Protein AF-A0AAU3TL12-F1 (afdb_monomer)

Structure (mmCIF, N/CA/C/O backbone):
data_AF-A0AAU3TL12-F1
#
_entry.id   AF-A0AAU3TL12-F1
#
loop_
_atom_site.group_PDB
_atom_site.id
_atom_site.type_symbol
_atom_site.label_atom_id
_atom_site.label_alt_id
_atom_site.label_comp_id
_atom_site.label_asym_id
_atom_site.label_entity_id
_atom_site.label_seq_id
_atom_site.pdbx_PDB_ins_code
_atom_site.Cartn_x
_atom_site.Cartn_y
_atom_site.Cartn_z
_atom_site.occupancy
_atom_site.B_iso_or_equiv
_atom_site.auth_seq_id
_atom_site.auth_comp_id
_atom_site.auth_asym_id
_atom_site.auth_atom_id
_atom_site.pdbx_PDB_model_num
ATOM 1 N N . MET A 1 1 ? 7.665 35.315 -55.823 1.00 32.75 1 MET A N 1
ATOM 2 C CA . MET A 1 1 ? 6.535 34.855 -54.990 1.00 32.75 1 MET A CA 1
ATOM 3 C C . MET A 1 1 ? 6.912 33.488 -54.459 1.00 32.75 1 MET A C 1
ATOM 5 O O . MET A 1 1 ? 6.866 32.517 -55.200 1.00 32.75 1 MET A O 1
ATOM 9 N N . THR A 1 2 ? 7.443 33.461 -53.242 1.00 31.42 2 THR A N 1
ATOM 10 C CA . THR A 1 2 ? 8.121 32.300 -52.658 1.00 31.42 2 THR A CA 1
ATOM 11 C C . THR A 1 2 ? 7.119 31.534 -51.807 1.00 31.42 2 THR A C 1
ATOM 13 O O . THR A 1 2 ? 6.539 32.096 -50.880 1.00 31.42 2 THR A O 1
ATOM 16 N N . SER A 1 3 ? 6.877 30.279 -52.177 1.00 33.53 3 SER A N 1
ATOM 17 C CA . SER A 1 3 ? 5.995 29.354 -51.469 1.00 33.53 3 SER A CA 1
ATOM 18 C C . SER A 1 3 ? 6.626 28.990 -50.126 1.00 33.53 3 SER A C 1
ATOM 20 O O . SER A 1 3 ? 7.649 28.310 -50.092 1.00 33.53 3 SER A O 1
ATOM 22 N N . ALA A 1 4 ? 6.037 29.464 -49.030 1.00 34.59 4 ALA A N 1
ATOM 23 C CA . ALA A 1 4 ? 6.373 29.017 -47.687 1.00 34.59 4 ALA A CA 1
ATOM 24 C C . ALA A 1 4 ? 5.803 27.606 -47.488 1.00 34.59 4 ALA A C 1
ATOM 26 O O . ALA A 1 4 ? 4.586 27.418 -47.464 1.00 34.59 4 ALA A O 1
ATOM 27 N N . LEU A 1 5 ? 6.690 26.615 -47.395 1.00 37.12 5 LEU A N 1
ATOM 28 C CA . LEU A 1 5 ? 6.369 25.303 -46.849 1.00 37.12 5 LEU A CA 1
ATOM 29 C C . LEU A 1 5 ? 6.049 25.505 -45.367 1.00 37.12 5 LEU A C 1
ATOM 31 O O . LEU A 1 5 ? 6.890 25.959 -44.595 1.00 37.12 5 LEU A O 1
ATOM 35 N N . VAL A 1 6 ? 4.800 25.247 -45.002 1.00 36.88 6 VAL A N 1
ATOM 36 C CA . VAL A 1 6 ? 4.367 25.171 -43.610 1.00 36.88 6 VAL A CA 1
ATOM 37 C C . VAL A 1 6 ? 4.949 23.867 -43.068 1.00 36.88 6 VAL A C 1
ATOM 39 O O . VAL A 1 6 ? 4.506 22.800 -43.485 1.00 36.88 6 VAL A O 1
ATOM 42 N N . ASP A 1 7 ? 5.964 23.963 -42.207 1.00 38.44 7 ASP A N 1
ATOM 43 C CA . ASP A 1 7 ? 6.465 22.843 -41.405 1.00 38.44 7 ASP A CA 1
ATOM 44 C C . ASP A 1 7 ? 5.274 22.189 -40.690 1.00 38.44 7 ASP A C 1
ATOM 46 O O . ASP A 1 7 ? 4.615 22.808 -39.847 1.00 38.44 7 ASP A O 1
ATOM 50 N N . GLU A 1 8 ? 4.958 20.944 -41.046 1.00 39.47 8 GLU A N 1
ATOM 51 C CA . GLU A 1 8 ? 4.046 20.124 -40.258 1.00 39.47 8 GLU A CA 1
ATOM 52 C C . GLU A 1 8 ? 4.686 19.909 -38.881 1.00 39.47 8 GLU A C 1
ATOM 54 O O . GLU A 1 8 ? 5.717 19.255 -38.751 1.00 39.47 8 GLU A O 1
ATOM 59 N N . VAL A 1 9 ? 4.085 20.497 -37.843 1.00 52.06 9 VAL A N 1
ATOM 60 C CA . VAL A 1 9 ? 4.521 20.336 -36.451 1.00 52.06 9 VAL A CA 1
ATOM 61 C C . VAL A 1 9 ? 4.422 18.860 -36.077 1.00 52.06 9 VAL A C 1
ATOM 63 O O . VAL A 1 9 ? 3.324 18.328 -35.901 1.00 52.06 9 VAL A O 1
ATOM 66 N N . ASP A 1 10 ? 5.571 18.202 -35.960 1.00 59.81 10 ASP A N 1
ATOM 67 C CA . ASP A 1 10 ? 5.654 16.804 -35.563 1.00 59.81 10 ASP A CA 1
ATOM 68 C C . ASP A 1 10 ? 5.147 16.626 -34.118 1.00 59.81 10 ASP A C 1
ATOM 70 O O . ASP A 1 10 ? 5.755 17.158 -33.185 1.00 59.81 10 ASP A O 1
ATOM 74 N N . PRO A 1 11 ? 4.048 15.882 -33.887 1.00 60.28 11 PRO A N 1
ATOM 75 C CA . PRO A 1 11 ? 3.428 15.773 -32.567 1.00 60.28 11 PRO A CA 1
ATOM 76 C C . PRO A 1 11 ? 4.286 15.020 -31.537 1.00 60.28 11 PRO A C 1
ATOM 78 O O . PRO A 1 11 ? 3.972 15.072 -30.346 1.00 60.28 11 PRO A O 1
ATOM 81 N N . TYR A 1 12 ? 5.344 14.324 -31.971 1.00 62.16 12 TYR A N 1
ATOM 82 C CA . TYR A 1 12 ? 6.259 13.579 -31.100 1.00 62.16 12 TYR A CA 1
ATOM 83 C C . TYR A 1 12 ? 7.492 14.390 -30.684 1.00 62.16 12 TYR A C 1
ATOM 85 O O . TYR A 1 12 ? 8.197 13.990 -29.757 1.00 62.16 12 TYR A O 1
ATOM 93 N N . VAL A 1 13 ? 7.751 15.528 -31.335 1.00 66.81 13 VAL A N 1
ATOM 94 C CA . VAL A 1 13 ? 8.882 16.403 -31.012 1.00 66.81 13 VAL A CA 1
ATOM 95 C C . VAL A 1 13 ? 8.423 17.448 -30.004 1.00 66.81 1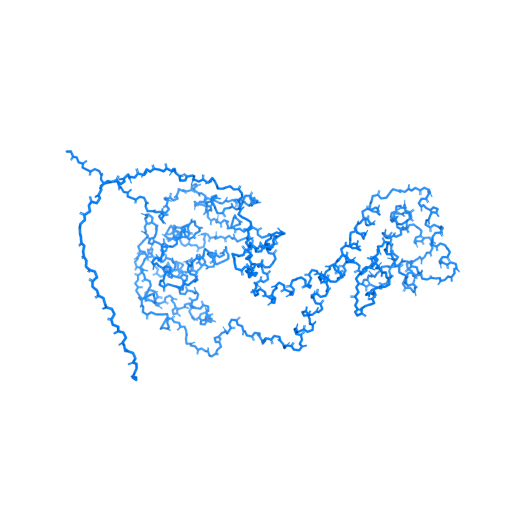3 VAL A C 1
ATOM 97 O O . VAL A 1 13 ? 7.528 18.254 -30.259 1.00 66.81 13 VAL A O 1
ATOM 100 N N . LEU A 1 14 ? 9.030 17.428 -28.819 1.00 73.12 14 LEU A N 1
ATOM 101 C CA . LEU A 1 14 ? 8.746 18.428 -27.797 1.00 73.12 14 LEU A CA 1
ATOM 102 C C . LEU A 1 14 ? 9.492 19.736 -28.093 1.00 73.12 14 LEU A C 1
ATOM 104 O O . LEU A 1 14 ? 10.622 19.697 -28.584 1.00 73.12 14 LEU A O 1
ATOM 108 N N . PRO A 1 15 ? 8.907 20.899 -27.750 1.00 75.75 15 PRO A N 1
ATOM 109 C CA . PRO A 1 15 ? 9.622 22.166 -27.826 1.00 75.75 15 PRO A CA 1
ATOM 110 C C . PRO A 1 15 ? 10.850 22.144 -26.906 1.00 75.75 15 PRO A C 1
ATOM 112 O O . PRO A 1 15 ? 10.829 21.516 -25.845 1.00 75.75 15 PRO A O 1
ATOM 115 N N . MET A 1 16 ? 11.911 22.851 -27.308 1.00 80.56 16 MET A N 1
ATOM 116 C CA . MET A 1 16 ? 13.156 22.911 -26.539 1.00 80.56 16 MET A CA 1
ATOM 117 C C . MET A 1 16 ? 12.906 23.437 -25.119 1.00 80.56 16 MET A C 1
ATOM 119 O O . MET A 1 16 ? 12.336 24.525 -24.973 1.00 80.56 16 MET A O 1
ATOM 123 N N . PRO A 1 17 ? 13.356 22.721 -24.071 1.00 87.00 17 PRO A N 1
ATOM 124 C CA . PRO A 1 17 ? 13.248 23.220 -22.714 1.00 87.00 17 PRO A CA 1
ATOM 125 C C . PRO A 1 17 ? 14.203 24.402 -22.514 1.00 87.00 17 PRO A C 1
ATOM 127 O O . PRO A 1 17 ? 15.395 24.339 -22.815 1.00 87.00 17 PRO A O 1
ATOM 130 N N . THR A 1 18 ? 13.679 25.492 -21.966 1.00 88.19 18 THR A N 1
ATOM 131 C CA . THR A 1 18 ? 14.477 26.583 -21.392 1.00 88.19 18 THR A CA 1
ATOM 132 C C . THR A 1 18 ? 14.993 26.183 -20.003 1.00 88.19 18 THR A C 1
ATOM 134 O O . THR A 1 18 ? 14.429 25.274 -19.389 1.00 88.19 18 THR A O 1
ATOM 137 N N . PRO A 1 19 ? 16.011 26.860 -19.436 1.00 89.00 19 PRO A N 1
ATOM 138 C CA . PRO A 1 19 ? 16.471 26.587 -18.069 1.00 89.00 19 PRO A CA 1
ATOM 139 C C . PRO A 1 19 ? 15.357 26.628 -17.013 1.00 89.00 19 PRO A C 1
ATOM 141 O O . PRO A 1 19 ? 15.422 25.882 -16.039 1.00 89.00 19 PRO A O 1
ATOM 144 N N . ASP A 1 20 ? 14.316 27.432 -17.243 1.00 89.81 20 ASP A N 1
ATOM 145 C CA . ASP A 1 20 ? 13.153 27.575 -16.363 1.00 89.81 20 ASP A CA 1
ATOM 146 C C . ASP A 1 20 ? 11.993 26.626 -16.682 1.00 89.81 20 ASP A C 1
ATOM 148 O O . ASP A 1 20 ? 10.991 26.615 -15.967 1.00 89.81 20 ASP A O 1
ATOM 152 N N . SER A 1 21 ? 12.109 25.824 -17.742 1.00 91.00 21 SER A N 1
ATOM 153 C CA . SER A 1 21 ? 11.073 24.859 -18.102 1.00 91.00 21 SER A CA 1
ATOM 154 C C . SER A 1 21 ? 10.899 23.819 -16.996 1.00 91.00 21 SER A C 1
ATOM 156 O O . SER A 1 21 ? 11.895 23.366 -16.421 1.00 91.00 21 SER A O 1
ATOM 158 N N . PRO A 1 22 ? 9.659 23.412 -16.685 1.00 92.75 22 PRO A N 1
ATOM 159 C CA . PRO A 1 22 ? 9.422 22.409 -15.661 1.00 92.75 22 PRO A CA 1
ATOM 160 C C . PRO A 1 22 ? 10.023 21.060 -16.074 1.00 92.75 22 PRO A C 1
ATOM 162 O O . PRO A 1 22 ? 9.997 20.673 -17.246 1.00 92.75 22 PRO A O 1
ATOM 165 N N . VAL A 1 23 ? 10.554 20.322 -15.098 1.00 91.56 23 VAL A N 1
ATOM 166 C CA . VAL A 1 23 ? 11.088 18.966 -15.314 1.00 91.56 23 VAL A CA 1
ATOM 167 C C . VAL A 1 23 ? 9.980 18.015 -15.758 1.00 91.56 23 VAL A C 1
ATOM 169 O O . VAL A 1 23 ? 10.186 17.225 -16.674 1.00 91.56 23 VAL A O 1
ATOM 172 N N . VAL A 1 24 ? 8.806 18.107 -15.131 1.00 90.88 24 VAL A N 1
ATOM 173 C CA . VAL A 1 24 ? 7.605 17.340 -15.488 1.00 90.88 24 VAL A CA 1
ATOM 174 C C . VAL A 1 24 ? 6.531 18.297 -16.000 1.00 90.88 24 VAL A C 1
ATOM 176 O O . VAL A 1 24 ? 6.165 19.227 -15.291 1.00 90.88 24 VAL A O 1
ATOM 179 N N . LEU A 1 25 ? 6.011 18.091 -17.208 1.00 88.75 25 LEU A N 1
ATOM 180 C CA . LEU A 1 25 ? 4.926 18.912 -17.753 1.00 88.75 25 LEU A CA 1
ATOM 181 C C . LEU A 1 25 ? 3.603 18.656 -17.016 1.00 88.75 25 LEU A C 1
ATOM 183 O O . LEU A 1 25 ? 3.272 17.510 -16.715 1.00 88.75 25 LEU A O 1
ATOM 187 N N . ASP A 1 26 ? 2.798 19.706 -16.832 1.00 84.81 26 ASP A N 1
ATOM 188 C CA . ASP A 1 26 ? 1.530 19.666 -16.080 1.00 84.81 26 ASP A CA 1
ATOM 189 C C . ASP A 1 26 ? 0.552 18.588 -16.562 1.00 84.81 26 ASP A C 1
ATOM 191 O O . ASP A 1 26 ? -0.174 18.005 -15.763 1.00 84.81 26 ASP A O 1
ATOM 195 N N . ARG A 1 27 ? 0.570 18.256 -17.860 1.00 82.50 27 ARG A N 1
ATOM 196 C CA . ARG A 1 27 ? -0.257 17.179 -18.436 1.00 82.50 27 ARG A CA 1
ATOM 197 C C . ARG A 1 27 ? -0.013 15.801 -17.809 1.00 82.50 27 ARG A C 1
ATOM 199 O O . ARG A 1 27 ? -0.858 14.923 -17.953 1.00 82.50 27 ARG A O 1
ATOM 206 N N . TRP A 1 28 ? 1.137 15.608 -17.165 1.00 82.62 28 TRP A N 1
ATOM 207 C CA . TRP A 1 28 ? 1.546 14.355 -16.533 1.00 82.62 28 TRP A CA 1
ATOM 208 C C . TRP A 1 28 ? 1.399 14.364 -15.012 1.00 82.62 28 TRP A C 1
ATOM 210 O O . TRP A 1 28 ? 1.577 13.320 -14.387 1.00 82.62 28 TRP A O 1
ATOM 220 N N . ILE A 1 29 ? 1.076 15.516 -14.423 1.00 84.88 29 ILE A N 1
ATOM 221 C CA . ILE A 1 29 ? 0.909 15.677 -12.983 1.00 84.88 29 ILE A CA 1
ATOM 222 C C . ILE A 1 29 ? -0.570 15.485 -12.660 1.00 84.88 29 ILE A C 1
ATOM 224 O O . ILE A 1 29 ? -1.438 16.179 -13.193 1.00 84.88 29 ILE A O 1
ATOM 228 N N . SER A 1 30 ? -0.878 14.543 -11.771 1.00 82.62 30 SER A N 1
ATOM 229 C CA . SER A 1 30 ? -2.256 14.358 -11.324 1.00 82.62 30 SER A CA 1
ATOM 230 C C . SER A 1 30 ? -2.769 15.614 -10.607 1.00 82.62 30 SER A C 1
ATOM 232 O O . SER A 1 30 ? -2.043 16.187 -9.791 1.00 82.62 30 SER A O 1
ATOM 234 N N . PRO A 1 31 ? -4.035 16.031 -10.807 1.00 81.25 31 PRO A N 1
ATOM 235 C CA . PRO A 1 31 ? -4.598 17.211 -10.146 1.00 81.25 31 PRO A CA 1
ATOM 236 C C . PRO A 1 31 ? -4.578 17.156 -8.614 1.00 81.25 31 PRO A C 1
ATOM 238 O O . PRO A 1 31 ? -4.686 18.197 -7.964 1.00 81.25 31 PRO A O 1
ATOM 241 N N . SER A 1 32 ? -4.476 15.962 -8.021 1.00 79.62 32 SER A N 1
ATOM 242 C CA . SER A 1 32 ? -4.336 15.764 -6.572 1.00 79.62 32 SER A CA 1
ATOM 243 C C . SER A 1 32 ? -2.884 15.780 -6.089 1.00 79.62 32 SER A C 1
ATOM 245 O O . SER A 1 32 ? -2.650 15.871 -4.886 1.00 79.62 32 SER A O 1
ATOM 247 N N . ASN A 1 33 ? -1.914 15.698 -7.000 1.00 83.19 33 ASN A N 1
ATOM 248 C CA . ASN A 1 33 ? -0.501 15.738 -6.667 1.00 83.19 33 ASN A CA 1
ATOM 249 C C . ASN A 1 33 ? -0.100 17.176 -6.296 1.00 83.19 33 ASN A C 1
ATOM 251 O O . ASN A 1 33 ? -0.481 18.152 -6.948 1.00 83.19 33 ASN A O 1
ATOM 255 N N . ARG A 1 34 ? 0.606 17.318 -5.174 1.00 83.00 34 ARG A N 1
ATOM 256 C CA . ARG A 1 34 ? 1.062 18.607 -4.621 1.00 83.00 34 ARG A CA 1
ATOM 257 C C . ARG A 1 34 ? 2.577 18.638 -4.436 1.00 83.00 34 ARG A C 1
ATOM 259 O O . ARG A 1 34 ? 3.094 19.536 -3.774 1.00 83.00 34 ARG A O 1
ATOM 266 N N . HIS A 1 35 ? 3.293 17.652 -4.971 1.00 86.88 35 HIS A N 1
ATOM 267 C CA . HIS A 1 35 ? 4.738 17.602 -4.841 1.00 86.88 35 HIS A CA 1
ATOM 268 C C . HIS A 1 35 ? 5.408 18.722 -5.647 1.00 86.88 35 HIS A C 1
ATOM 270 O O . HIS A 1 35 ? 4.961 19.043 -6.750 1.00 86.88 35 HIS A O 1
ATOM 276 N N . PRO A 1 36 ? 6.491 19.320 -5.117 1.00 87.44 36 PRO A N 1
ATOM 277 C CA . PRO A 1 36 ? 7.207 20.370 -5.821 1.00 87.44 36 PRO A CA 1
ATOM 278 C C . PRO A 1 36 ? 7.857 19.815 -7.092 1.00 87.44 36 PRO A C 1
ATOM 280 O O . PRO A 1 36 ? 8.475 18.747 -7.079 1.00 87.44 36 PRO A O 1
ATOM 283 N N . ASN A 1 37 ? 7.733 20.574 -8.177 1.00 90.88 37 ASN A N 1
ATOM 284 C CA . ASN A 1 37 ? 8.408 20.314 -9.441 1.00 90.88 37 ASN A CA 1
ATOM 285 C C . ASN A 1 37 ? 9.727 21.100 -9.508 1.00 90.88 37 ASN A C 1
ATOM 287 O O . ASN A 1 37 ? 9.860 22.144 -8.869 1.00 90.88 37 ASN A O 1
ATOM 291 N N . GLY A 1 38 ? 10.699 20.586 -10.258 1.00 90.56 38 GLY A N 1
ATOM 292 C CA . GLY A 1 38 ? 11.980 21.258 -10.494 1.00 90.56 38 GLY A CA 1
ATOM 293 C C . GLY A 1 38 ? 12.005 21.982 -11.835 1.00 90.56 38 GLY A C 1
ATOM 294 O O . GLY A 1 38 ? 11.082 21.848 -12.644 1.00 90.56 38 GLY A O 1
ATOM 295 N N . ARG A 1 39 ? 13.096 22.701 -12.091 1.00 93.88 39 ARG A N 1
ATOM 296 C CA . ARG A 1 39 ? 13.392 23.339 -13.377 1.00 93.88 39 ARG A CA 1
ATOM 297 C C . ARG A 1 39 ? 14.456 22.552 -14.141 1.00 93.88 39 ARG A C 1
ATOM 299 O O . ARG A 1 39 ? 15.329 21.918 -13.549 1.00 93.88 39 ARG A O 1
ATOM 306 N N . TYR A 1 40 ? 14.416 22.603 -15.467 1.00 92.31 40 TYR A N 1
ATOM 307 C CA . TYR A 1 40 ? 15.370 21.919 -16.344 1.00 92.31 40 TYR A CA 1
ATOM 308 C C . TYR A 1 40 ? 16.833 22.296 -16.028 1.00 92.31 40 TYR A C 1
ATOM 310 O O . TYR A 1 40 ? 17.722 21.436 -15.989 1.00 92.31 40 TYR A O 1
ATOM 318 N N . GLY A 1 41 ? 17.087 23.568 -15.708 1.00 88.94 41 GLY A N 1
ATOM 319 C CA . GLY A 1 41 ? 18.404 24.070 -15.313 1.00 88.94 41 GLY A CA 1
ATOM 320 C C . GLY A 1 41 ? 18.940 23.489 -13.999 1.00 88.94 41 GLY A C 1
ATOM 321 O O . GLY A 1 41 ? 20.156 23.428 -13.819 1.00 88.94 41 GLY A O 1
ATOM 322 N N . ASP A 1 42 ? 18.074 22.981 -13.120 1.00 92.31 42 ASP A N 1
ATOM 323 C CA . ASP A 1 42 ? 18.462 22.558 -11.774 1.00 92.31 42 ASP A CA 1
ATOM 324 C C . ASP A 1 42 ? 19.441 21.375 -11.789 1.00 92.31 42 ASP A C 1
ATOM 326 O O . ASP A 1 42 ? 19.400 20.484 -12.645 1.00 92.31 42 ASP A O 1
ATOM 330 N N . ALA A 1 43 ? 20.319 21.328 -10.785 1.00 90.62 43 ALA A N 1
ATOM 331 C CA . ALA A 1 43 ? 21.247 20.213 -10.585 1.00 90.62 43 ALA A CA 1
ATOM 332 C C . ALA A 1 43 ? 20.550 18.933 -10.082 1.00 90.62 43 ALA A C 1
ATOM 334 O O . ALA A 1 43 ? 21.130 17.844 -10.134 1.00 90.62 43 ALA A O 1
ATOM 335 N N . VAL A 1 44 ? 19.315 19.053 -9.581 1.00 93.50 44 VAL A N 1
ATOM 336 C CA . VAL A 1 44 ? 18.512 17.943 -9.058 1.00 93.50 44 VAL A CA 1
ATOM 337 C C . VAL A 1 44 ? 17.106 18.023 -9.631 1.00 93.50 44 VAL A C 1
ATOM 339 O O . VAL A 1 44 ? 16.426 19.029 -9.466 1.00 93.50 44 VAL A O 1
ATOM 342 N N . TRP A 1 45 ? 16.657 16.946 -10.266 1.00 94.81 45 TRP A N 1
ATOM 343 C CA . TRP A 1 45 ? 15.321 16.849 -10.850 1.00 94.81 45 TRP A CA 1
ATOM 344 C C . TRP A 1 45 ? 14.428 15.947 -9.989 1.00 94.81 45 TRP A C 1
ATOM 346 O O . TRP A 1 45 ? 14.692 14.741 -9.902 1.00 94.81 45 TRP A O 1
ATOM 356 N N . PRO A 1 46 ? 13.396 16.489 -9.315 1.00 92.19 46 PRO A N 1
ATOM 357 C CA . PRO A 1 46 ? 12.443 15.681 -8.566 1.00 92.19 46 PRO A CA 1
ATOM 358 C C . PRO A 1 46 ? 11.478 14.962 -9.518 1.00 92.19 46 PRO A C 1
ATOM 360 O O . PRO A 1 46 ? 10.868 15.586 -10.379 1.00 92.19 46 PRO A O 1
ATOM 363 N N . LEU A 1 47 ? 11.296 13.653 -9.323 1.00 91.00 47 LEU A N 1
ATOM 364 C CA . LEU A 1 47 ? 10.298 12.846 -10.044 1.00 91.00 47 LEU A CA 1
ATOM 365 C C . LEU A 1 47 ? 9.009 12.642 -9.234 1.00 91.00 47 LEU A C 1
ATOM 367 O O . LEU A 1 47 ? 8.083 11.983 -9.695 1.00 91.00 47 LEU A O 1
ATOM 371 N N . ALA A 1 48 ? 8.933 13.222 -8.033 1.00 88.12 48 ALA A N 1
ATOM 372 C CA . ALA A 1 48 ? 7.750 13.200 -7.175 1.00 88.12 48 ALA A CA 1
ATOM 373 C C . ALA A 1 48 ? 6.443 13.653 -7.869 1.00 88.12 48 ALA A C 1
ATOM 375 O O . ALA A 1 48 ? 5.412 13.044 -7.587 1.00 88.12 48 ALA A O 1
ATOM 376 N N . PRO A 1 49 ? 6.446 14.623 -8.812 1.00 88.31 49 PRO A N 1
ATOM 377 C CA . PRO A 1 49 ? 5.231 14.982 -9.553 1.00 88.31 49 PRO A CA 1
ATOM 378 C C . PRO A 1 49 ? 4.636 13.856 -10.420 1.00 88.31 49 PRO A C 1
ATOM 380 O O . PRO A 1 49 ? 3.497 13.973 -10.855 1.00 88.31 49 PRO A O 1
ATOM 383 N N . LEU A 1 50 ? 5.385 12.773 -10.674 1.00 85.06 50 LEU A N 1
ATOM 384 C CA . LEU A 1 50 ? 4.919 11.583 -11.400 1.00 85.06 50 LEU A CA 1
ATOM 385 C C . LEU A 1 50 ? 4.408 10.463 -10.477 1.00 85.06 50 LEU A C 1
ATOM 387 O O . LEU A 1 50 ? 4.066 9.385 -10.964 1.00 85.06 50 LEU A O 1
ATOM 391 N N . ILE A 1 51 ? 4.431 10.667 -9.157 1.00 83.75 51 ILE A N 1
ATOM 392 C CA . ILE A 1 51 ? 4.148 9.640 -8.151 1.00 83.75 51 ILE A CA 1
ATOM 393 C C . ILE A 1 51 ? 2.902 10.048 -7.366 1.00 83.75 51 ILE A C 1
ATOM 395 O O . ILE A 1 51 ? 2.956 10.966 -6.553 1.00 83.75 51 ILE A O 1
ATOM 399 N N . ASP A 1 52 ? 1.798 9.335 -7.587 1.00 74.88 52 ASP A N 1
ATOM 400 C CA . ASP A 1 52 ? 0.512 9.615 -6.928 1.00 74.88 52 ASP A CA 1
ATOM 401 C C . ASP A 1 52 ? 0.213 8.687 -5.740 1.00 74.88 52 ASP A C 1
ATOM 403 O O . ASP A 1 52 ? -0.734 8.923 -4.988 1.00 74.88 52 ASP A O 1
ATOM 407 N N . SER A 1 53 ? 1.003 7.624 -5.561 1.00 70.56 53 SER A N 1
ATOM 408 C CA . SER A 1 53 ? 0.774 6.614 -4.525 1.00 70.56 53 SER A CA 1
ATOM 409 C C . SER A 1 53 ? 1.242 7.104 -3.145 1.00 70.56 53 SER A C 1
ATOM 411 O O . SER A 1 53 ? 2.440 7.359 -2.968 1.00 70.56 53 SER A O 1
ATOM 413 N N . PRO A 1 54 ? 0.352 7.181 -2.135 1.00 52.81 54 PRO A N 1
ATOM 414 C CA . PRO A 1 54 ? 0.744 7.544 -0.779 1.00 52.81 54 PRO A CA 1
ATOM 415 C C . PRO A 1 54 ? 1.653 6.454 -0.191 1.00 52.81 54 PRO A C 1
ATOM 417 O O . PRO A 1 54 ? 1.221 5.327 0.028 1.00 52.81 54 PRO A O 1
ATOM 420 N N . GLY A 1 55 ? 2.929 6.788 0.028 1.00 60.09 55 GLY A N 1
ATOM 421 C CA . GLY A 1 55 ? 3.954 5.880 0.570 1.00 60.09 55 GLY A CA 1
ATOM 422 C C . GLY A 1 55 ? 5.036 5.440 -0.425 1.00 60.09 55 GLY A C 1
ATOM 423 O O . GLY A 1 55 ? 6.017 4.824 -0.015 1.00 60.09 55 GLY A O 1
ATOM 424 N N . ALA A 1 56 ? 4.913 5.779 -1.711 1.00 69.81 56 ALA A N 1
ATOM 425 C CA . ALA A 1 56 ? 5.966 5.505 -2.684 1.00 69.81 56 ALA A CA 1
ATOM 426 C C . ALA A 1 56 ? 7.202 6.397 -2.455 1.00 69.81 56 ALA A C 1
ATOM 428 O O . ALA A 1 56 ? 7.102 7.570 -2.085 1.00 69.81 56 ALA A O 1
ATOM 429 N N . THR A 1 57 ? 8.394 5.844 -2.687 1.00 76.69 57 THR A N 1
ATOM 430 C CA . THR A 1 57 ? 9.654 6.570 -2.498 1.00 76.69 57 THR A CA 1
ATOM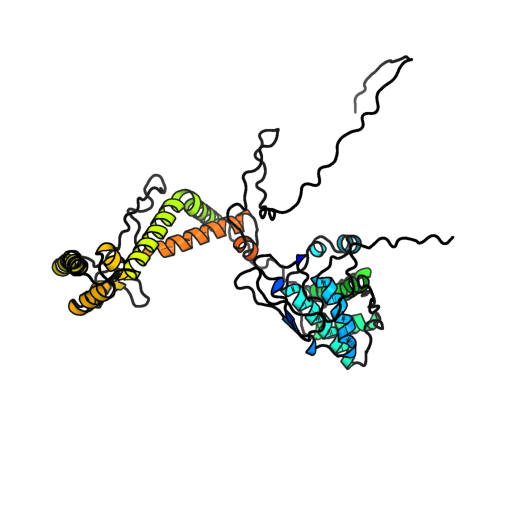 431 C C . THR A 1 57 ? 9.787 7.710 -3.508 1.00 76.69 57 THR A C 1
ATOM 433 O O . THR A 1 57 ? 9.842 7.489 -4.720 1.00 76.69 57 THR A O 1
ATOM 436 N N . LEU A 1 58 ? 9.897 8.941 -3.002 1.00 84.75 58 LEU A N 1
ATOM 437 C CA . LEU A 1 58 ? 10.061 10.136 -3.827 1.00 84.75 58 LEU A CA 1
ATOM 438 C C . LEU A 1 58 ? 11.458 10.171 -4.463 1.00 84.75 58 LEU A C 1
ATOM 440 O O . LEU A 1 58 ? 12.454 10.518 -3.827 1.00 84.75 58 LEU A O 1
ATOM 444 N N . SER A 1 59 ? 11.512 9.798 -5.738 1.00 86.50 59 SER A N 1
ATOM 445 C CA . SER A 1 59 ? 12.744 9.658 -6.515 1.00 86.50 59 SER A CA 1
ATOM 446 C C . SER A 1 59 ? 13.280 11.004 -7.019 1.00 86.50 59 SER A C 1
ATOM 448 O O . SER A 1 59 ? 12.512 11.904 -7.364 1.00 86.50 59 SER A O 1
ATOM 450 N N . LYS A 1 60 ? 14.613 11.149 -7.071 1.00 91.38 60 LYS A N 1
ATOM 451 C CA . LYS A 1 60 ? 15.314 12.353 -7.554 1.00 91.38 60 LYS A CA 1
ATOM 452 C C . LYS A 1 60 ? 16.495 11.969 -8.445 1.00 91.38 60 LYS A C 1
ATOM 454 O O . LYS A 1 60 ? 17.288 11.105 -8.069 1.00 91.38 60 LYS A O 1
ATOM 459 N N . ILE A 1 61 ? 16.639 12.631 -9.593 1.00 93.00 61 ILE A N 1
ATOM 460 C CA . ILE A 1 61 ? 17.809 12.501 -10.473 1.00 93.00 61 ILE A CA 1
ATOM 461 C C . ILE A 1 61 ? 18.836 13.558 -10.059 1.00 93.00 61 ILE A C 1
ATOM 463 O O . ILE A 1 61 ? 18.509 14.738 -9.951 1.00 93.00 61 ILE A O 1
ATOM 467 N N . HIS A 1 62 ? 20.076 13.134 -9.821 1.00 92.81 62 HIS A N 1
ATOM 468 C CA . HIS A 1 62 ? 21.171 13.998 -9.380 1.00 92.81 62 HIS A CA 1
ATOM 469 C C . HIS A 1 62 ? 22.194 14.181 -10.504 1.00 92.81 62 HIS A C 1
ATOM 471 O O . HIS A 1 62 ? 23.033 13.308 -10.733 1.00 92.81 62 HIS A O 1
ATOM 477 N N . TRP A 1 63 ? 22.143 15.327 -11.181 1.00 92.56 63 TRP A N 1
ATOM 478 C CA . TRP A 1 63 ? 23.008 15.636 -12.323 1.00 92.56 63 TRP A CA 1
ATOM 479 C C . TRP A 1 63 ? 24.420 16.064 -11.926 1.00 92.56 63 TRP A C 1
ATOM 481 O O . TRP A 1 63 ? 25.322 16.004 -12.751 1.00 92.56 63 TRP A O 1
ATOM 491 N N . ASN A 1 64 ? 24.654 16.412 -10.658 1.00 89.31 64 ASN A N 1
ATOM 492 C CA . ASN A 1 64 ? 25.993 16.717 -10.135 1.00 89.31 64 ASN A CA 1
ATOM 493 C C . ASN A 1 64 ? 26.983 15.538 -10.221 1.00 89.31 64 ASN A C 1
ATOM 495 O O . ASN A 1 64 ? 28.184 15.731 -10.074 1.00 89.31 64 ASN A O 1
ATOM 499 N N . ARG A 1 65 ? 26.482 14.316 -10.438 1.00 85.69 65 ARG A N 1
ATOM 500 C CA . ARG A 1 65 ? 27.295 13.115 -10.669 1.00 85.69 65 ARG A CA 1
ATOM 501 C C . ARG A 1 65 ? 27.700 12.943 -12.134 1.00 85.69 65 ARG A C 1
ATOM 503 O O . ARG A 1 65 ? 28.491 12.051 -12.426 1.00 85.69 65 ARG A O 1
ATOM 510 N N . CYS A 1 66 ? 27.132 13.737 -13.038 1.00 89.81 66 CYS A N 1
ATOM 511 C CA . CYS A 1 66 ? 27.463 13.729 -14.454 1.00 89.81 66 CYS A CA 1
ATOM 512 C C . CYS A 1 66 ? 28.616 14.706 -14.728 1.00 89.81 66 CYS A C 1
ATOM 514 O O . CYS A 1 66 ? 28.580 15.828 -14.217 1.00 89.81 66 CYS A O 1
ATOM 516 N N . PRO A 1 67 ? 29.605 14.335 -15.559 1.00 91.88 67 PRO A N 1
ATOM 517 C CA . PRO A 1 67 ? 30.620 15.270 -16.034 1.00 91.88 67 PRO A CA 1
ATOM 518 C C . PRO A 1 67 ? 29.985 16.486 -16.720 1.00 91.88 67 PRO A C 1
ATOM 520 O O . PRO A 1 67 ? 29.069 16.331 -17.533 1.00 91.88 67 PRO A O 1
ATOM 523 N N . THR A 1 68 ? 30.474 17.694 -16.419 1.00 85.00 68 THR A N 1
ATOM 524 C CA . THR A 1 68 ? 29.872 18.960 -16.881 1.00 85.00 68 THR A CA 1
ATOM 525 C C . THR A 1 68 ? 29.772 19.048 -18.406 1.00 85.00 68 THR A C 1
ATOM 527 O O . THR A 1 68 ? 28.756 19.515 -18.911 1.00 85.00 68 THR A O 1
ATOM 530 N N . GLY A 1 69 ? 30.773 18.539 -19.137 1.00 85.00 69 GLY A N 1
ATOM 531 C CA . GLY A 1 69 ? 30.784 18.538 -20.608 1.00 85.00 69 GLY A CA 1
ATOM 532 C C . GLY A 1 69 ? 29.725 17.633 -21.251 1.00 85.00 69 GLY A C 1
ATOM 533 O O . GLY A 1 69 ? 29.232 17.948 -22.325 1.00 85.00 69 GLY A O 1
ATOM 534 N N . LEU A 1 70 ? 29.314 16.559 -20.568 1.00 89.00 70 LEU A N 1
ATOM 535 C CA . LEU A 1 70 ? 28.355 15.571 -21.086 1.00 89.00 70 LEU A CA 1
ATOM 536 C C . LEU A 1 70 ? 26.940 15.743 -20.514 1.00 89.00 70 LEU A C 1
ATOM 538 O O . LEU A 1 70 ? 25.978 15.175 -21.024 1.00 89.00 70 LEU A O 1
ATOM 542 N N . CYS A 1 71 ? 26.789 16.545 -19.457 1.00 90.50 71 CYS A N 1
ATOM 543 C CA . CYS A 1 71 ? 25.520 16.722 -18.753 1.00 90.50 71 CYS A CA 1
ATOM 544 C C . CYS A 1 71 ? 24.408 17.257 -19.668 1.00 90.50 71 CYS A C 1
ATOM 546 O O . CYS A 1 71 ? 23.280 16.772 -19.608 1.00 90.50 71 CYS A O 1
ATOM 548 N N . GLY A 1 72 ? 24.729 18.202 -20.559 1.00 86.69 72 GLY A N 1
ATOM 549 C CA . GLY A 1 72 ? 23.769 18.735 -21.531 1.00 86.69 72 GLY A CA 1
ATOM 550 C C . GLY A 1 72 ? 23.254 17.675 -22.509 1.00 86.69 72 GLY A C 1
ATOM 551 O O . GLY A 1 72 ? 22.052 17.620 -22.764 1.00 86.69 72 GLY A O 1
ATOM 552 N N . GLN A 1 73 ? 24.144 16.790 -22.969 1.00 90.44 73 GLN A N 1
ATOM 553 C CA . GLN A 1 73 ? 23.826 15.716 -23.917 1.00 90.44 73 GLN A CA 1
ATOM 554 C C . GLN A 1 73 ? 22.932 14.630 -23.303 1.00 90.44 73 GLN A C 1
ATOM 556 O O . GLN A 1 73 ? 22.195 13.970 -24.020 1.00 90.44 73 GLN A O 1
ATOM 561 N N . LEU A 1 74 ? 22.949 14.461 -21.975 1.00 92.06 74 LEU A N 1
ATOM 562 C CA . LEU A 1 74 ? 22.075 13.511 -21.276 1.00 92.06 74 LEU A CA 1
ATOM 563 C C . LEU A 1 74 ? 20.772 14.132 -20.764 1.00 92.06 74 LEU A C 1
ATOM 565 O O . LEU A 1 74 ? 19.738 13.462 -20.723 1.00 92.06 74 LEU A O 1
ATOM 569 N N . LYS A 1 75 ? 20.806 15.405 -20.348 1.00 92.38 75 LYS A N 1
ATOM 570 C CA . LYS A 1 75 ? 19.631 16.101 -19.808 1.00 92.38 75 LYS A CA 1
ATOM 571 C C . LYS A 1 75 ? 18.507 16.199 -20.834 1.00 92.38 75 LYS A C 1
ATOM 573 O O . LYS A 1 75 ? 17.350 15.991 -20.473 1.00 92.38 75 LYS A O 1
ATOM 578 N N . LEU A 1 76 ? 18.829 16.494 -22.091 1.00 89.94 76 LEU A N 1
ATOM 579 C CA . LEU A 1 76 ? 17.815 16.678 -2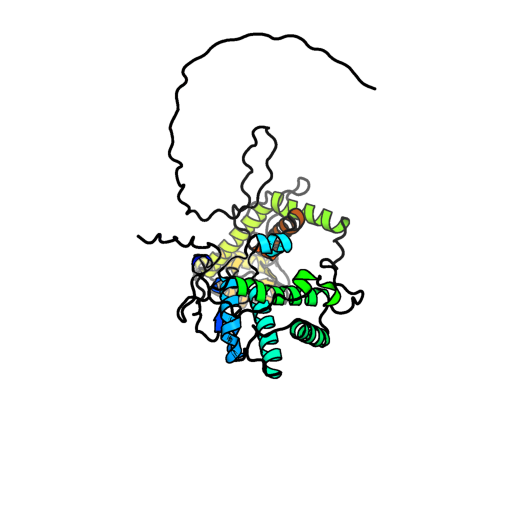3.124 1.00 89.94 76 LEU A CA 1
ATOM 580 C C . LEU A 1 76 ? 17.069 15.364 -23.452 1.00 89.94 76 LEU A C 1
ATOM 582 O O . LEU A 1 76 ? 15.845 15.356 -23.290 1.00 89.94 76 LEU A O 1
ATOM 586 N N . PRO A 1 77 ? 17.741 14.232 -23.757 1.00 90.00 77 PRO A N 1
ATOM 587 C CA . PRO A 1 77 ? 17.077 12.931 -23.884 1.00 90.00 77 PRO A CA 1
ATOM 588 C C . PRO A 1 77 ? 16.293 12.526 -22.631 1.00 90.00 77 PRO A C 1
ATOM 590 O O . PRO A 1 77 ? 15.190 11.995 -22.736 1.00 90.00 77 PRO A O 1
ATOM 593 N N . ALA A 1 78 ? 16.802 12.825 -21.428 1.00 91.56 78 ALA A N 1
ATOM 594 C CA . ALA A 1 78 ? 16.107 12.492 -20.182 1.00 91.56 78 ALA A CA 1
ATOM 595 C C . ALA A 1 78 ? 14.809 13.290 -20.012 1.00 91.56 78 ALA A C 1
ATOM 597 O O . ALA A 1 78 ? 13.794 12.745 -19.579 1.00 91.56 78 ALA A O 1
ATOM 598 N N . TRP A 1 79 ? 14.819 14.574 -20.369 1.00 91.56 79 TRP A N 1
ATOM 599 C CA . TRP A 1 79 ? 13.622 15.409 -20.328 1.00 91.56 79 TRP A CA 1
ATOM 600 C C . TRP A 1 79 ? 12.578 14.952 -21.354 1.00 91.56 79 TRP A C 1
ATOM 602 O O . TRP A 1 79 ? 11.385 14.937 -21.044 1.00 91.56 79 TRP A O 1
ATO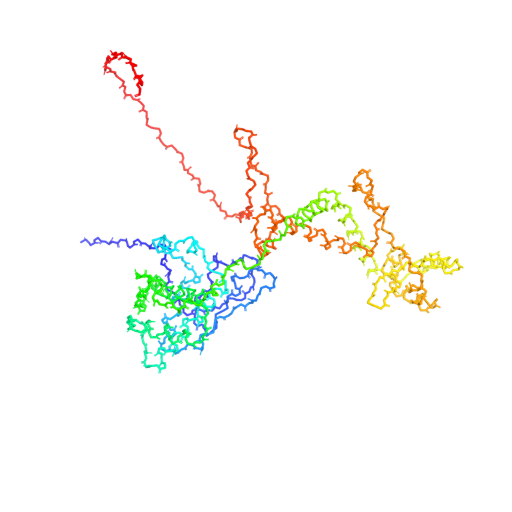M 612 N N . ILE A 1 80 ? 13.015 14.510 -22.537 1.00 88.62 80 ILE A N 1
ATOM 613 C CA . ILE A 1 80 ? 12.134 13.936 -23.563 1.00 88.62 80 ILE A CA 1
ATOM 614 C C . ILE A 1 80 ? 11.563 12.595 -23.100 1.00 88.62 80 ILE A C 1
ATOM 616 O O . ILE A 1 80 ? 10.366 12.380 -23.238 1.00 88.62 80 ILE A O 1
ATOM 620 N N . MET A 1 81 ? 12.359 11.729 -22.472 1.00 88.88 81 MET A N 1
ATOM 621 C CA . MET A 1 81 ? 11.873 10.476 -21.881 1.00 88.88 81 MET A CA 1
ATOM 622 C C . MET A 1 81 ? 10.803 10.713 -20.805 1.00 88.88 81 MET A C 1
ATOM 624 O O . MET A 1 81 ? 9.831 9.965 -20.713 1.00 88.88 81 MET A O 1
ATOM 628 N N . ILE A 1 82 ? 10.962 11.761 -19.991 1.00 88.81 82 ILE A N 1
ATOM 629 C CA . ILE A 1 82 ? 9.993 12.118 -18.946 1.00 88.81 82 ILE A CA 1
ATOM 630 C C . ILE A 1 82 ? 8.684 12.638 -19.552 1.00 88.81 82 ILE A C 1
ATOM 632 O O . ILE A 1 82 ? 7.604 12.316 -19.052 1.00 88.81 82 ILE A O 1
ATOM 636 N N . ASN A 1 83 ? 8.773 13.468 -20.593 1.00 86.56 83 ASN A N 1
ATOM 637 C CA . ASN A 1 83 ? 7.651 14.289 -21.041 1.00 86.56 83 ASN A CA 1
ATOM 638 C C . ASN A 1 83 ? 7.038 13.881 -22.378 1.00 86.56 83 ASN A C 1
ATOM 640 O O . ASN A 1 83 ? 5.943 14.362 -22.685 1.00 86.56 83 ASN A O 1
ATOM 644 N N . GLY A 1 84 ? 7.736 13.083 -23.175 1.00 79.19 84 GLY A N 1
ATOM 645 C CA . GLY A 1 84 ? 7.403 12.732 -24.550 1.00 79.19 84 GLY A CA 1
ATOM 646 C C . GLY A 1 84 ? 6.999 11.272 -24.705 1.00 79.19 84 GLY A C 1
ATOM 647 O O . GLY A 1 84 ? 6.878 10.525 -23.736 1.00 79.19 84 GLY A O 1
ATOM 648 N N . GLU A 1 85 ? 6.785 10.876 -25.954 1.00 71.12 85 GLU A N 1
ATOM 649 C CA . GLU A 1 85 ? 6.413 9.517 -26.341 1.00 71.12 85 GLU A CA 1
ATOM 650 C C . GLU A 1 85 ? 7.344 9.054 -27.465 1.00 71.12 85 GLU A C 1
ATOM 652 O O . GLU A 1 85 ? 7.682 9.833 -28.358 1.00 71.12 85 GLU A O 1
ATOM 657 N N . LEU A 1 86 ? 7.770 7.788 -27.430 1.00 67.94 86 LEU A N 1
ATOM 658 C CA . LEU A 1 86 ? 8.528 7.203 -28.536 1.00 67.94 86 LEU A CA 1
ATOM 659 C C . LEU A 1 86 ? 7.622 7.049 -29.764 1.00 67.94 86 LEU A C 1
ATOM 661 O O . LEU A 1 86 ? 6.436 6.733 -29.645 1.00 67.94 86 LEU A O 1
ATOM 665 N N . ARG A 1 87 ? 8.186 7.221 -30.966 1.00 65.88 87 ARG A N 1
ATOM 666 C CA . ARG A 1 87 ? 7.429 7.022 -32.210 1.00 65.88 87 ARG A CA 1
ATOM 667 C C . ARG A 1 87 ? 6.926 5.574 -32.317 1.00 65.88 87 ARG A C 1
ATOM 669 O O . ARG A 1 87 ? 7.702 4.650 -32.056 1.00 65.88 87 ARG A O 1
ATOM 676 N N . PRO A 1 88 ? 5.696 5.343 -32.817 1.00 53.44 88 PRO A N 1
ATOM 677 C CA . PRO A 1 88 ? 5.135 4.000 -32.993 1.00 53.44 88 PRO A CA 1
ATOM 678 C C . PRO A 1 88 ? 6.014 3.037 -33.805 1.00 53.44 88 PRO A C 1
ATOM 680 O O . PRO A 1 88 ? 5.981 1.836 -33.567 1.00 53.44 88 PRO A O 1
ATOM 683 N N . THR A 1 89 ? 6.829 3.549 -34.731 1.00 56.78 89 THR A N 1
ATOM 684 C CA . THR A 1 89 ? 7.782 2.763 -35.535 1.00 56.78 89 THR A CA 1
ATOM 685 C C . THR A 1 89 ? 8.919 2.165 -34.704 1.00 56.78 89 THR A C 1
ATOM 687 O O . THR A 1 89 ? 9.330 1.039 -34.956 1.00 56.78 89 THR A O 1
ATOM 690 N N . VAL A 1 90 ? 9.392 2.876 -33.678 1.00 57.19 90 VAL A N 1
ATOM 691 C CA . VAL A 1 90 ? 10.398 2.381 -32.719 1.00 57.19 90 VAL A CA 1
ATOM 692 C C . VAL A 1 90 ? 9.757 1.401 -31.731 1.00 57.19 90 VAL A C 1
ATOM 694 O O . VAL A 1 90 ? 10.370 0.424 -31.311 1.00 57.19 90 VAL A O 1
ATOM 697 N N . VAL A 1 91 ? 8.486 1.634 -31.401 1.00 54.09 91 VAL A N 1
ATOM 698 C CA . VAL A 1 91 ? 7.689 0.823 -30.474 1.00 54.09 91 VAL A CA 1
ATOM 699 C C . VAL A 1 91 ? 7.264 -0.524 -31.088 1.00 54.09 91 VAL A C 1
ATOM 701 O O . VAL A 1 91 ? 7.289 -1.541 -30.398 1.00 54.09 91 VAL A O 1
ATOM 704 N N . GLN A 1 92 ? 6.912 -0.571 -32.380 1.00 45.25 92 GLN A N 1
ATOM 705 C CA . GLN A 1 92 ? 6.510 -1.802 -33.084 1.00 45.25 92 GLN A CA 1
ATOM 706 C C . GLN A 1 92 ? 7.650 -2.821 -33.195 1.00 45.25 92 GLN A C 1
ATOM 708 O O . GLN A 1 92 ? 7.410 -4.014 -33.024 1.00 45.25 92 GLN A O 1
ATOM 713 N N . THR A 1 93 ? 8.887 -2.362 -33.395 1.00 48.47 93 THR A N 1
ATOM 714 C CA . THR A 1 93 ? 10.080 -3.225 -33.447 1.00 48.47 93 THR A CA 1
ATOM 715 C C . THR A 1 93 ? 10.463 -3.780 -32.067 1.00 48.47 93 THR A C 1
ATOM 717 O O . THR A 1 93 ? 11.080 -4.835 -31.977 1.00 48.47 93 THR A O 1
ATOM 720 N N . ARG A 1 94 ? 10.072 -3.100 -30.977 1.00 52.47 94 ARG A N 1
ATOM 721 C CA . ARG A 1 94 ? 10.485 -3.404 -29.589 1.00 52.47 94 ARG A CA 1
ATOM 722 C C . ARG A 1 94 ? 9.423 -4.128 -28.743 1.00 52.47 94 ARG A C 1
ATOM 724 O O . ARG A 1 94 ? 9.675 -4.455 -27.583 1.00 52.47 94 ARG A O 1
ATOM 731 N N . GLY A 1 95 ? 8.246 -4.410 -29.309 1.00 40.50 95 GLY A N 1
ATOM 732 C CA . GLY A 1 95 ? 7.159 -5.145 -28.651 1.00 40.50 95 GLY A CA 1
ATOM 733 C C . GLY A 1 95 ? 6.370 -4.347 -27.596 1.00 40.50 95 GLY A C 1
ATOM 734 O O . GLY A 1 95 ? 6.622 -3.173 -27.329 1.00 40.50 95 GLY A O 1
ATOM 735 N N . HIS A 1 96 ? 5.383 -5.001 -26.967 1.00 34.41 96 HIS A N 1
ATOM 736 C CA . HIS A 1 96 ? 4.393 -4.390 -26.056 1.00 34.41 96 HIS A CA 1
ATOM 737 C C . HIS A 1 96 ? 4.976 -3.614 -24.852 1.00 34.41 96 HIS A C 1
ATOM 739 O O . HIS A 1 96 ? 4.277 -2.781 -24.280 1.00 34.41 96 HIS A O 1
ATOM 745 N N . ARG A 1 97 ? 6.243 -3.833 -24.467 1.00 41.12 97 ARG A N 1
ATOM 746 C CA . ARG A 1 97 ? 6.904 -3.104 -23.363 1.00 41.12 97 ARG A CA 1
ATOM 747 C C . ARG A 1 97 ? 7.241 -1.646 -23.705 1.00 41.12 97 ARG A C 1
ATOM 749 O O . ARG A 1 97 ? 7.377 -0.843 -22.792 1.00 41.12 97 ARG A O 1
ATOM 756 N N . ALA A 1 98 ? 7.306 -1.288 -24.988 1.00 45.69 98 ALA A N 1
ATOM 757 C CA . ALA A 1 98 ? 7.581 0.077 -25.442 1.00 45.69 98 ALA A CA 1
ATOM 758 C C . ALA A 1 98 ? 6.326 0.983 -25.497 1.00 45.69 98 ALA A C 1
ATOM 760 O O . ALA A 1 98 ? 6.430 2.161 -25.824 1.00 45.69 98 ALA A O 1
ATOM 761 N N . TRP A 1 99 ? 5.135 0.449 -25.184 1.00 40.03 99 TRP A N 1
ATOM 762 C CA . TRP A 1 99 ? 3.852 1.161 -25.308 1.00 40.03 99 TRP A CA 1
ATOM 763 C C . TRP A 1 99 ? 3.506 2.077 -24.126 1.00 40.03 99 TRP A C 1
ATOM 765 O O . TRP A 1 99 ? 2.547 2.842 -24.212 1.00 40.03 99 TRP A O 1
ATOM 775 N N . THR A 1 100 ? 4.253 2.018 -23.022 1.00 50.84 100 THR A N 1
ATOM 776 C CA . THR A 1 100 ? 3.873 2.712 -21.783 1.00 50.84 100 THR A CA 1
ATOM 777 C C . THR A 1 100 ? 5.079 3.398 -21.166 1.00 50.84 100 THR A C 1
ATOM 779 O O . THR A 1 100 ? 6.129 2.779 -21.008 1.00 50.84 100 THR A O 1
ATOM 782 N N . ARG A 1 101 ? 4.919 4.676 -20.799 1.00 64.94 101 ARG A N 1
ATOM 783 C CA . ARG A 1 101 ? 5.914 5.444 -20.041 1.00 64.94 101 ARG A CA 1
ATOM 784 C C . ARG A 1 101 ? 6.368 4.630 -18.825 1.00 64.94 101 ARG A C 1
ATOM 786 O O . ARG A 1 101 ? 5.529 4.186 -18.041 1.00 64.94 101 ARG A O 1
ATOM 793 N N . GLY A 1 102 ? 7.682 4.450 -18.681 1.00 66.50 102 GLY A N 1
ATOM 794 C CA . GLY A 1 102 ? 8.270 3.740 -17.546 1.00 66.50 102 GLY A CA 1
ATOM 795 C C . GLY A 1 102 ? 7.893 4.380 -16.208 1.00 66.50 102 GLY A C 1
ATOM 796 O O . GLY A 1 102 ? 7.552 5.567 -16.135 1.00 66.50 102 GLY A O 1
ATOM 797 N N . SER A 1 103 ? 7.950 3.598 -15.129 1.00 80.56 103 SER A N 1
ATOM 798 C CA . SER A 1 103 ? 7.705 4.135 -13.788 1.00 80.56 103 SER A CA 1
ATOM 799 C C . SER A 1 103 ? 8.751 5.201 -13.422 1.00 80.56 103 SER A C 1
ATOM 801 O O . SER A 1 103 ? 9.843 5.243 -13.990 1.00 80.56 103 SER A O 1
ATOM 803 N N . ALA A 1 104 ? 8.467 6.052 -12.429 1.00 84.19 104 ALA A N 1
ATOM 804 C CA . ALA A 1 104 ? 9.457 7.022 -11.939 1.00 84.19 104 ALA A CA 1
ATOM 805 C C . ALA A 1 104 ? 10.766 6.346 -11.467 1.00 84.19 104 ALA A C 1
ATOM 807 O O . ALA A 1 104 ? 11.839 6.939 -11.579 1.00 84.19 104 ALA A O 1
ATOM 808 N N . GLY A 1 105 ? 10.684 5.102 -10.978 1.00 84.56 105 GLY A N 1
ATOM 809 C CA . GLY A 1 105 ? 11.848 4.283 -10.635 1.00 84.56 105 GLY A CA 1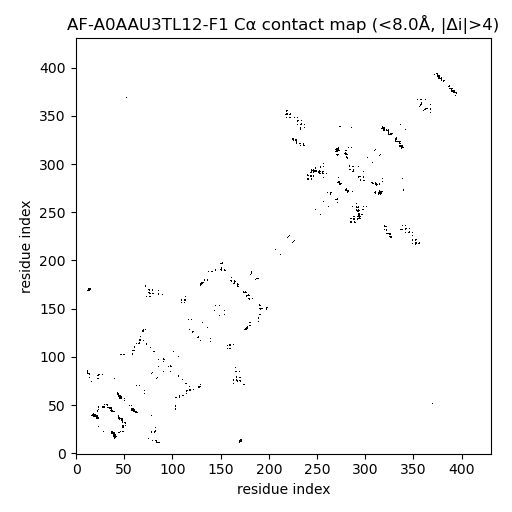
ATOM 810 C C . GLY A 1 105 ? 12.636 3.832 -11.867 1.00 84.56 105 GLY A C 1
ATOM 811 O O . GLY A 1 105 ? 13.856 3.980 -11.891 1.00 84.56 105 GLY A O 1
ATOM 812 N N . ASP A 1 106 ? 11.949 3.369 -12.916 1.00 84.75 106 ASP A N 1
ATOM 813 C CA . ASP A 1 106 ? 12.594 2.965 -14.173 1.00 84.75 106 ASP A CA 1
ATOM 814 C C . ASP A 1 106 ? 13.294 4.148 -14.850 1.00 84.75 106 ASP A C 1
ATOM 816 O O . ASP A 1 106 ? 14.435 4.017 -15.293 1.00 84.75 106 ASP A O 1
ATOM 820 N N . ILE A 1 107 ? 12.654 5.324 -14.860 1.00 88.81 107 ILE A N 1
ATOM 821 C CA . ILE A 1 107 ? 13.238 6.580 -15.357 1.00 88.81 107 ILE A CA 1
ATOM 822 C C . ILE A 1 107 ? 14.516 6.915 -14.579 1.00 88.81 107 ILE A C 1
ATOM 824 O O . ILE A 1 107 ? 15.552 7.217 -15.175 1.00 88.81 107 ILE A O 1
ATOM 828 N N . LEU A 1 108 ? 14.470 6.843 -13.244 1.00 91.12 108 LEU A N 1
ATOM 829 C CA . LEU A 1 108 ? 15.630 7.126 -12.400 1.00 91.12 108 LEU A CA 1
ATOM 830 C C . LEU A 1 108 ? 16.788 6.163 -12.685 1.00 91.12 108 LEU A C 1
ATOM 832 O O . LEU A 1 108 ? 17.931 6.603 -12.815 1.00 91.12 108 LEU A O 1
ATOM 836 N N . ASP A 1 109 ? 16.514 4.865 -12.767 1.00 90.12 109 ASP A N 1
ATOM 837 C CA . ASP A 1 109 ? 17.552 3.869 -13.022 1.00 90.12 109 ASP A CA 1
ATOM 838 C C . ASP A 1 109 ? 18.129 3.968 -14.438 1.00 90.12 109 ASP A C 1
ATOM 840 O O . ASP A 1 109 ? 19.328 3.750 -14.622 1.00 90.12 109 ASP A O 1
ATOM 844 N N . THR A 1 110 ? 17.315 4.366 -15.416 1.00 91.69 110 THR A N 1
ATOM 845 C CA . THR A 1 110 ? 17.759 4.671 -16.783 1.00 91.69 110 THR A CA 1
ATOM 846 C C . THR A 1 110 ? 18.735 5.848 -16.782 1.00 91.69 110 THR A C 1
ATOM 848 O O . THR A 1 110 ? 19.881 5.698 -17.207 1.00 91.69 110 THR A O 1
ATOM 851 N N . CYS A 1 111 ? 18.363 6.977 -16.166 1.00 93.69 111 CYS A N 1
ATOM 852 C CA . CYS A 1 111 ? 19.250 8.137 -16.028 1.00 93.69 111 CYS A CA 1
ATOM 853 C C . CYS A 1 111 ? 20.535 7.815 -15.246 1.00 93.69 111 CYS A C 1
ATOM 855 O O . CYS A 1 111 ? 21.604 8.335 -15.562 1.00 93.69 111 CYS A O 1
ATOM 857 N N . ARG A 1 112 ? 20.471 6.953 -14.222 1.00 94.31 112 ARG A N 1
ATOM 858 C CA . ARG A 1 112 ? 21.665 6.503 -13.483 1.00 94.31 112 ARG A CA 1
ATOM 859 C C . ARG A 1 112 ? 22.624 5.715 -14.364 1.00 94.31 112 ARG A C 1
ATOM 861 O O . ARG A 1 112 ? 23.834 5.878 -14.213 1.00 94.31 112 ARG A O 1
ATOM 868 N N . GLU A 1 113 ? 22.104 4.869 -15.249 1.00 94.56 113 GLU A N 1
ATOM 869 C CA . GLU A 1 113 ? 22.930 4.126 -16.199 1.00 94.56 113 GLU A CA 1
ATOM 870 C C . GLU A 1 113 ? 23.582 5.073 -17.213 1.00 94.56 113 GLU A C 1
ATOM 872 O O . GLU A 1 113 ? 24.784 4.983 -17.439 1.00 94.56 113 GLU A O 1
ATOM 877 N N . TRP A 1 114 ? 22.849 6.069 -17.717 1.00 95.19 114 TRP A N 1
ATOM 878 C CA . TRP A 1 114 ? 23.413 7.085 -18.615 1.00 95.19 114 TRP A CA 1
ATOM 879 C C . TRP A 1 114 ? 24.503 7.925 -17.943 1.00 95.19 114 TRP A C 1
ATOM 881 O O . TRP A 1 114 ? 25.566 8.143 -18.517 1.00 95.19 114 TRP A O 1
ATOM 891 N N . ILE A 1 115 ? 24.295 8.345 -16.691 1.00 95.00 115 ILE A N 1
ATOM 892 C CA . ILE A 1 115 ? 25.322 9.057 -15.915 1.00 95.00 115 ILE A CA 1
ATOM 893 C C . ILE A 1 115 ? 26.555 8.166 -15.703 1.00 95.00 115 ILE A C 1
ATOM 895 O O . ILE A 1 115 ? 27.683 8.658 -15.748 1.00 95.00 115 ILE A O 1
ATOM 899 N N . ARG A 1 116 ? 26.368 6.855 -15.491 1.00 94.69 116 ARG A N 1
ATOM 900 C CA . ARG A 1 116 ? 27.480 5.900 -15.389 1.00 94.69 116 ARG A CA 1
ATOM 901 C C . ARG A 1 116 ? 28.246 5.797 -16.710 1.00 94.69 116 ARG A C 1
ATOM 903 O O . ARG A 1 116 ? 29.472 5.831 -16.671 1.00 94.69 116 ARG A O 1
ATOM 910 N N . LEU A 1 117 ? 27.547 5.705 -17.844 1.00 94.62 117 LEU A N 1
ATOM 911 C CA . LEU A 1 117 ? 28.147 5.721 -19.183 1.00 94.62 117 LEU A CA 1
ATOM 912 C C . LEU A 1 117 ? 28.975 6.992 -19.408 1.00 94.62 117 LEU A C 1
ATOM 914 O O . LEU A 1 117 ? 30.152 6.903 -19.744 1.00 94.62 117 LEU A O 1
ATOM 918 N N . ALA A 1 118 ? 28.396 8.168 -19.152 1.00 93.81 118 ALA A N 1
ATOM 919 C CA . ALA A 1 118 ? 29.086 9.444 -19.334 1.00 93.81 118 ALA A CA 1
ATOM 920 C C . ALA A 1 118 ? 30.323 9.575 -18.442 1.00 93.81 118 ALA A C 1
ATOM 922 O O . ALA A 1 118 ? 31.354 10.067 -18.890 1.00 93.81 118 ALA A O 1
ATOM 923 N N . ARG A 1 119 ? 30.262 9.106 -17.190 1.00 94.12 119 ARG A N 1
ATOM 924 C CA . ARG A 1 119 ? 31.443 9.060 -16.320 1.00 94.12 119 ARG A CA 1
ATOM 925 C C . ARG A 1 119 ? 32.542 8.165 -16.882 1.00 94.12 119 ARG A C 1
ATOM 927 O O . ARG A 1 119 ? 33.681 8.604 -16.964 1.00 94.12 119 ARG A O 1
ATOM 934 N N . TRP A 1 120 ? 32.189 6.949 -17.284 1.00 94.94 120 TRP A N 1
ATOM 935 C CA . TRP A 1 120 ? 33.135 5.987 -17.845 1.00 94.94 120 TRP A CA 1
ATOM 936 C C . TRP A 1 120 ? 33.805 6.512 -19.126 1.00 94.94 120 TRP A C 1
ATOM 938 O O . TRP A 1 120 ? 35.012 6.336 -19.308 1.00 94.94 120 TRP A O 1
ATOM 948 N N . ALA A 1 121 ? 33.038 7.204 -19.975 1.00 93.19 121 ALA A N 1
ATOM 949 C CA . ALA A 1 121 ? 33.534 7.840 -21.191 1.00 93.19 121 ALA A CA 1
ATOM 950 C C . ALA A 1 121 ? 34.457 9.028 -20.867 1.00 93.19 121 ALA A C 1
ATOM 952 O O . ALA A 1 121 ? 35.557 9.135 -21.409 1.00 93.19 121 ALA A O 1
ATOM 953 N N . HIS A 1 122 ? 34.051 9.884 -19.925 1.00 93.25 122 HIS A N 1
ATOM 954 C CA . HIS A 1 122 ? 34.837 11.037 -19.485 1.00 93.25 122 HIS A CA 1
ATOM 955 C C . HIS A 1 122 ? 36.172 10.641 -18.844 1.00 93.25 122 HIS A C 1
ATOM 957 O O . HIS A 1 122 ? 37.196 11.251 -19.138 1.00 93.25 122 HIS A O 1
ATOM 963 N N . GLU A 1 123 ? 36.185 9.585 -18.026 1.00 92.81 123 GLU A N 1
ATOM 964 C CA . GLU A 1 123 ? 37.404 9.016 -17.432 1.00 92.81 123 GLU A CA 1
ATOM 965 C C . GLU A 1 123 ? 38.409 8.533 -18.501 1.00 92.81 123 GLU A C 1
ATOM 967 O O . GLU A 1 123 ? 39.604 8.455 -18.230 1.00 92.81 123 GLU A O 1
ATOM 972 N N . ARG A 1 124 ? 37.948 8.270 -19.733 1.00 92.88 124 ARG A N 1
ATOM 973 C CA . ARG A 1 124 ? 38.771 7.888 -20.896 1.00 92.88 124 ARG A CA 1
ATOM 974 C C . ARG A 1 124 ? 39.007 9.042 -21.877 1.00 92.88 124 ARG A C 1
ATOM 976 O O . ARG A 1 124 ? 39.461 8.816 -22.994 1.00 92.88 124 ARG A O 1
ATOM 983 N N . GLY A 1 125 ? 38.711 10.275 -21.463 1.00 89.88 125 GLY A N 1
ATOM 984 C CA . GLY A 1 125 ? 38.953 11.489 -22.243 1.00 89.88 125 GLY A CA 1
ATOM 985 C C . GLY A 1 125 ? 37.855 11.847 -23.246 1.00 89.88 125 GLY A C 1
ATOM 986 O O . GLY A 1 125 ? 38.028 12.804 -23.996 1.00 89.88 125 GLY A O 1
ATOM 987 N N . MET A 1 126 ? 36.723 11.135 -23.263 1.00 89.62 126 MET A N 1
ATOM 988 C CA . MET A 1 126 ? 35.606 11.468 -24.148 1.00 89.62 126 MET A CA 1
ATOM 989 C C . MET A 1 126 ? 34.852 12.698 -23.629 1.00 89.62 126 MET A C 1
ATOM 991 O O . MET A 1 126 ? 34.381 12.725 -22.487 1.00 89.62 126 MET A O 1
ATOM 995 N N . SER A 1 127 ? 34.704 13.711 -24.481 1.00 87.88 127 SER A N 1
ATOM 996 C CA . SER A 1 127 ? 33.933 14.930 -24.195 1.00 87.88 127 SER A CA 1
ATOM 997 C C . SER A 1 127 ? 32.659 15.059 -25.026 1.00 87.88 127 SER A C 1
ATOM 999 O O . SER A 1 127 ? 31.929 16.0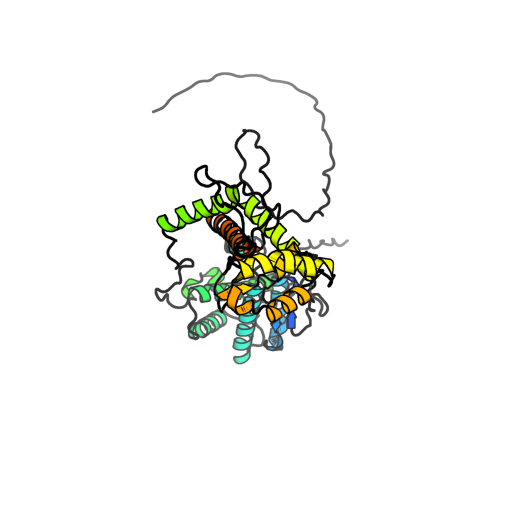27 -24.834 1.00 87.88 127 SER A O 1
ATOM 1001 N N . ASP A 1 128 ? 32.390 14.099 -25.914 1.00 90.06 128 ASP A N 1
ATOM 1002 C CA . ASP A 1 128 ? 31.213 14.077 -26.777 1.00 90.06 128 ASP A CA 1
ATOM 1003 C C . ASP A 1 128 ? 30.674 12.646 -26.948 1.00 90.06 128 ASP A C 1
ATOM 1005 O O . ASP A 1 128 ? 31.382 11.767 -27.435 1.00 90.06 128 ASP A O 1
ATOM 1009 N N . LEU A 1 129 ? 29.426 12.395 -26.540 1.00 89.44 129 LEU A N 1
ATOM 1010 C CA . LEU A 1 129 ? 28.766 11.100 -26.742 1.00 89.44 129 LEU A CA 1
ATOM 1011 C C . LEU A 1 129 ? 28.370 10.875 -28.206 1.00 89.44 129 LEU A C 1
ATOM 1013 O O . LEU A 1 129 ? 28.192 9.723 -28.596 1.00 89.44 129 LEU A O 1
ATOM 1017 N N . GLY A 1 130 ? 28.271 11.930 -29.023 1.00 88.25 130 GLY A N 1
ATOM 1018 C CA . GLY A 1 130 ? 28.039 11.802 -30.464 1.00 88.25 130 GLY A CA 1
ATOM 1019 C C . GLY A 1 130 ? 29.205 11.143 -31.211 1.00 88.25 130 GLY A C 1
ATOM 1020 O O . GLY A 1 130 ? 29.015 10.555 -32.271 1.00 88.25 130 GLY A O 1
ATOM 1021 N N . ALA A 1 131 ? 30.406 11.161 -30.626 1.00 88.56 131 ALA A N 1
ATOM 1022 C CA . ALA A 1 131 ? 31.604 10.526 -31.174 1.00 88.56 131 ALA A CA 1
ATOM 1023 C C . ALA A 1 131 ? 31.754 9.040 -30.789 1.00 88.56 131 ALA A C 1
ATOM 1025 O O . ALA A 1 131 ? 32.816 8.450 -31.003 1.00 88.56 131 ALA A O 1
ATOM 1026 N N . PHE A 1 132 ? 30.732 8.428 -30.181 1.00 90.19 132 PHE A N 1
ATOM 1027 C CA . PHE A 1 132 ? 30.764 7.001 -29.869 1.00 90.19 132 PHE A CA 1
ATOM 1028 C C . PHE A 1 132 ? 30.897 6.157 -31.147 1.00 90.19 132 PHE A C 1
ATOM 1030 O O . PHE A 1 132 ? 30.377 6.488 -32.209 1.00 90.19 132 PHE A O 1
ATOM 1037 N N . THR A 1 133 ? 31.584 5.027 -31.029 1.00 89.19 133 THR A N 1
ATOM 1038 C CA . THR A 1 133 ? 31.646 3.994 -32.069 1.00 89.19 133 THR A CA 1
ATOM 1039 C C . THR A 1 133 ? 31.153 2.669 -31.495 1.00 89.19 133 THR A C 1
ATOM 1041 O O . THR A 1 133 ? 30.951 2.542 -30.279 1.00 89.19 133 THR A O 1
ATOM 1044 N N . ASP A 1 134 ? 30.984 1.657 -32.341 1.00 87.19 134 ASP A N 1
ATOM 1045 C CA . ASP A 1 134 ? 30.570 0.320 -31.903 1.00 87.19 134 ASP A CA 1
ATOM 1046 C C . ASP A 1 134 ? 31.583 -0.301 -30.925 1.00 87.19 134 ASP A C 1
ATOM 1048 O O . ASP A 1 134 ? 31.203 -1.014 -29.988 1.00 87.19 134 ASP A O 1
ATOM 1052 N N . GLU A 1 135 ? 32.870 0.040 -31.051 1.00 88.50 135 GLU A N 1
ATOM 1053 C CA . GLU A 1 135 ? 33.909 -0.357 -30.100 1.00 88.50 135 GLU A CA 1
ATOM 1054 C C . GLU A 1 135 ? 33.696 0.269 -28.719 1.00 88.50 135 GLU A C 1
ATOM 1056 O O . GLU A 1 135 ? 33.894 -0.410 -27.711 1.00 88.50 135 GLU A O 1
ATOM 1061 N N . TRP A 1 136 ? 33.256 1.530 -28.644 1.00 91.75 136 TRP A N 1
ATOM 1062 C CA . TRP A 1 136 ? 32.960 2.197 -27.371 1.00 91.75 136 TRP A CA 1
ATOM 1063 C C . TRP A 1 136 ? 31.753 1.569 -26.669 1.00 91.75 136 TRP A C 1
ATOM 1065 O O . TRP A 1 136 ? 31.809 1.311 -25.463 1.00 91.75 136 TRP A O 1
ATOM 1075 N N . TRP A 1 137 ? 30.695 1.243 -27.419 1.00 91.12 137 TRP A N 1
ATOM 1076 C CA . TRP A 1 137 ? 29.540 0.507 -26.896 1.00 91.12 137 TRP A CA 1
ATOM 1077 C C . TRP A 1 137 ? 29.929 -0.880 -26.367 1.00 91.12 137 TRP A C 1
ATOM 1079 O O . TRP A 1 137 ? 29.542 -1.275 -25.260 1.00 91.12 137 TRP A O 1
ATOM 1089 N N . SER A 1 138 ? 30.751 -1.601 -27.129 1.00 89.44 138 SER A N 1
ATOM 1090 C CA . SER A 1 138 ? 31.247 -2.935 -26.774 1.00 89.44 138 SER A CA 1
ATOM 1091 C C . SER A 1 138 ? 32.200 -2.908 -25.574 1.00 89.44 138 SER A C 1
ATOM 1093 O O . SER A 1 138 ? 32.167 -3.797 -24.720 1.00 89.44 138 SER A O 1
ATOM 1095 N N . ALA A 1 139 ? 33.059 -1.892 -25.482 1.00 91.12 139 ALA A N 1
ATOM 1096 C CA . ALA A 1 139 ? 33.989 -1.719 -24.372 1.00 91.12 139 ALA A CA 1
ATOM 1097 C C . ALA A 1 139 ? 33.246 -1.401 -23.068 1.00 91.12 139 ALA A C 1
ATOM 1099 O O . ALA A 1 139 ? 33.526 -2.018 -22.038 1.00 91.12 139 ALA A O 1
ATOM 1100 N N . TYR A 1 140 ? 32.256 -0.503 -23.125 1.00 92.50 140 TYR A N 1
ATOM 1101 C CA . TYR A 1 140 ? 31.442 -0.158 -21.964 1.00 92.50 140 TYR A CA 1
ATOM 1102 C C . TYR A 1 140 ? 30.684 -1.366 -21.413 1.00 92.50 140 TYR A C 1
ATOM 1104 O O . TYR A 1 140 ? 30.754 -1.653 -20.219 1.00 92.50 140 TYR A O 1
ATOM 1112 N N . THR A 1 141 ? 29.966 -2.089 -22.277 1.00 90.94 141 THR A N 1
ATOM 1113 C CA . THR A 1 141 ? 29.167 -3.255 -21.872 1.00 90.94 141 THR A CA 1
ATOM 1114 C C . THR A 1 141 ? 30.051 -4.347 -21.274 1.00 90.94 141 THR A C 1
ATOM 1116 O O . THR A 1 141 ? 29.774 -4.810 -20.169 1.00 90.94 141 THR A O 1
ATOM 1119 N N . ARG A 1 142 ? 31.183 -4.671 -21.912 1.00 89.12 142 ARG A N 1
ATOM 1120 C CA . ARG A 1 142 ? 32.156 -5.651 -21.401 1.00 89.12 142 ARG A CA 1
ATOM 1121 C C . ARG A 1 142 ? 32.636 -5.328 -19.988 1.00 89.12 142 ARG A C 1
ATOM 1123 O O . ARG A 1 142 ? 32.655 -6.213 -19.136 1.00 89.12 142 ARG A O 1
ATOM 1130 N N . GLU A 1 143 ? 33.006 -4.078 -19.725 1.00 90.31 143 GLU A N 1
ATOM 1131 C CA . GLU A 1 143 ? 33.428 -3.634 -18.392 1.00 90.31 143 GLU A CA 1
ATOM 1132 C C . GLU A 1 143 ? 32.259 -3.623 -17.403 1.00 90.31 143 GLU A C 1
ATOM 1134 O O . GLU A 1 143 ? 32.397 -4.031 -16.249 1.00 90.31 143 GLU A O 1
ATOM 1139 N N . ARG A 1 144 ? 31.063 -3.243 -17.862 1.00 89.56 144 ARG A N 1
ATOM 1140 C CA . ARG A 1 144 ? 29.850 -3.261 -17.044 1.00 89.56 144 ARG A CA 1
ATOM 1141 C C . ARG A 1 144 ? 29.539 -4.665 -16.529 1.00 89.56 144 ARG A C 1
ATOM 1143 O O . ARG A 1 144 ? 29.145 -4.804 -15.370 1.00 89.56 144 ARG A O 1
ATOM 1150 N N . TRP A 1 145 ? 29.755 -5.700 -17.336 1.00 88.56 145 TRP A N 1
ATOM 1151 C CA . TRP A 1 145 ? 29.515 -7.094 -16.950 1.00 88.56 145 TRP A CA 1
ATOM 1152 C C . TRP A 1 145 ? 30.516 -7.627 -15.920 1.00 88.56 145 TRP A C 1
ATOM 1154 O O . TRP A 1 145 ? 30.140 -8.465 -15.102 1.00 88.56 145 TRP A O 1
ATOM 1164 N N . GLN A 1 146 ? 31.740 -7.088 -15.864 1.00 86.00 146 GLN A N 1
ATOM 1165 C CA . GLN A 1 146 ? 32.742 -7.467 -14.851 1.00 86.00 146 GLN A CA 1
ATOM 1166 C C . GLN A 1 146 ? 32.280 -7.167 -13.418 1.00 86.00 146 GLN A C 1
ATOM 1168 O O . GLN A 1 146 ? 32.783 -7.760 -12.469 1.00 86.00 146 GLN A O 1
ATOM 1173 N N . SER A 1 147 ? 31.279 -6.296 -13.251 1.00 78.81 147 SER A N 1
ATOM 1174 C CA . SER A 1 147 ? 30.656 -6.028 -11.951 1.00 78.81 147 SER A CA 1
ATOM 1175 C C . SER A 1 147 ? 29.760 -7.163 -11.419 1.00 78.81 147 SER A C 1
ATOM 1177 O O . SER A 1 147 ? 29.205 -7.024 -10.332 1.00 78.81 147 SER A O 1
ATOM 1179 N N . GLY A 1 148 ? 29.618 -8.276 -12.153 1.00 79.06 148 GLY A N 1
ATOM 1180 C CA . GLY A 1 148 ? 28.903 -9.475 -11.695 1.00 79.06 148 GLY A CA 1
ATOM 1181 C C . GLY A 1 148 ? 27.378 -9.372 -11.770 1.00 79.06 148 GLY A C 1
ATOM 1182 O O . GLY A 1 148 ? 26.675 -10.010 -10.991 1.00 79.06 148 GLY A O 1
ATOM 1183 N N . ILE A 1 149 ? 26.848 -8.547 -12.676 1.00 82.50 149 ILE A N 1
ATOM 1184 C CA . ILE A 1 149 ? 25.398 -8.408 -12.868 1.00 82.50 149 ILE A CA 1
ATOM 1185 C C . ILE A 1 149 ? 24.814 -9.554 -13.702 1.00 82.50 149 ILE A C 1
ATOM 1187 O O . ILE A 1 149 ? 25.472 -10.108 -14.579 1.00 82.50 149 ILE A O 1
ATOM 1191 N N . THR A 1 150 ? 23.563 -9.916 -13.414 1.00 82.88 150 THR A N 1
ATOM 1192 C CA . THR A 1 150 ? 22.882 -11.053 -14.051 1.00 82.88 150 THR A CA 1
ATOM 1193 C C . THR A 1 150 ? 22.550 -10.774 -15.517 1.00 82.88 150 THR A C 1
ATOM 1195 O O . THR A 1 150 ? 22.271 -9.631 -15.877 1.00 82.88 150 THR A O 1
ATOM 1198 N N . ARG A 1 151 ? 22.470 -11.823 -16.354 1.00 79.19 151 ARG A N 1
ATOM 1199 C CA . ARG A 1 151 ? 22.098 -11.703 -17.782 1.00 79.19 151 ARG A CA 1
ATOM 1200 C C . ARG A 1 151 ? 20.767 -10.968 -17.990 1.00 79.19 151 ARG A C 1
ATOM 1202 O O . ARG A 1 151 ? 20.692 -10.059 -18.808 1.00 79.19 151 ARG A O 1
ATOM 1209 N N . ALA A 1 152 ? 19.752 -11.279 -17.182 1.00 76.25 152 ALA A N 1
ATOM 1210 C CA . ALA A 1 152 ? 18.453 -10.603 -17.242 1.00 76.25 152 ALA A CA 1
ATOM 1211 C C . ALA A 1 152 ? 18.534 -9.106 -16.877 1.00 76.25 152 ALA A C 1
ATOM 1213 O O . ALA A 1 152 ? 17.786 -8.282 -17.403 1.00 76.25 152 ALA A O 1
ATOM 1214 N N . TYR A 1 153 ? 19.435 -8.723 -15.966 1.00 81.56 153 TYR A N 1
ATOM 1215 C CA . TYR A 1 153 ? 19.677 -7.310 -15.679 1.00 81.56 153 TYR A CA 1
ATOM 1216 C C . TYR A 1 153 ? 20.503 -6.645 -16.786 1.00 81.56 153 TYR A C 1
ATOM 1218 O O . TYR A 1 153 ? 20.243 -5.491 -17.122 1.00 81.56 153 TYR A O 1
ATOM 1226 N N . SER A 1 154 ? 21.442 -7.368 -17.397 1.00 85.69 154 SER A N 1
ATOM 1227 C CA . SER A 1 154 ? 22.200 -6.910 -18.562 1.00 85.69 154 SER A CA 1
ATOM 1228 C C . SER A 1 154 ? 21.295 -6.577 -19.747 1.00 85.69 154 SER A C 1
ATOM 1230 O O . SER A 1 154 ? 21.462 -5.514 -20.335 1.00 85.69 154 SER A O 1
ATOM 1232 N N . GLU A 1 155 ? 20.269 -7.383 -20.028 1.00 84.44 155 GLU A N 1
ATOM 1233 C CA . GLU A 1 155 ? 19.247 -7.066 -21.042 1.00 84.44 155 GLU A CA 1
ATOM 1234 C C . GLU A 1 155 ? 18.548 -5.730 -20.756 1.00 84.44 155 GLU A C 1
ATOM 1236 O O . GLU A 1 155 ? 18.389 -4.895 -21.647 1.00 84.44 155 GLU A O 1
ATOM 1241 N N . LYS A 1 156 ? 18.184 -5.479 -19.489 1.00 84.94 156 LYS A N 1
ATOM 1242 C CA . LYS A 1 156 ? 17.604 -4.190 -19.076 1.00 84.94 156 LYS A CA 1
ATOM 1243 C C . LYS A 1 156 ? 18.589 -3.037 -19.255 1.00 84.94 156 LYS A C 1
ATOM 1245 O O . LYS A 1 156 ? 18.174 -1.944 -19.626 1.00 84.94 156 LYS A O 1
ATOM 1250 N N . VAL A 1 157 ? 19.876 -3.253 -18.983 1.00 88.69 157 VAL A N 1
ATOM 1251 C CA . VAL A 1 157 ? 20.922 -2.246 -19.212 1.00 88.69 157 VAL A CA 1
ATOM 1252 C C . VAL A 1 157 ? 21.046 -1.933 -20.702 1.00 88.69 157 VAL A C 1
ATOM 1254 O O . VAL A 1 157 ? 21.018 -0.759 -21.053 1.00 88.69 157 VAL A O 1
ATOM 1257 N N . LEU A 1 158 ? 21.102 -2.943 -21.576 1.00 88.56 158 LEU A N 1
ATOM 1258 C CA . LEU A 1 158 ? 21.155 -2.734 -23.027 1.00 88.56 158 LEU A CA 1
ATOM 1259 C C . LEU A 1 158 ? 19.939 -1.944 -23.526 1.00 88.56 158 LEU A C 1
ATOM 1261 O O . LEU A 1 158 ? 20.111 -0.983 -24.271 1.00 88.56 158 LEU A O 1
ATOM 1265 N N . ALA A 1 159 ? 18.734 -2.263 -23.040 1.00 86.19 159 ALA A N 1
ATOM 1266 C CA . ALA A 1 159 ? 17.524 -1.504 -23.361 1.00 86.19 159 ALA A CA 1
ATOM 1267 C C . ALA A 1 159 ? 17.628 -0.026 -22.937 1.00 86.19 159 ALA A C 1
ATOM 1269 O O . ALA A 1 159 ? 17.339 0.861 -23.734 1.00 86.19 159 ALA A O 1
ATOM 1270 N N . ARG A 1 160 ? 18.132 0.256 -21.726 1.00 90.25 160 ARG A N 1
ATOM 1271 C CA . ARG A 1 160 ? 18.349 1.632 -21.240 1.00 90.25 160 ARG A CA 1
ATOM 1272 C C . ARG A 1 160 ? 19.345 2.404 -22.101 1.00 90.25 160 ARG A C 1
ATOM 1274 O O . ARG A 1 160 ? 19.153 3.591 -22.336 1.00 90.25 160 ARG A O 1
ATOM 1281 N N . LEU A 1 161 ? 20.424 1.767 -22.551 1.00 91.50 161 LEU A N 1
ATOM 1282 C CA . LEU A 1 161 ? 21.405 2.404 -23.440 1.00 91.50 161 LEU A CA 1
ATOM 1283 C C . LEU A 1 161 ? 20.804 2.679 -24.822 1.00 91.50 161 LEU A C 1
ATOM 1285 O O . LEU A 1 161 ? 21.016 3.738 -25.401 1.00 91.50 161 LEU A O 1
ATOM 1289 N N . THR A 1 162 ? 19.987 1.757 -25.315 1.00 88.62 162 THR A N 1
ATOM 1290 C CA . THR A 1 162 ? 19.217 1.929 -26.544 1.00 88.62 162 THR A CA 1
ATOM 1291 C C . THR A 1 162 ? 18.179 3.057 -26.436 1.00 88.62 162 THR A C 1
ATOM 1293 O O . THR A 1 162 ? 17.940 3.764 -27.419 1.00 88.62 162 THR A O 1
ATOM 1296 N N . ASP A 1 163 ? 17.588 3.272 -25.258 1.00 87.56 163 ASP A N 1
ATOM 1297 C CA . ASP A 1 163 ? 16.687 4.400 -25.002 1.00 87.56 163 ASP A CA 1
ATOM 1298 C C . ASP A 1 163 ? 17.412 5.747 -25.106 1.00 87.56 163 ASP A C 1
ATOM 1300 O O . ASP A 1 163 ? 16.826 6.704 -25.606 1.00 87.56 163 ASP A O 1
ATOM 1304 N N . LEU A 1 164 ? 18.690 5.827 -24.709 1.00 90.62 164 LEU A N 1
ATOM 1305 C CA . LEU A 1 164 ? 19.478 7.059 -24.832 1.00 90.62 164 LEU A CA 1
ATOM 1306 C C . LEU A 1 164 ? 19.527 7.539 -26.284 1.00 90.62 164 LEU A C 1
ATOM 1308 O O . LEU A 1 164 ? 19.182 8.684 -26.563 1.00 90.62 164 LEU A O 1
ATOM 1312 N N . TRP A 1 165 ? 19.887 6.640 -27.204 1.00 89.69 165 TRP A N 1
ATOM 1313 C CA . TRP A 1 165 ? 19.849 6.914 -28.639 1.00 89.69 165 TRP A CA 1
ATOM 1314 C C . TRP A 1 165 ? 18.433 7.261 -29.107 1.00 89.69 165 TRP A C 1
ATOM 1316 O O . TRP A 1 165 ? 18.222 8.272 -29.770 1.00 89.69 165 TRP A O 1
ATOM 1326 N N . ALA A 1 166 ? 17.440 6.445 -28.746 1.00 85.38 166 ALA A N 1
ATOM 1327 C CA . ALA A 1 166 ? 16.079 6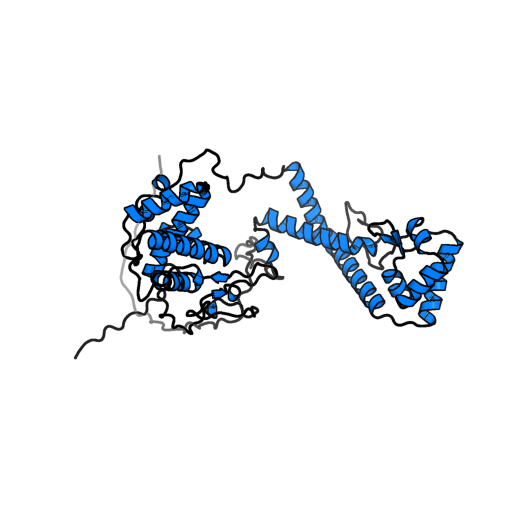.620 -29.242 1.00 85.38 166 ALA A CA 1
ATOM 1328 C C . ALA A 1 166 ? 15.466 7.973 -28.842 1.00 85.38 166 ALA A C 1
ATOM 1330 O O . ALA A 1 166 ? 14.753 8.575 -29.644 1.00 85.38 166 ALA A O 1
ATOM 1331 N N . TYR A 1 167 ? 15.748 8.458 -27.630 1.00 86.19 167 TYR A N 1
ATOM 1332 C CA . TYR A 1 167 ? 15.285 9.764 -27.164 1.00 86.19 167 TYR A CA 1
ATOM 1333 C C . TYR A 1 167 ? 16.144 10.929 -27.664 1.00 86.19 167 TYR A C 1
ATOM 1335 O O . TYR A 1 167 ? 15.595 12.012 -27.860 1.00 86.19 167 TYR A O 1
ATOM 1343 N N . ASP A 1 168 ? 17.439 10.725 -27.929 1.00 87.31 168 ASP A N 1
ATOM 1344 C CA . ASP A 1 168 ? 18.276 11.733 -28.595 1.00 87.31 168 ASP A CA 1
ATOM 1345 C C . ASP A 1 168 ? 17.736 12.056 -29.994 1.00 87.31 168 ASP A C 1
ATOM 1347 O O . ASP A 1 168 ? 17.552 13.221 -30.325 1.00 87.31 168 ASP A O 1
ATOM 1351 N N . GLN A 1 169 ? 17.314 11.044 -30.759 1.00 82.38 169 GLN A N 1
ATOM 1352 C CA . GLN A 1 169 ? 16.716 11.229 -32.093 1.00 82.38 169 GLN A CA 1
ATOM 1353 C C . GLN A 1 169 ? 15.394 12.017 -32.096 1.00 82.38 169 GLN A C 1
ATOM 1355 O O . GLN A 1 169 ? 14.923 12.436 -33.154 1.00 82.38 169 GLN A O 1
ATOM 1360 N N . LEU A 1 170 ? 14.761 12.183 -30.934 1.00 78.06 170 LEU A N 1
ATOM 1361 C CA . LEU A 1 170 ? 13.534 12.965 -30.765 1.00 78.06 170 LEU A CA 1
ATOM 1362 C C . LEU A 1 170 ? 13.809 14.379 -30.243 1.00 78.06 170 LEU A C 1
ATOM 1364 O O . LEU A 1 170 ? 12.878 15.177 -30.110 1.00 78.06 170 LEU A O 1
ATOM 1368 N N . ALA A 1 171 ? 15.067 14.696 -29.940 1.00 77.56 171 ALA A N 1
ATOM 1369 C CA . ALA A 1 171 ? 15.471 16.025 -29.539 1.00 77.56 171 ALA A CA 1
ATOM 1370 C C . ALA A 1 171 ? 15.466 16.975 -30.734 1.00 77.56 171 ALA A C 1
ATOM 1372 O O . ALA A 1 171 ? 15.875 16.625 -31.836 1.00 77.56 171 ALA A O 1
ATOM 1373 N N . ALA A 1 172 ? 15.056 18.222 -30.500 1.00 70.62 172 ALA A N 1
ATOM 1374 C CA . ALA A 1 172 ? 15.148 19.255 -31.529 1.00 70.62 172 ALA A CA 1
ATOM 1375 C C . ALA A 1 172 ? 16.609 19.629 -31.859 1.00 70.62 172 ALA A C 1
ATOM 1377 O O . ALA A 1 172 ? 16.875 20.154 -32.933 1.00 70.62 172 ALA A O 1
ATOM 1378 N N . HIS A 1 173 ? 17.546 19.354 -30.943 1.00 77.06 173 HIS A N 1
ATOM 1379 C CA . HIS A 1 173 ? 18.992 19.464 -31.152 1.00 77.06 173 HIS A CA 1
ATOM 1380 C C . HIS A 1 173 ? 19.652 18.183 -30.619 1.00 77.06 173 HIS A C 1
ATOM 1382 O O . HIS A 1 173 ? 20.092 18.176 -29.466 1.00 77.06 173 HIS A O 1
ATOM 1388 N N . PRO A 1 174 ? 19.642 17.084 -31.394 1.00 80.69 174 PRO A N 1
ATOM 1389 C CA . PRO A 1 174 ? 20.253 15.830 -30.969 1.00 80.69 174 PRO A CA 1
ATOM 1390 C C . PRO A 1 174 ? 21.752 16.031 -30.745 1.00 80.69 174 PRO A C 1
ATOM 1392 O O . PRO A 1 174 ? 22.409 16.757 -31.496 1.00 80.69 174 PRO A O 1
ATOM 1395 N N . ALA A 1 175 ? 22.298 15.371 -29.728 1.00 82.81 175 ALA A N 1
ATOM 1396 C CA . ALA A 1 175 ? 23.742 15.298 -29.527 1.00 82.81 175 ALA A CA 1
ATOM 1397 C C . ALA A 1 175 ? 24.420 14.410 -30.588 1.00 82.81 175 ALA A C 1
ATOM 1399 O O . ALA A 1 175 ? 25.643 14.411 -30.696 1.00 82.81 175 ALA A O 1
ATOM 1400 N N . GLY A 1 176 ? 23.633 13.681 -31.387 1.00 86.75 176 GLY A N 1
ATOM 1401 C CA . GLY A 1 176 ? 24.131 12.806 -32.442 1.00 86.75 176 GLY A CA 1
ATOM 1402 C C . GLY A 1 176 ? 24.595 11.469 -31.886 1.00 86.75 176 GLY A C 1
ATOM 1403 O O . GLY A 1 176 ? 25.504 10.861 -32.444 1.00 86.75 176 GLY A O 1
ATOM 1404 N N . ILE A 1 177 ? 24.001 11.024 -30.775 1.00 90.12 177 ILE A N 1
ATOM 1405 C CA . ILE A 1 177 ? 24.373 9.770 -30.124 1.00 90.12 177 ILE A CA 1
ATOM 1406 C C . ILE A 1 177 ? 24.156 8.641 -31.138 1.00 90.12 177 ILE A C 1
ATOM 1408 O O . ILE A 1 177 ? 23.068 8.533 -31.702 1.00 90.12 177 ILE A O 1
ATOM 1412 N N . PRO A 1 178 ? 25.159 7.798 -31.414 1.00 88.69 178 PRO A N 1
ATOM 1413 C CA . PRO A 1 178 ? 25.025 6.734 -32.395 1.00 88.69 178 PRO A CA 1
ATOM 1414 C C . PRO A 1 178 ? 24.113 5.624 -31.874 1.00 88.69 178 PRO A C 1
ATOM 1416 O O . PRO A 1 178 ? 24.050 5.333 -30.675 1.00 88.69 178 PRO A O 1
ATOM 1419 N N . ARG A 1 179 ? 23.429 4.964 -32.808 1.00 87.88 179 ARG A N 1
ATOM 1420 C CA . ARG A 1 179 ? 22.622 3.777 -32.525 1.00 87.88 179 ARG A CA 1
ATOM 1421 C C . ARG A 1 179 ? 23.526 2.651 -32.001 1.00 87.88 179 ARG A C 1
ATOM 1423 O O . ARG A 1 179 ? 24.522 2.367 -32.657 1.00 87.88 179 ARG A O 1
ATOM 1430 N N . PRO A 1 180 ? 23.196 1.990 -30.878 1.00 87.81 180 PRO A N 1
ATOM 1431 C CA . PRO A 1 180 ? 23.985 0.856 -30.410 1.00 87.81 180 PRO A CA 1
ATOM 1432 C C . PRO A 1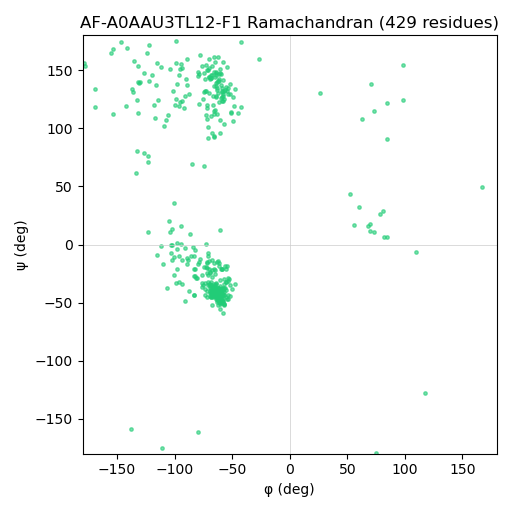 180 ? 23.882 -0.359 -31.349 1.00 87.81 180 PRO A C 1
ATOM 1434 O O . PRO A 1 180 ? 22.790 -0.623 -31.865 1.00 87.81 180 PRO A O 1
ATOM 1437 N N . PRO A 1 181 ? 24.958 -1.150 -31.509 1.00 84.12 181 PRO A N 1
ATOM 1438 C CA . PRO A 1 181 ? 25.011 -2.238 -32.492 1.00 84.12 181 PRO A CA 1
ATOM 1439 C C . PRO A 1 181 ? 24.025 -3.382 -32.190 1.00 84.12 181 PRO A C 1
ATOM 1441 O O . PRO A 1 181 ? 23.380 -3.919 -33.092 1.00 84.12 181 PRO A O 1
ATOM 1444 N N . TRP A 1 182 ? 23.776 -3.685 -30.910 1.00 82.00 182 TRP A N 1
ATOM 1445 C CA . TRP A 1 182 ? 22.820 -4.724 -30.495 1.00 82.00 182 TRP A CA 1
ATOM 1446 C C . TRP A 1 182 ? 21.352 -4.419 -30.829 1.00 82.00 182 TRP A C 1
ATOM 1448 O O . TRP A 1 182 ? 20.517 -5.321 -30.783 1.00 82.00 182 TRP A O 1
ATOM 1458 N N . ASP A 1 183 ? 21.000 -3.169 -31.146 1.00 80.00 183 ASP A N 1
ATOM 1459 C CA . ASP A 1 183 ? 19.639 -2.828 -31.589 1.00 80.00 183 ASP A CA 1
ATOM 1460 C C . ASP A 1 183 ? 19.377 -3.302 -33.036 1.00 80.00 183 ASP A C 1
ATOM 1462 O O . ASP A 1 183 ? 18.220 -3.463 -33.422 1.00 80.00 183 ASP A O 1
ATOM 1466 N N . THR A 1 184 ? 20.428 -3.562 -33.827 1.00 74.38 184 THR A N 1
ATOM 1467 C CA . THR A 1 184 ? 20.339 -4.151 -35.178 1.00 74.38 184 THR A CA 1
ATOM 1468 C C . THR A 1 184 ? 20.797 -5.601 -35.243 1.00 74.38 184 THR A C 1
ATOM 1470 O O . THR A 1 184 ? 20.206 -6.386 -35.979 1.00 74.38 184 THR A O 1
ATOM 1473 N N . GLU A 1 185 ? 21.834 -5.956 -34.491 1.00 74.81 185 GLU A N 1
ATOM 1474 C CA . GLU A 1 185 ? 22.495 -7.267 -34.567 1.00 74.81 185 GLU A CA 1
ATOM 1475 C C . GLU A 1 185 ? 21.869 -8.301 -33.621 1.00 74.81 185 GLU A C 1
ATOM 1477 O O . GLU A 1 185 ? 22.037 -9.504 -33.807 1.00 74.81 185 GLU A O 1
ATOM 1482 N N . GLY A 1 186 ? 21.085 -7.839 -32.643 1.00 72.25 186 GLY A N 1
ATOM 1483 C CA . GLY A 1 186 ? 20.570 -8.655 -31.552 1.00 72.25 186 GLY A CA 1
ATOM 1484 C C . GLY A 1 186 ? 21.406 -8.497 -30.282 1.00 72.25 186 GLY A C 1
ATOM 1485 O O . GLY A 1 186 ? 22.579 -8.135 -30.304 1.00 72.25 186 GLY A O 1
ATOM 1486 N N . VAL A 1 187 ? 20.774 -8.736 -29.133 1.00 79.00 187 VAL A N 1
ATOM 1487 C CA . VAL A 1 187 ? 21.391 -8.484 -27.820 1.00 79.00 187 VAL A CA 1
ATOM 1488 C C . VAL A 1 187 ? 22.307 -9.607 -27.345 1.00 79.00 187 VAL A C 1
ATOM 1490 O O . VAL A 1 187 ? 23.160 -9.360 -26.499 1.00 79.00 187 VAL A O 1
ATOM 1493 N N . ASP A 1 188 ? 22.157 -10.824 -27.871 1.00 74.12 188 ASP A N 1
ATOM 1494 C CA . ASP A 1 188 ? 22.762 -12.026 -27.288 1.00 74.12 188 ASP A CA 1
ATOM 1495 C C . ASP A 1 188 ? 24.295 -12.004 -27.242 1.00 74.12 188 ASP A C 1
ATOM 1497 O O . ASP A 1 188 ? 24.858 -12.396 -26.216 1.00 74.12 188 ASP A O 1
ATOM 1501 N N . ASP A 1 189 ? 24.949 -11.486 -28.285 1.00 79.50 189 ASP A N 1
ATOM 1502 C CA . ASP A 1 189 ? 26.416 -11.380 -28.382 1.00 79.50 189 ASP A CA 1
ATOM 1503 C C . ASP A 1 189 ? 27.006 -10.304 -27.455 1.00 79.50 189 ASP A C 1
ATOM 1505 O O . ASP A 1 189 ? 28.204 -10.291 -27.161 1.00 79.50 189 ASP A O 1
ATOM 1509 N N . TYR A 1 190 ? 26.151 -9.421 -26.937 1.00 78.94 190 TYR A N 1
ATOM 1510 C CA . TYR A 1 190 ? 26.516 -8.327 -26.039 1.00 78.94 190 TYR A CA 1
ATOM 1511 C C . TYR A 1 190 ? 26.178 -8.622 -24.575 1.00 78.94 190 TYR A C 1
ATOM 1513 O O . TYR A 1 190 ? 26.451 -7.793 -23.701 1.00 78.94 190 TYR A O 1
ATOM 1521 N N . LEU A 1 191 ? 25.602 -9.790 -24.281 1.00 83.25 191 LEU A N 1
ATOM 1522 C CA . LEU A 1 191 ? 25.238 -10.224 -22.935 1.00 83.25 191 LEU A CA 1
ATOM 1523 C C . LEU A 1 191 ? 26.331 -11.099 -22.301 1.00 83.25 191 LEU A C 1
ATOM 1525 O O . LEU A 1 191 ? 27.028 -11.837 -22.999 1.00 83.25 191 LEU A O 1
ATOM 1529 N N . PRO A 1 192 ? 26.470 -11.090 -20.960 1.00 79.50 192 PRO A N 1
ATOM 1530 C CA . PRO A 1 192 ? 27.344 -12.042 -20.281 1.00 79.50 192 PRO A CA 1
ATOM 1531 C C . PRO A 1 192 ? 26.885 -13.482 -20.554 1.00 79.50 192 PRO A C 1
ATOM 1533 O O . PRO A 1 192 ? 25.688 -13.734 -20.754 1.00 79.50 192 PRO A O 1
ATOM 1536 N N . PHE A 1 193 ? 27.831 -14.432 -20.533 1.00 71.38 193 PHE A N 1
ATOM 1537 C CA . PHE A 1 193 ? 27.537 -15.858 -20.695 1.00 71.38 193 PHE A CA 1
ATOM 1538 C C . PHE A 1 193 ? 26.369 -16.270 -19.801 1.00 71.38 193 PHE A C 1
ATOM 1540 O O . PHE A 1 193 ? 26.316 -15.905 -18.625 1.00 71.38 193 PHE A O 1
ATOM 1547 N N . ALA A 1 194 ? 25.428 -17.023 -20.370 1.00 60.06 194 ALA A N 1
ATOM 1548 C CA . ALA A 1 194 ? 24.320 -17.575 -19.615 1.00 60.06 194 ALA A CA 1
ATOM 1549 C C . ALA A 1 194 ? 24.867 -18.591 -18.602 1.00 60.06 194 ALA A C 1
ATOM 1551 O O . ALA A 1 194 ? 25.051 -19.766 -18.911 1.00 60.06 194 ALA A O 1
ATOM 1552 N N . THR A 1 195 ? 25.131 -18.149 -17.375 1.00 53.41 195 THR A N 1
ATOM 1553 C CA . THR A 1 195 ? 25.065 -19.057 -16.236 1.00 53.41 195 THR A CA 1
ATOM 1554 C C . THR A 1 195 ? 23.609 -19.515 -16.160 1.00 53.41 195 THR A C 1
ATOM 1556 O O . THR A 1 195 ? 22.699 -18.701 -16.313 1.00 53.41 195 THR A O 1
ATOM 1559 N N . GLY A 1 196 ? 23.356 -20.817 -16.000 1.00 48.31 196 GLY A N 1
ATOM 1560 C CA . GLY A 1 196 ? 22.012 -21.428 -16.032 1.00 48.31 196 GLY A CA 1
ATOM 1561 C C . GLY A 1 196 ? 21.014 -20.923 -14.973 1.00 48.31 196 GLY A C 1
ATOM 1562 O O . GLY A 1 196 ? 19.953 -21.506 -14.795 1.00 48.31 196 GLY A O 1
ATOM 1563 N N . GLU A 1 197 ? 21.338 -19.829 -14.291 1.00 47.97 197 GLU A N 1
ATOM 1564 C CA . GLU A 1 197 ? 20.562 -19.109 -13.286 1.00 47.97 197 GLU A CA 1
ATOM 1565 C C . GLU A 1 197 ? 19.895 -17.863 -13.894 1.00 47.97 197 GLU A C 1
ATOM 1567 O O . GLU A 1 197 ? 19.775 -16.810 -13.264 1.00 47.97 197 GLU A O 1
ATOM 1572 N N . GLY A 1 198 ? 19.464 -17.957 -15.155 1.00 46.75 198 GLY A N 1
ATOM 1573 C CA . GLY A 1 198 ? 18.551 -16.987 -15.744 1.00 46.75 198 GLY A CA 1
ATOM 1574 C C . GLY A 1 198 ? 17.257 -16.988 -14.938 1.00 46.75 198 GLY A C 1
ATOM 1575 O O . GLY A 1 198 ? 16.408 -17.857 -15.131 1.00 46.75 198 GLY A O 1
ATOM 1576 N N . GLY A 1 199 ? 17.149 -16.053 -13.990 1.00 43.84 199 GLY A N 1
ATOM 1577 C CA . GLY A 1 199 ? 16.019 -15.913 -13.083 1.00 43.84 199 GLY A CA 1
ATOM 1578 C C . GLY A 1 199 ? 14.705 -15.935 -13.849 1.00 43.84 199 GLY A C 1
ATOM 1579 O O . GLY A 1 199 ? 14.345 -14.967 -14.518 1.00 43.84 199 GLY A O 1
ATOM 1580 N N . ARG A 1 200 ? 13.986 -17.054 -13.746 1.00 45.09 200 ARG A N 1
ATOM 1581 C CA . ARG A 1 200 ? 12.585 -17.124 -14.143 1.00 45.09 200 ARG A CA 1
ATOM 1582 C C . ARG A 1 200 ? 11.849 -16.069 -13.325 1.00 45.09 200 ARG A C 1
ATOM 1584 O O . ARG A 1 200 ? 11.897 -16.095 -12.102 1.00 45.09 200 ARG A O 1
ATOM 1591 N N . GLU A 1 201 ? 11.167 -15.150 -14.004 1.00 45.94 201 GLU A N 1
ATOM 1592 C CA . GLU A 1 201 ? 10.370 -14.075 -13.386 1.00 45.94 201 GLU A CA 1
ATOM 1593 C C . GLU A 1 201 ? 9.328 -14.625 -12.383 1.00 45.94 201 GLU A C 1
ATOM 1595 O O . GLU A 1 201 ? 8.902 -13.910 -11.485 1.00 45.94 201 GLU A O 1
ATOM 1600 N N . ASN A 1 202 ? 9.016 -15.925 -12.473 1.00 44.91 202 ASN A N 1
ATOM 1601 C CA . ASN A 1 202 ? 8.232 -16.701 -11.516 1.00 44.91 202 ASN A CA 1
ATOM 1602 C C . ASN A 1 202 ? 9.039 -17.916 -11.008 1.00 44.91 202 ASN A C 1
ATOM 1604 O O . ASN A 1 202 ? 8.837 -19.038 -11.471 1.00 44.91 202 ASN A O 1
ATOM 1608 N N . THR A 1 203 ? 9.996 -17.705 -10.102 1.00 44.06 203 THR A N 1
ATOM 1609 C CA . THR A 1 203 ? 10.696 -18.793 -9.383 1.00 44.06 203 THR A CA 1
ATOM 1610 C C . THR A 1 203 ? 9.892 -19.352 -8.213 1.00 44.06 203 THR A C 1
ATOM 1612 O O . THR A 1 203 ? 10.199 -20.444 -7.741 1.00 44.06 203 THR A O 1
ATOM 1615 N N . THR A 1 204 ? 8.872 -18.632 -7.743 1.00 56.22 204 THR A N 1
ATOM 1616 C CA . THR A 1 204 ? 7.969 -19.126 -6.702 1.00 56.22 204 THR A CA 1
ATOM 1617 C C . THR A 1 204 ? 7.079 -20.211 -7.291 1.00 56.22 204 THR A C 1
ATOM 1619 O O . THR A 1 204 ? 6.339 -19.959 -8.244 1.00 56.22 204 THR A O 1
ATOM 1622 N N . GLU A 1 205 ? 7.160 -21.413 -6.724 1.00 63.91 205 GLU A N 1
ATOM 1623 C CA . GLU A 1 205 ? 6.264 -22.510 -7.072 1.00 63.91 205 GLU A CA 1
ATOM 1624 C C . GLU A 1 205 ? 4.805 -22.047 -6.907 1.00 63.91 205 GLU A C 1
ATOM 1626 O O . GLU A 1 205 ? 4.481 -21.403 -5.900 1.00 63.91 205 GLU A O 1
ATOM 1631 N N . PRO A 1 206 ? 3.926 -22.295 -7.896 1.00 67.00 206 PRO A N 1
ATOM 1632 C CA . PRO A 1 206 ? 2.513 -21.980 -7.759 1.00 67.00 206 PRO A CA 1
ATOM 1633 C C . PRO A 1 206 ? 1.951 -22.590 -6.473 1.00 67.00 206 PRO A C 1
ATOM 1635 O O . PRO A 1 206 ? 2.262 -23.730 -6.138 1.00 67.00 206 PRO A O 1
ATOM 1638 N N . LEU A 1 207 ? 1.115 -21.833 -5.756 1.00 71.44 207 LEU A N 1
ATOM 1639 C CA . LEU A 1 207 ? 0.442 -22.352 -4.567 1.00 71.44 207 LEU A CA 1
ATOM 1640 C C . LEU A 1 207 ? -0.348 -23.610 -4.932 1.00 71.44 207 LEU A C 1
ATOM 1642 O O . LEU A 1 207 ? -1.097 -23.606 -5.913 1.00 71.44 207 LEU A O 1
ATOM 1646 N N . ASP A 1 208 ? -0.196 -24.655 -4.119 1.00 82.94 208 ASP A N 1
ATOM 1647 C CA . ASP A 1 208 ? -0.891 -25.922 -4.322 1.00 82.94 208 ASP A CA 1
ATOM 1648 C C . ASP A 1 208 ? -2.413 -25.677 -4.444 1.00 82.94 208 ASP A C 1
ATOM 1650 O O . ASP A 1 208 ? -2.995 -24.991 -3.586 1.00 82.94 208 ASP A O 1
ATOM 1654 N N . PRO A 1 209 ? -3.083 -26.216 -5.485 1.00 83.06 209 PRO A N 1
ATOM 1655 C CA . PRO A 1 209 ? -4.534 -26.145 -5.648 1.00 83.06 209 PRO A CA 1
ATOM 1656 C C . PRO A 1 209 ? -5.330 -26.515 -4.385 1.00 83.06 209 PRO A C 1
ATOM 1658 O O . PRO A 1 209 ? -6.381 -25.925 -4.123 1.00 83.06 209 PRO A O 1
ATOM 1661 N N . GLN A 1 210 ? -4.823 -27.450 -3.577 1.00 86.75 210 GLN A N 1
ATOM 1662 C CA . GLN A 1 210 ? -5.431 -27.891 -2.320 1.00 86.75 210 GLN A CA 1
ATOM 1663 C C . GLN A 1 210 ? -5.363 -26.838 -1.208 1.00 86.75 210 GLN A C 1
ATOM 1665 O O . GLN A 1 210 ? -6.163 -26.888 -0.277 1.00 86.75 210 GLN A O 1
ATOM 1670 N N . VAL A 1 211 ? -4.450 -25.871 -1.301 1.00 87.12 211 VAL A N 1
ATOM 1671 C CA . VAL A 1 211 ? -4.349 -24.741 -0.367 1.00 87.12 211 VAL A CA 1
ATOM 1672 C C . VAL A 1 211 ? -5.177 -23.564 -0.871 1.00 87.12 211 VAL A C 1
ATOM 1674 O O . VAL A 1 211 ? -5.969 -22.982 -0.127 1.00 87.12 211 VAL A O 1
ATOM 1677 N N . ILE A 1 212 ? -5.013 -23.215 -2.148 1.00 88.50 212 ILE A N 1
ATOM 1678 C CA . ILE A 1 212 ? -5.616 -22.002 -2.702 1.00 88.50 212 ILE A CA 1
ATOM 1679 C C . ILE A 1 212 ? -7.127 -22.141 -2.910 1.00 88.50 212 ILE A C 1
ATOM 1681 O O . ILE A 1 212 ? -7.856 -21.179 -2.688 1.00 88.50 212 ILE A O 1
ATOM 1685 N N . GLY A 1 213 ? -7.618 -23.338 -3.250 1.00 89.94 213 GLY A N 1
ATOM 1686 C CA . GLY A 1 213 ? -9.047 -23.608 -3.412 1.00 89.94 213 GLY A CA 1
ATOM 1687 C C . GLY A 1 213 ? -9.852 -23.297 -2.142 1.00 89.94 213 GLY A C 1
ATOM 1688 O O . GLY A 1 213 ? -10.721 -22.425 -2.181 1.00 89.94 213 GLY A O 1
ATOM 1689 N N . PRO A 1 214 ? -9.554 -23.937 -0.993 1.00 94.12 214 PRO A N 1
ATOM 1690 C CA . PRO A 1 214 ? -10.216 -23.630 0.274 1.00 94.12 214 PRO A CA 1
ATOM 1691 C C . PRO A 1 214 ? -10.046 -22.173 0.713 1.00 94.12 214 PRO A C 1
ATOM 1693 O O . PRO A 1 214 ? -10.996 -21.583 1.230 1.00 94.12 214 PRO A O 1
ATOM 1696 N N . LEU A 1 215 ? -8.868 -21.580 0.486 1.00 94.44 215 LEU A N 1
ATOM 1697 C CA . LEU A 1 215 ? -8.617 -20.178 0.820 1.00 94.44 215 LEU A CA 1
ATOM 1698 C C . LEU A 1 215 ? -9.542 -19.237 0.039 1.00 94.44 215 LEU A C 1
ATOM 1700 O O . LEU A 1 215 ? -10.119 -18.331 0.633 1.00 94.44 215 LEU A O 1
ATOM 1704 N N . LEU A 1 216 ? -9.726 -19.467 -1.263 1.00 94.31 216 LEU A N 1
ATOM 1705 C CA . LEU A 1 216 ? -10.629 -18.673 -2.100 1.00 94.31 216 LEU A CA 1
ATOM 1706 C C . LEU A 1 216 ? -12.090 -18.865 -1.720 1.00 94.31 216 LEU A C 1
ATOM 1708 O O . LEU A 1 216 ? -12.830 -17.889 -1.682 1.00 94.31 216 LEU A O 1
ATOM 1712 N N . VAL A 1 217 ? -12.497 -20.097 -1.402 1.00 94.62 217 VAL A N 1
ATOM 1713 C CA . VAL A 1 217 ? -13.856 -20.371 -0.919 1.00 94.62 217 VAL A CA 1
ATOM 1714 C C . VAL A 1 217 ? -14.130 -19.563 0.347 1.00 94.62 217 VAL A C 1
ATOM 1716 O O . VAL A 1 217 ? -15.131 -18.857 0.418 1.00 94.62 217 VAL A O 1
ATOM 1719 N N . TRP A 1 218 ? -13.231 -19.606 1.333 1.00 95.50 218 TRP A N 1
ATOM 1720 C CA . TRP A 1 218 ? -13.404 -18.845 2.570 1.00 95.50 218 TRP A CA 1
ATOM 1721 C C . TRP A 1 218 ? -13.271 -17.335 2.378 1.00 95.50 218 TRP A C 1
ATOM 1723 O O . TRP A 1 218 ? -14.007 -16.590 3.020 1.00 95.50 218 TRP A O 1
ATOM 1733 N N . ALA A 1 219 ? -12.388 -16.875 1.489 1.00 96.69 219 ALA A N 1
ATOM 1734 C CA . ALA A 1 219 ? -12.295 -15.463 1.140 1.00 96.69 219 ALA A CA 1
ATOM 1735 C C . ALA A 1 219 ? -13.605 -14.965 0.510 1.00 96.69 219 ALA A C 1
ATOM 1737 O O . ALA A 1 219 ? -14.113 -13.927 0.926 1.00 96.69 219 ALA A O 1
ATOM 1738 N N . GLY A 1 220 ? -14.182 -15.736 -0.419 1.00 94.19 220 GLY A N 1
ATOM 1739 C CA . GLY A 1 220 ? -15.494 -15.465 -1.009 1.00 94.19 220 GLY A CA 1
ATOM 1740 C C . GLY A 1 220 ? -16.573 -15.375 0.062 1.00 94.19 220 GLY A C 1
ATOM 1741 O O . GLY A 1 220 ? -17.215 -14.344 0.190 1.00 94.19 220 GLY A O 1
ATOM 1742 N N . ARG A 1 221 ? -16.679 -16.377 0.945 1.00 93.94 221 ARG A N 1
ATOM 1743 C CA . ARG A 1 221 ? -17.642 -16.339 2.062 1.00 93.94 221 ARG A CA 1
ATOM 1744 C C . ARG A 1 221 ? -17.464 -15.129 2.979 1.00 93.94 221 ARG A C 1
ATOM 1746 O O . ARG A 1 221 ? -18.449 -14.542 3.406 1.00 93.94 221 ARG A O 1
ATOM 1753 N N . MET A 1 222 ? -16.227 -14.746 3.295 1.00 95.62 222 MET A N 1
ATOM 1754 C CA . MET A 1 222 ? -15.957 -13.561 4.117 1.00 95.62 222 MET A CA 1
ATOM 1755 C C . MET A 1 222 ? -16.500 -12.281 3.473 1.00 95.62 222 MET A C 1
ATOM 1757 O O . MET A 1 222 ? -16.996 -11.416 4.191 1.00 95.62 222 MET A O 1
ATOM 1761 N N . VAL A 1 223 ? -16.405 -12.163 2.147 1.00 95.19 223 VAL A N 1
ATOM 1762 C CA . VAL A 1 223 ? -16.861 -10.988 1.392 1.00 95.19 223 VAL A CA 1
ATOM 1763 C C . VAL A 1 223 ? -18.363 -11.034 1.102 1.00 95.19 223 VAL A C 1
ATOM 1765 O O . VAL A 1 223 ? -19.036 -10.027 1.293 1.00 95.19 223 VAL A O 1
ATOM 1768 N N . ASP A 1 224 ? -18.890 -12.184 0.692 1.00 92.94 224 ASP A N 1
ATOM 1769 C CA . ASP A 1 224 ? -20.267 -12.320 0.212 1.00 92.94 224 ASP A CA 1
ATOM 1770 C C . ASP A 1 224 ? -21.265 -12.589 1.351 1.00 92.94 224 ASP A C 1
ATOM 1772 O O . ASP A 1 224 ? -22.350 -12.014 1.363 1.00 92.94 224 ASP A O 1
ATOM 1776 N N . ASP A 1 225 ? -20.902 -13.427 2.332 1.00 93.75 225 ASP A N 1
ATOM 1777 C CA . ASP A 1 225 ? -21.827 -13.862 3.392 1.00 93.75 225 ASP A CA 1
ATOM 1778 C C . ASP A 1 225 ? -21.663 -13.065 4.698 1.00 93.75 225 ASP A C 1
ATOM 1780 O O . ASP A 1 225 ? -22.617 -12.935 5.465 1.00 93.75 225 ASP A O 1
ATOM 1784 N N . LEU A 1 226 ? -20.439 -12.621 5.021 1.00 95.38 226 LEU A N 1
ATOM 1785 C CA . LEU A 1 226 ? -20.079 -12.148 6.373 1.00 95.38 226 LEU A CA 1
ATOM 1786 C C . LEU A 1 226 ? -19.703 -10.660 6.441 1.00 95.38 226 LEU A C 1
ATOM 1788 O O . LEU A 1 226 ? -19.527 -10.118 7.535 1.00 95.38 226 LEU A O 1
ATOM 1792 N N . ALA A 1 227 ? -19.548 -9.988 5.298 1.00 95.38 227 ALA A N 1
ATOM 1793 C CA . ALA A 1 227 ? -19.005 -8.633 5.258 1.00 95.38 227 ALA A CA 1
ATOM 1794 C C . ALA A 1 227 ? -19.891 -7.613 5.979 1.00 95.38 227 ALA A C 1
ATOM 1796 O O . ALA A 1 227 ? -19.364 -6.752 6.683 1.00 95.38 227 ALA A O 1
ATOM 1797 N N . GLU A 1 228 ? -21.216 -7.711 5.842 1.00 95.50 228 GLU A N 1
ATOM 1798 C CA . GLU A 1 228 ? -22.157 -6.776 6.473 1.00 95.50 228 GLU A CA 1
ATOM 1799 C C . GLU A 1 228 ? -22.014 -6.772 7.999 1.00 95.50 228 GLU A C 1
ATOM 1801 O O . GLU A 1 228 ? -21.850 -5.709 8.603 1.00 95.50 228 GLU A O 1
ATOM 1806 N N . ASP A 1 229 ? -21.966 -7.958 8.607 1.00 96.94 229 ASP A N 1
ATOM 1807 C CA . ASP A 1 229 ? -21.762 -8.145 10.044 1.00 96.94 229 ASP A CA 1
ATOM 1808 C C . ASP A 1 229 ? -20.428 -7.541 10.515 1.00 96.94 229 ASP A C 1
ATOM 1810 O O . ASP A 1 229 ? -20.368 -6.813 11.511 1.00 96.94 229 ASP A O 1
ATOM 1814 N N . ILE A 1 230 ? -19.341 -7.806 9.779 1.00 96.81 230 ILE A N 1
ATOM 1815 C CA . ILE A 1 230 ? -17.998 -7.300 10.103 1.00 96.81 230 ILE A CA 1
ATOM 1816 C C . ILE A 1 230 ? -17.953 -5.769 10.004 1.00 96.81 230 ILE A C 1
ATOM 1818 O O . ILE A 1 230 ? -17.403 -5.102 10.886 1.00 96.81 230 ILE A O 1
ATOM 1822 N N . LEU A 1 231 ? -18.539 -5.195 8.952 1.00 96.06 231 LEU A N 1
ATOM 1823 C CA . LEU A 1 231 ? -18.595 -3.748 8.741 1.00 96.06 231 LEU A CA 1
ATOM 1824 C C . LEU A 1 231 ? -19.468 -3.054 9.795 1.00 96.06 231 LEU A C 1
ATOM 1826 O O . LEU A 1 231 ? -19.105 -1.968 10.264 1.00 96.06 231 LEU A O 1
ATOM 1830 N N . ALA A 1 232 ? -20.576 -3.679 10.204 1.00 96.69 232 ALA A N 1
ATOM 1831 C CA . ALA A 1 232 ? -21.428 -3.197 11.286 1.00 96.69 232 ALA A CA 1
ATOM 1832 C C . ALA A 1 232 ? -20.671 -3.186 12.621 1.00 96.69 232 ALA A C 1
ATOM 1834 O O . ALA A 1 232 ? -20.603 -2.146 13.280 1.00 96.69 232 ALA A O 1
ATOM 1835 N N . ALA A 1 233 ? -20.008 -4.290 12.979 1.00 97.19 233 ALA A N 1
ATOM 1836 C CA . ALA A 1 233 ? -19.190 -4.369 14.189 1.00 97.19 233 ALA A CA 1
ATOM 1837 C C . ALA A 1 233 ? -18.028 -3.365 14.186 1.00 97.19 233 ALA A C 1
ATOM 1839 O O . ALA A 1 233 ? -17.746 -2.729 15.204 1.00 97.19 233 ALA A O 1
ATOM 1840 N N . TRP A 1 234 ? -17.364 -3.171 13.044 1.00 97.12 234 TRP A N 1
ATOM 1841 C CA . TRP A 1 234 ? -16.299 -2.178 12.910 1.00 97.12 234 TRP A CA 1
ATOM 1842 C C . TRP A 1 234 ? -16.814 -0.747 13.099 1.00 97.12 234 TRP A C 1
ATOM 1844 O O . TRP A 1 234 ? -16.198 0.055 13.810 1.00 97.12 234 TRP A O 1
ATOM 1854 N N . SER A 1 235 ? -17.956 -0.429 12.490 1.00 96.62 235 SER A N 1
ATOM 1855 C CA . SER A 1 235 ? -18.607 0.876 12.625 1.00 96.62 235 SER A CA 1
ATOM 1856 C C . SER A 1 235 ? -19.016 1.141 14.072 1.00 96.62 235 SER A C 1
ATOM 1858 O O . SER A 1 235 ? -18.736 2.219 14.602 1.00 96.62 235 SER A O 1
ATOM 1860 N N . GLU A 1 236 ? -19.577 0.137 14.745 1.00 97.56 236 GLU A N 1
ATOM 1861 C CA . GLU A 1 236 ? -19.966 0.231 16.149 1.00 97.56 236 GLU A CA 1
ATOM 1862 C C . GLU A 1 236 ? -18.753 0.384 17.076 1.00 97.56 236 GLU A C 1
ATOM 1864 O O . GLU A 1 236 ? -18.714 1.288 17.914 1.00 97.56 236 GLU A O 1
ATOM 1869 N N . ARG A 1 237 ? -17.686 -0.400 16.870 1.00 96.44 237 ARG A N 1
ATOM 1870 C CA . ARG A 1 237 ? -16.420 -0.230 17.602 1.00 96.44 237 ARG A CA 1
ATOM 1871 C C . ARG A 1 237 ? -15.882 1.194 17.456 1.00 96.44 237 ARG A C 1
ATOM 1873 O O . ARG A 1 237 ? -15.464 1.798 18.447 1.00 96.44 237 ARG A O 1
ATOM 1880 N N . ARG A 1 238 ? -15.885 1.751 16.239 1.00 96.56 238 ARG A N 1
ATOM 1881 C CA . ARG A 1 238 ? -15.447 3.135 15.989 1.00 96.56 238 ARG A CA 1
ATOM 1882 C C . ARG A 1 238 ? -16.341 4.154 16.692 1.00 96.56 238 ARG A C 1
ATOM 1884 O O . ARG A 1 238 ? -15.812 5.112 17.255 1.00 96.56 238 ARG A O 1
ATOM 1891 N N . ARG A 1 239 ? -17.660 3.940 16.701 1.00 96.75 239 ARG A N 1
ATOM 1892 C CA . ARG A 1 239 ? -18.617 4.783 17.429 1.00 96.75 239 ARG A CA 1
ATOM 1893 C C . ARG A 1 239 ? -18.307 4.794 18.926 1.00 96.75 239 ARG A C 1
ATOM 1895 O O . ARG A 1 239 ? -18.165 5.871 19.502 1.00 96.75 239 ARG A O 1
ATOM 1902 N N . LEU A 1 240 ? -18.118 3.625 19.538 1.00 96.81 240 LEU A N 1
ATOM 1903 C CA . LEU A 1 240 ? -17.783 3.500 20.960 1.00 96.81 240 LEU A CA 1
ATOM 1904 C C . LEU A 1 240 ? -16.438 4.158 21.295 1.00 96.81 240 LEU A C 1
ATOM 1906 O O . LEU A 1 240 ? -16.350 4.911 22.262 1.00 96.81 240 LEU A O 1
ATOM 1910 N N . LEU A 1 241 ? -15.403 3.953 20.474 1.00 94.50 241 LEU A N 1
ATOM 1911 C CA . LEU A 1 241 ? -14.114 4.635 20.645 1.00 94.50 241 LEU A CA 1
ATOM 1912 C C . LEU A 1 241 ? -14.259 6.163 20.580 1.00 94.50 241 LEU A C 1
ATOM 1914 O O . LEU A 1 241 ? -13.685 6.869 21.409 1.00 94.50 241 LEU A O 1
ATOM 1918 N N . SER A 1 242 ? -15.061 6.670 19.639 1.00 93.94 242 SER A N 1
ATOM 1919 C CA . SER A 1 242 ? -15.348 8.102 19.518 1.00 93.94 242 SER A CA 1
ATOM 1920 C C . SER A 1 242 ? -16.044 8.640 20.770 1.00 93.94 242 SER A C 1
ATOM 1922 O O . SER A 1 242 ? -15.606 9.652 21.317 1.00 93.94 242 SER A O 1
ATOM 1924 N N . ILE A 1 243 ? -17.077 7.951 21.266 1.00 94.69 243 ILE A N 1
ATOM 1925 C CA . ILE A 1 243 ? -17.803 8.332 22.489 1.00 94.69 243 ILE A CA 1
ATOM 1926 C C . ILE A 1 243 ? -16.859 8.348 23.693 1.00 94.69 243 ILE A C 1
ATOM 1928 O O . ILE A 1 243 ? -16.815 9.336 24.422 1.00 94.69 243 ILE A O 1
ATOM 1932 N N . ALA A 1 244 ? -16.060 7.295 23.875 1.00 94.50 244 ALA A N 1
ATOM 1933 C CA . ALA A 1 244 ? -15.105 7.207 24.976 1.00 94.50 244 ALA A CA 1
ATOM 1934 C C . ALA A 1 244 ? -14.075 8.346 24.949 1.00 94.50 244 ALA A C 1
ATOM 1936 O O . ALA A 1 244 ? -13.708 8.868 26.001 1.00 94.50 244 ALA A O 1
ATOM 1937 N N . SER A 1 245 ? -13.617 8.740 23.756 1.00 91.88 245 SER A N 1
ATOM 1938 C CA . SER A 1 245 ? -12.651 9.832 23.595 1.00 91.88 245 SER A CA 1
ATOM 1939 C C . SER A 1 245 ? -13.245 11.219 23.876 1.00 91.88 245 SER A C 1
ATOM 1941 O O . SER A 1 245 ? -12.541 12.085 24.389 1.00 91.88 245 SER A O 1
ATOM 1943 N N . ALA A 1 246 ? -14.534 11.417 23.584 1.00 92.00 246 ALA A N 1
ATOM 1944 C CA . ALA A 1 246 ? -15.248 12.678 23.795 1.00 92.00 246 ALA A CA 1
ATOM 1945 C C . ALA A 1 246 ? -15.901 12.791 25.188 1.00 92.00 246 ALA A C 1
ATOM 1947 O O . ALA A 1 246 ? -16.370 13.865 25.566 1.00 92.00 246 ALA A O 1
ATOM 1948 N N . GLY A 1 247 ? -15.959 11.692 25.947 1.00 89.19 247 GLY A N 1
ATOM 1949 C CA . GLY A 1 247 ? -16.647 11.617 27.233 1.00 89.19 247 GLY A CA 1
ATOM 1950 C C . GLY A 1 247 ? -16.039 12.526 28.304 1.00 89.19 247 GLY A C 1
ATOM 1951 O O . GLY A 1 247 ? -14.846 12.454 28.610 1.00 89.19 247 GLY A O 1
ATOM 1952 N N . THR A 1 248 ? -16.879 13.344 28.936 1.00 91.31 248 THR A N 1
ATOM 1953 C CA . THR A 1 248 ? -16.502 14.207 30.063 1.00 91.31 248 THR A CA 1
ATOM 1954 C C . THR A 1 248 ? -16.882 13.572 31.398 1.00 91.31 248 THR A C 1
ATOM 1956 O O . THR A 1 248 ? -17.727 12.682 31.481 1.00 91.31 248 THR A O 1
ATOM 1959 N N . ALA A 1 249 ? -16.196 13.969 32.473 1.00 93.12 249 ALA A N 1
ATOM 1960 C CA . ALA A 1 249 ? -16.433 13.374 33.781 1.00 93.12 249 ALA A CA 1
ATOM 1961 C C . ALA A 1 249 ? -17.781 13.840 34.350 1.00 93.12 249 ALA A C 1
ATOM 1963 O O . ALA A 1 249 ? -17.951 15.025 34.627 1.00 93.12 249 ALA A O 1
ATOM 1964 N N . THR A 1 250 ? -18.712 12.910 34.575 1.00 92.81 250 THR A N 1
ATOM 1965 C CA . THR A 1 250 ? -20.037 13.211 35.144 1.00 92.81 250 THR A CA 1
ATOM 1966 C C . THR A 1 250 ? -20.340 12.338 36.369 1.00 92.81 250 THR A C 1
ATOM 1968 O O . THR A 1 250 ? -19.901 11.183 36.422 1.00 92.81 250 THR A O 1
ATOM 1971 N N . PRO A 1 251 ? -21.093 12.833 37.372 1.00 93.06 251 PRO A N 1
ATOM 1972 C CA . PRO A 1 251 ? -21.535 12.003 38.496 1.00 93.06 251 PRO A CA 1
ATOM 1973 C C . PRO A 1 251 ? -22.360 10.790 38.047 1.00 93.06 251 PRO A C 1
ATOM 1975 O O . PRO A 1 251 ? -22.158 9.694 38.562 1.00 93.06 251 PRO A O 1
ATOM 1978 N N . ALA A 1 252 ? -23.220 10.968 37.037 1.00 94.31 252 ALA A N 1
ATOM 1979 C CA . ALA A 1 252 ? -24.026 9.894 36.459 1.00 94.31 252 ALA A CA 1
ATOM 1980 C C . ALA A 1 252 ? -23.159 8.791 35.828 1.00 94.31 252 ALA A C 1
ATOM 1982 O O . ALA A 1 252 ? -23.365 7.617 36.122 1.00 94.31 252 ALA A O 1
ATOM 1983 N N . GLY A 1 253 ? -22.136 9.155 35.043 1.00 92.44 253 GLY A N 1
ATOM 1984 C CA . GLY A 1 253 ? -21.205 8.182 34.463 1.00 92.44 253 GLY A CA 1
ATOM 1985 C C . GLY A 1 253 ? -20.442 7.398 35.533 1.00 92.44 253 GLY A C 1
ATOM 1986 O O . GLY A 1 253 ? -20.290 6.183 35.428 1.00 92.44 253 GLY A O 1
ATOM 1987 N N . ARG A 1 254 ? -20.029 8.058 36.625 1.00 93.56 254 ARG A N 1
ATOM 1988 C CA . ARG A 1 254 ? -19.413 7.366 37.770 1.00 93.56 254 ARG A CA 1
ATOM 1989 C C . ARG A 1 254 ? -20.370 6.360 38.414 1.00 93.56 254 ARG A C 1
ATOM 1991 O O . ARG A 1 254 ? -19.968 5.220 38.628 1.00 93.56 254 ARG A O 1
ATOM 1998 N N . ALA A 1 255 ? -21.603 6.770 38.703 1.00 95.12 255 ALA A N 1
ATOM 1999 C CA . ALA A 1 255 ? -22.607 5.884 39.288 1.00 95.12 255 ALA A CA 1
ATOM 2000 C C . ALA A 1 255 ? -22.875 4.672 38.381 1.00 95.12 255 ALA A C 1
ATOM 2002 O O . ALA A 1 255 ? -22.968 3.549 38.865 1.00 95.12 255 ALA A O 1
ATOM 2003 N N . ARG A 1 256 ? -22.894 4.874 37.057 1.00 96.25 256 ARG A N 1
ATOM 2004 C CA . ARG A 1 256 ? -23.088 3.797 36.081 1.00 96.25 256 ARG A CA 1
ATOM 2005 C C . ARG A 1 256 ? -21.911 2.820 36.019 1.00 96.25 256 ARG A C 1
ATOM 2007 O O . ARG A 1 256 ? -22.136 1.623 35.847 1.00 96.25 256 ARG A O 1
ATOM 2014 N N . ILE A 1 257 ? -20.669 3.288 36.196 1.00 95.88 257 ILE A N 1
ATOM 2015 C CA . ILE A 1 257 ? -19.504 2.397 36.365 1.00 95.88 257 ILE A CA 1
ATOM 2016 C C . ILE A 1 257 ? -19.694 1.514 37.600 1.00 95.88 257 ILE A C 1
ATOM 2018 O O . ILE A 1 257 ? -19.510 0.302 37.511 1.00 95.88 257 ILE A O 1
ATOM 2022 N N . GLU A 1 258 ? -20.050 2.115 38.737 1.00 95.81 258 GLU A N 1
ATOM 2023 C CA . GLU A 1 258 ? -20.257 1.403 40.003 1.00 95.81 258 GLU A CA 1
ATOM 2024 C C . GLU A 1 258 ? -21.378 0.358 39.865 1.00 95.81 258 GLU A C 1
ATOM 2026 O O . GLU A 1 258 ? -21.161 -0.812 40.178 1.00 95.81 258 GLU A O 1
ATOM 2031 N N . GLU A 1 259 ? -22.520 0.742 39.287 1.00 96.12 259 GLU A N 1
ATOM 2032 C CA . GLU A 1 259 ? -23.659 -0.140 38.995 1.00 96.12 259 GLU A CA 1
ATOM 2033 C C . GLU A 1 259 ? -23.278 -1.317 38.082 1.00 96.12 259 GLU A C 1
ATOM 2035 O O . GLU A 1 259 ? -23.747 -2.433 38.284 1.00 96.12 259 GLU A O 1
ATOM 2040 N N . THR A 1 260 ? -22.401 -1.090 37.100 1.00 93.88 260 THR A N 1
ATOM 2041 C CA . THR A 1 260 ? -22.019 -2.120 36.122 1.00 93.88 260 THR A CA 1
ATOM 2042 C C . THR A 1 260 ? -20.922 -3.049 36.649 1.00 93.88 260 THR A C 1
ATOM 2044 O O . THR A 1 260 ? -20.986 -4.259 36.447 1.00 93.88 260 THR A O 1
ATOM 2047 N N . LEU A 1 261 ? -19.887 -2.513 37.309 1.00 95.12 261 LEU A N 1
ATOM 2048 C CA . LEU A 1 261 ? -18.684 -3.277 37.660 1.00 95.12 261 LEU A CA 1
ATOM 2049 C C . LEU A 1 261 ? -18.696 -3.842 39.085 1.00 95.12 261 LEU A C 1
ATOM 2051 O O . LEU A 1 261 ? -18.137 -4.919 39.289 1.00 95.12 261 LEU A O 1
ATOM 2055 N N . LEU A 1 262 ? -19.317 -3.180 40.071 1.00 95.69 262 LEU A N 1
ATOM 2056 C CA . LEU A 1 262 ? -19.341 -3.702 41.448 1.00 95.69 262 LEU A CA 1
ATOM 2057 C C . LEU A 1 262 ? -20.029 -5.073 41.558 1.00 95.69 262 LEU A C 1
ATOM 2059 O O . LEU A 1 262 ? -19.467 -5.938 42.234 1.00 95.69 262 LEU A O 1
ATOM 2063 N N . PRO A 1 263 ? -21.164 -5.341 40.876 1.00 95.81 263 PRO A N 1
ATOM 2064 C CA . PRO A 1 263 ? -21.776 -6.668 40.909 1.00 95.81 263 PRO A CA 1
ATOM 2065 C C . PRO A 1 263 ? -20.867 -7.756 40.331 1.00 95.81 263 PRO A C 1
ATOM 2067 O O . PRO A 1 263 ? -20.815 -8.863 40.867 1.00 95.81 263 PRO A O 1
ATOM 2070 N N . LEU A 1 264 ? -20.105 -7.448 39.274 1.00 93.88 264 LEU A N 1
ATOM 2071 C CA . LEU A 1 264 ? -19.162 -8.394 38.669 1.00 93.88 264 LEU A CA 1
ATOM 2072 C C . LEU A 1 264 ? -17.996 -8.704 39.614 1.00 93.88 264 LEU A C 1
ATOM 2074 O O . LEU A 1 264 ? -17.609 -9.860 39.767 1.00 93.88 264 LEU A O 1
ATOM 2078 N N . ILE A 1 265 ? -17.484 -7.685 40.309 1.00 93.12 265 ILE A N 1
ATOM 2079 C CA . ILE A 1 265 ? -16.433 -7.853 41.320 1.00 93.12 265 ILE A CA 1
ATOM 2080 C C . ILE A 1 265 ? -16.937 -8.728 42.476 1.00 93.12 265 ILE A C 1
ATOM 2082 O O . ILE A 1 265 ? -16.252 -9.674 42.862 1.00 93.12 265 ILE A O 1
ATOM 2086 N N . ALA A 1 266 ? -18.132 -8.440 43.004 1.00 93.94 266 ALA A N 1
ATOM 2087 C CA . ALA A 1 266 ? -18.701 -9.141 44.156 1.00 93.94 266 ALA A CA 1
ATOM 2088 C C . ALA A 1 266 ? -19.066 -10.603 43.850 1.00 93.94 266 ALA A C 1
ATOM 2090 O O . ALA A 1 266 ? -18.815 -11.485 44.667 1.00 93.94 266 ALA A O 1
ATOM 2091 N N . SER A 1 267 ? -19.627 -10.867 42.667 1.00 93.12 267 SER A N 1
ATOM 2092 C CA . SER A 1 267 ? -19.982 -12.222 42.214 1.00 93.12 267 SER A CA 1
ATOM 2093 C C . SER A 1 267 ? -18.785 -13.037 41.717 1.00 93.12 267 SER A C 1
ATOM 2095 O O . SER A 1 267 ? -18.896 -14.244 41.515 1.00 93.12 267 SER A O 1
ATOM 2097 N N . GLY A 1 268 ? -17.641 -12.387 41.496 1.00 91.06 268 GLY A N 1
ATOM 2098 C CA . GLY A 1 268 ? -16.467 -13.002 40.891 1.00 91.06 268 GLY A CA 1
ATOM 2099 C C . GLY A 1 268 ? -16.623 -13.329 39.404 1.00 91.06 268 GLY A C 1
ATOM 2100 O O . GLY A 1 268 ? -15.833 -14.114 38.878 1.00 91.06 268 GLY A O 1
ATOM 2101 N N . ALA A 1 269 ? -17.608 -12.729 38.734 1.00 93.06 269 ALA A N 1
ATOM 2102 C CA . ALA A 1 269 ? -17.838 -12.889 37.307 1.00 93.06 269 ALA A CA 1
ATOM 2103 C C . ALA A 1 269 ? -16.691 -12.294 36.456 1.00 93.06 269 ALA A C 1
ATOM 2105 O O . ALA A 1 269 ? -15.910 -11.466 36.945 1.00 93.06 269 ALA A O 1
ATOM 2106 N N . PRO A 1 270 ? -16.574 -12.696 35.176 1.00 93.62 270 PRO A N 1
ATOM 2107 C CA . PRO A 1 270 ? -15.600 -12.120 34.254 1.00 93.62 270 PRO A CA 1
ATOM 2108 C C . PRO A 1 270 ? -15.765 -10.604 34.081 1.00 93.62 270 PRO A C 1
ATOM 2110 O O . PRO A 1 270 ? -16.882 -10.091 34.008 1.00 93.62 270 PRO A O 1
ATOM 2113 N N . ILE A 1 271 ? -14.645 -9.888 33.982 1.00 94.25 271 ILE A N 1
ATOM 2114 C CA . ILE A 1 271 ? -14.598 -8.424 33.879 1.00 94.25 271 ILE A CA 1
ATOM 2115 C C . ILE A 1 271 ? -14.349 -8.020 32.421 1.00 94.25 271 ILE A C 1
ATOM 2117 O O . ILE A 1 271 ? -13.396 -8.538 31.838 1.00 94.25 271 ILE A O 1
ATOM 2121 N N . PRO A 1 272 ? -15.110 -7.076 31.830 1.00 95.69 272 PRO A N 1
ATOM 2122 C CA . PRO A 1 272 ? -14.896 -6.632 30.451 1.00 95.69 272 PRO A CA 1
ATOM 2123 C C . PRO A 1 272 ? -13.438 -6.241 30.201 1.00 95.69 272 PRO A C 1
ATOM 2125 O O . PRO A 1 272 ? -12.925 -5.278 30.784 1.00 95.69 272 PRO A O 1
ATOM 2128 N N . SER A 1 273 ? -12.758 -7.023 29.367 1.00 95.19 273 SER A N 1
ATOM 2129 C CA . SER A 1 273 ? -11.307 -6.958 29.198 1.00 95.19 273 SER A CA 1
ATOM 2130 C C . SER A 1 273 ? -10.905 -6.921 27.728 1.00 95.19 273 SER A C 1
ATOM 2132 O O . SER A 1 273 ? -11.621 -7.406 26.857 1.00 95.19 273 SER A O 1
ATOM 2134 N N . THR A 1 274 ? -9.743 -6.338 27.455 1.00 91.69 274 THR A N 1
ATOM 2135 C CA . THR A 1 274 ? -9.113 -6.244 26.135 1.00 91.69 274 THR A CA 1
ATOM 2136 C C . THR A 1 274 ? -7.731 -6.885 26.202 1.00 91.69 274 THR A C 1
ATOM 2138 O O . THR A 1 274 ? -7.030 -6.738 27.205 1.00 91.69 274 THR A O 1
ATOM 2141 N N . GLY A 1 275 ? -7.349 -7.615 25.153 1.00 84.50 275 GLY A N 1
ATOM 2142 C CA . GLY A 1 275 ? -6.013 -8.201 25.036 1.00 84.50 275 GLY A CA 1
ATOM 2143 C C . GLY A 1 275 ? -4.925 -7.141 24.836 1.00 84.50 275 GLY A C 1
ATOM 2144 O O . GLY A 1 275 ? -5.136 -6.141 24.148 1.00 84.50 275 GLY A O 1
ATOM 2145 N N . CYS A 1 276 ? -3.766 -7.371 25.438 1.00 77.56 276 CYS A N 1
ATOM 2146 C CA . CYS A 1 276 ? -2.520 -6.632 25.261 1.00 77.56 276 CYS A CA 1
ATOM 2147 C C . CYS A 1 276 ? -1.337 -7.614 25.287 1.00 77.56 276 CYS A C 1
ATOM 2149 O O . CYS A 1 276 ? -1.514 -8.770 25.665 1.00 77.56 276 CYS A O 1
ATOM 2151 N N . ASP A 1 277 ? -0.138 -7.159 24.920 1.00 67.56 277 ASP A N 1
ATOM 2152 C CA . ASP A 1 277 ? 1.050 -8.025 24.811 1.00 67.56 277 ASP A CA 1
ATOM 2153 C C . ASP A 1 277 ? 1.353 -8.809 26.110 1.00 67.56 277 ASP A C 1
ATOM 2155 O O . ASP A 1 277 ? 1.758 -9.966 26.050 1.00 67.56 277 ASP A O 1
ATOM 2159 N N . ASP A 1 278 ? 1.045 -8.228 27.279 1.00 68.25 278 ASP A N 1
ATOM 2160 C CA . ASP A 1 278 ? 1.243 -8.834 28.608 1.00 68.25 278 ASP A CA 1
ATOM 2161 C C . ASP A 1 278 ? -0.002 -9.569 29.168 1.00 68.25 278 ASP A C 1
ATOM 2163 O O . ASP A 1 278 ? -0.092 -9.830 30.371 1.00 68.25 278 ASP A O 1
ATOM 2167 N N . GLY A 1 279 ? -1.003 -9.880 28.332 1.00 84.12 279 GLY A N 1
ATOM 2168 C CA . GLY A 1 279 ? -2.217 -10.613 28.724 1.00 84.12 279 GLY A CA 1
ATOM 2169 C C . GLY A 1 279 ? -3.509 -9.813 28.546 1.00 84.12 279 GLY A C 1
ATOM 2170 O O . GLY A 1 279 ? -3.789 -9.303 27.466 1.00 84.12 279 GLY A O 1
ATOM 2171 N N . HIS A 1 280 ? -4.342 -9.724 29.586 1.00 87.75 280 HIS A N 1
ATOM 2172 C CA . HIS A 1 280 ? -5.613 -8.993 29.531 1.00 87.75 280 HIS A CA 1
ATOM 2173 C C . HIS A 1 280 ? -5.622 -7.802 30.483 1.00 87.75 280 HIS A C 1
ATOM 2175 O O . HIS A 1 280 ? -5.224 -7.895 31.643 1.00 87.75 280 HIS A O 1
ATOM 2181 N N . THR A 1 281 ? -6.141 -6.677 29.998 1.00 91.06 281 THR A N 1
ATOM 2182 C CA . THR A 1 281 ? -6.376 -5.476 30.799 1.00 91.06 281 THR A CA 1
ATOM 2183 C C . THR A 1 281 ? -7.832 -5.046 30.709 1.00 91.06 281 THR A C 1
ATOM 2185 O O . THR A 1 281 ? -8.573 -5.481 29.833 1.00 91.06 281 THR A O 1
ATOM 2188 N N . LEU A 1 282 ? -8.257 -4.166 31.611 1.00 93.88 282 LEU A N 1
ATOM 2189 C CA . LEU A 1 282 ? -9.622 -3.653 31.632 1.00 93.88 282 LEU A CA 1
ATOM 2190 C C . LEU A 1 282 ? -9.960 -2.950 30.302 1.00 93.88 282 LEU A C 1
ATOM 2192 O O . LEU A 1 282 ? -9.214 -2.068 29.866 1.00 93.88 282 LEU A O 1
ATOM 2196 N N . ALA A 1 283 ? -11.110 -3.270 29.701 1.00 95.44 283 ALA A N 1
ATOM 2197 C CA . ALA A 1 283 ? -11.585 -2.684 28.443 1.00 95.44 283 ALA A CA 1
ATOM 2198 C C . ALA A 1 283 ? -12.090 -1.245 28.640 1.00 95.44 283 ALA A C 1
ATOM 2200 O O . ALA A 1 283 ? -13.278 -0.934 28.548 1.00 95.44 283 ALA A O 1
ATOM 2201 N N . ARG A 1 284 ? -11.167 -0.334 28.948 1.00 95.56 284 ARG A N 1
ATOM 2202 C CA . ARG A 1 284 ? -11.477 1.024 29.411 1.00 95.56 284 ARG A CA 1
ATOM 2203 C C . ARG A 1 284 ? -12.355 1.815 28.452 1.00 95.56 284 ARG A C 1
ATOM 2205 O O . ARG A 1 284 ? -13.264 2.499 28.903 1.00 95.56 284 ARG A O 1
ATOM 2212 N N . ALA A 1 285 ? -12.062 1.745 27.155 1.00 95.19 285 ALA A N 1
ATOM 2213 C CA . ALA A 1 285 ? -12.813 2.485 26.147 1.00 95.19 285 ALA A CA 1
ATOM 2214 C C . ALA A 1 285 ? -14.239 1.942 25.995 1.00 95.19 285 ALA A C 1
ATOM 2216 O O . ALA A 1 285 ? -15.184 2.723 25.948 1.00 95.19 285 ALA A O 1
ATOM 2217 N N . PHE A 1 286 ? -14.398 0.618 26.004 1.00 96.69 286 PHE A N 1
ATOM 2218 C CA . PHE A 1 286 ? -15.709 -0.023 25.974 1.00 96.69 286 PHE A CA 1
ATOM 2219 C C . PHE A 1 286 ? -16.548 0.364 27.200 1.00 96.69 286 PHE A C 1
ATOM 2221 O O . PHE A 1 286 ? -17.684 0.813 27.059 1.00 96.69 286 PHE A O 1
ATOM 2228 N N . ILE A 1 287 ? -15.969 0.279 28.402 1.00 96.56 287 ILE A N 1
ATOM 2229 C CA . ILE A 1 287 ? -16.652 0.647 29.651 1.00 96.56 287 ILE A CA 1
ATOM 2230 C C . ILE A 1 287 ? -17.009 2.136 29.658 1.00 96.56 287 ILE A C 1
ATOM 2232 O O . ILE A 1 287 ? -18.137 2.492 29.980 1.00 96.56 287 ILE A O 1
ATOM 2236 N N . ALA A 1 288 ? -16.082 3.019 29.277 1.00 96.75 288 ALA A N 1
ATOM 2237 C CA . ALA A 1 288 ? -16.345 4.456 29.211 1.00 96.75 288 ALA A CA 1
ATOM 2238 C C . ALA A 1 288 ? -17.523 4.765 28.273 1.00 96.75 288 ALA A C 1
ATOM 2240 O O . ALA A 1 288 ? -18.448 5.479 28.654 1.00 96.75 288 ALA A O 1
ATOM 2241 N N . ALA A 1 289 ? -17.530 4.165 27.080 1.00 96.12 289 ALA A N 1
ATOM 2242 C CA . ALA A 1 289 ? -18.568 4.397 26.084 1.00 96.12 289 ALA A CA 1
ATOM 2243 C C . ALA A 1 289 ? -19.946 3.869 26.511 1.00 96.12 289 ALA A C 1
ATOM 2245 O O . ALA A 1 289 ? -20.946 4.554 26.324 1.00 96.12 289 ALA A O 1
ATOM 2246 N N . THR A 1 290 ? -20.000 2.675 27.105 1.00 95.50 290 THR A N 1
ATOM 2247 C CA . THR A 1 290 ? -21.259 2.031 27.531 1.00 95.50 290 THR A CA 1
ATOM 2248 C C . THR A 1 290 ? -21.842 2.629 28.812 1.00 95.50 290 THR A C 1
ATOM 2250 O O . THR A 1 290 ? -23.054 2.600 29.010 1.00 95.50 290 THR A O 1
ATOM 2253 N N . THR A 1 291 ? -21.002 3.208 29.675 1.00 95.38 291 THR A N 1
ATOM 2254 C CA . THR A 1 291 ? -21.435 3.845 30.934 1.00 95.38 291 THR A CA 1
ATOM 2255 C C . THR A 1 291 ? -21.632 5.360 30.820 1.00 95.38 291 THR A C 1
ATOM 2257 O O . THR A 1 291 ? -22.156 5.975 31.747 1.00 95.38 291 THR A O 1
ATOM 2260 N N . GLY A 1 292 ? -21.208 5.980 29.711 1.00 93.50 292 GLY A N 1
ATOM 2261 C CA . GLY A 1 292 ? -21.207 7.438 29.540 1.00 93.50 292 GLY A CA 1
ATOM 2262 C C . GLY A 1 292 ? -20.197 8.166 30.436 1.00 93.50 292 GLY A C 1
ATOM 2263 O O . GLY A 1 292 ? -20.302 9.376 30.639 1.00 93.50 292 GLY A O 1
ATOM 2264 N N . ALA A 1 293 ? -19.238 7.440 31.011 1.00 95.50 293 ALA A N 1
ATOM 2265 C CA . ALA A 1 293 ? -18.203 7.988 31.874 1.00 95.50 293 ALA A CA 1
ATOM 2266 C C . ALA A 1 293 ? -16.968 8.426 31.080 1.00 95.50 293 ALA A C 1
ATOM 2268 O O . ALA A 1 293 ? -16.693 7.929 29.988 1.00 95.50 293 ALA A O 1
ATOM 2269 N N . SER A 1 294 ? -16.150 9.303 31.664 1.00 96.31 294 SER A N 1
ATOM 2270 C CA . SER A 1 294 ? -14.854 9.629 31.064 1.00 96.31 294 SER A CA 1
ATOM 2271 C C . SER A 1 294 ? -13.820 8.526 31.294 1.00 96.31 294 SER A C 1
ATOM 2273 O O . SER A 1 294 ? -13.823 7.829 32.315 1.00 96.31 294 SER A O 1
ATOM 2275 N N . LEU A 1 295 ? -12.839 8.429 30.391 1.00 95.25 295 LEU A N 1
ATOM 2276 C CA . LEU A 1 295 ? -11.708 7.500 30.525 1.00 95.25 295 LEU A CA 1
ATOM 2277 C C . LEU A 1 295 ? -10.945 7.665 31.851 1.00 95.25 295 LEU A C 1
ATOM 2279 O O . LEU A 1 295 ? -10.422 6.683 32.382 1.00 95.25 295 LEU A O 1
ATOM 2283 N N . GLY A 1 296 ? -10.888 8.888 32.390 1.00 94.88 296 GLY A N 1
ATOM 2284 C CA . GLY A 1 296 ? -10.260 9.182 33.679 1.00 94.88 296 GLY A CA 1
ATOM 2285 C C . GLY A 1 296 ? -11.051 8.644 34.875 1.00 94.88 296 GLY A C 1
ATOM 2286 O O . GLY A 1 296 ? -10.451 8.195 35.853 1.00 94.88 296 GLY A O 1
ATOM 2287 N N . GLN A 1 297 ? -12.387 8.639 34.802 1.00 95.62 297 GLN A N 1
ATOM 2288 C CA . GLN A 1 297 ? -13.233 8.021 35.829 1.00 95.62 297 GLN A CA 1
ATOM 2289 C C . GLN A 1 297 ? -13.056 6.503 35.844 1.00 95.62 297 GLN A C 1
ATOM 2291 O O . GLN A 1 297 ? -12.853 5.933 36.916 1.00 95.62 297 GLN A O 1
ATOM 2296 N N . VAL A 1 298 ? -13.034 5.872 34.666 1.00 96.38 298 VAL A N 1
ATOM 2297 C CA . VAL A 1 298 ? -12.770 4.430 34.540 1.00 96.38 298 VAL A CA 1
ATOM 2298 C C . VAL A 1 298 ? -11.383 4.079 35.081 1.00 96.38 298 VAL A C 1
ATOM 2300 O O . VAL A 1 298 ? -11.237 3.109 35.817 1.00 96.38 298 VAL A O 1
ATOM 2303 N N . ASP A 1 299 ? -10.359 4.886 34.792 1.00 95.44 299 ASP A N 1
ATOM 2304 C CA . ASP A 1 299 ? -9.008 4.669 35.323 1.00 95.44 299 ASP A CA 1
ATOM 2305 C C . ASP A 1 299 ? -8.920 4.792 36.841 1.00 95.44 299 ASP A C 1
ATOM 2307 O O . ASP A 1 299 ? -8.213 4.017 37.491 1.00 95.44 299 ASP A O 1
ATOM 2311 N N . ARG A 1 300 ? -9.615 5.777 37.415 1.00 95.25 300 ARG A N 1
ATOM 2312 C CA . ARG A 1 300 ? -9.667 5.956 38.866 1.00 95.25 300 ARG A CA 1
ATOM 2313 C C . ARG A 1 300 ? -10.350 4.762 39.523 1.00 95.25 300 ARG A C 1
ATOM 2315 O O . ARG A 1 300 ? -9.800 4.220 40.476 1.00 95.25 300 ARG A O 1
ATOM 2322 N N . PHE A 1 301 ? -11.478 4.318 38.969 1.00 94.94 301 PHE A N 1
ATOM 2323 C CA . PHE A 1 301 ? -12.190 3.133 39.439 1.00 94.94 301 PHE A CA 1
ATOM 2324 C C . PHE A 1 301 ? -11.318 1.871 39.334 1.00 94.94 301 PHE A C 1
ATOM 2326 O O . PHE A 1 301 ? -11.178 1.125 40.301 1.00 94.94 301 PHE A O 1
ATOM 2333 N N . LYS A 1 302 ? -10.631 1.690 38.197 1.00 94.25 302 LYS A N 1
ATOM 2334 C CA . LYS A 1 302 ? -9.671 0.601 37.965 1.00 94.25 302 LYS A CA 1
ATOM 2335 C C . LYS A 1 302 ? -8.600 0.537 39.053 1.00 94.25 302 LYS A C 1
ATOM 2337 O O . LYS A 1 302 ? -8.321 -0.545 39.558 1.00 94.25 302 LYS A O 1
ATOM 2342 N N . LYS A 1 303 ? -8.006 1.681 39.412 1.00 94.00 303 LYS A N 1
ATOM 2343 C CA . LYS A 1 303 ? -6.983 1.767 40.468 1.00 94.00 303 LYS A CA 1
ATOM 2344 C C . LYS A 1 303 ? -7.568 1.497 41.854 1.00 94.00 303 LYS A C 1
ATOM 2346 O O . LYS A 1 303 ? -6.986 0.724 42.603 1.00 94.00 303 LYS A O 1
ATOM 2351 N N . GLN A 1 304 ? -8.715 2.098 42.171 1.00 93.50 304 GLN A N 1
ATOM 2352 C CA . GLN A 1 304 ? -9.371 1.969 43.474 1.00 93.50 304 GLN A CA 1
ATOM 2353 C C . GLN A 1 304 ? -9.758 0.519 43.800 1.00 93.50 304 GLN A C 1
ATOM 2355 O O . GLN A 1 304 ? -9.620 0.099 44.943 1.00 93.50 304 GLN A O 1
ATOM 2360 N N . HIS A 1 305 ? -10.208 -0.244 42.801 1.00 91.62 305 HIS A N 1
ATOM 2361 C CA . HIS A 1 305 ? -10.672 -1.625 42.973 1.00 91.62 305 HIS A CA 1
ATOM 2362 C C . HIS A 1 305 ? -9.667 -2.686 42.493 1.00 91.62 305 HIS A C 1
ATOM 2364 O O . HIS A 1 305 ? -10.022 -3.856 42.381 1.00 91.62 305 HIS A O 1
ATOM 2370 N N . GLY A 1 306 ? -8.422 -2.304 42.180 1.00 89.56 306 GLY A N 1
ATOM 2371 C CA . GLY A 1 306 ? -7.379 -3.255 41.772 1.00 89.56 306 GLY A CA 1
ATOM 2372 C C . GLY A 1 306 ? -7.713 -4.055 40.504 1.00 89.56 306 GLY A C 1
ATOM 2373 O O . GLY A 1 306 ? -7.297 -5.206 40.365 1.00 89.56 306 GLY A O 1
ATOM 2374 N N . LEU A 1 307 ? -8.462 -3.463 39.565 1.00 89.62 307 LEU A N 1
ATOM 2375 C CA . LEU A 1 307 ? -9.032 -4.190 38.424 1.00 89.62 307 LEU A CA 1
ATOM 2376 C C . LEU A 1 307 ? -8.006 -4.661 37.392 1.00 89.62 307 LEU A C 1
ATOM 2378 O O . LEU A 1 307 ? -8.342 -5.496 36.562 1.00 89.62 307 LEU A O 1
ATOM 2382 N N . THR A 1 308 ? -6.770 -4.158 37.428 1.00 86.25 308 THR A N 1
ATOM 2383 C CA . THR A 1 308 ? -5.704 -4.628 36.530 1.00 86.25 308 THR A CA 1
ATOM 2384 C C . THR A 1 308 ? -5.476 -6.132 36.692 1.00 86.25 308 THR A C 1
ATOM 2386 O O . THR A 1 308 ? -5.505 -6.862 35.708 1.00 86.25 308 THR A O 1
ATOM 2389 N N . ASN A 1 309 ? -5.336 -6.607 37.932 1.00 87.00 309 ASN A N 1
ATOM 2390 C CA . ASN A 1 309 ? -5.117 -8.029 38.197 1.00 87.00 309 ASN A CA 1
ATOM 2391 C C . ASN A 1 309 ? -6.394 -8.834 37.935 1.00 87.00 309 ASN A C 1
ATOM 2393 O O . ASN A 1 309 ? -6.338 -9.913 37.358 1.00 87.00 309 ASN A O 1
ATOM 2397 N N . LEU A 1 310 ? -7.561 -8.303 38.317 1.00 88.38 310 LEU A N 1
ATOM 2398 C CA . LEU A 1 310 ? -8.833 -9.000 38.111 1.00 88.38 310 LEU A CA 1
ATOM 2399 C C . LEU A 1 310 ? -9.158 -9.202 36.626 1.00 88.38 310 LEU A C 1
ATOM 2401 O O . LEU A 1 310 ? -9.597 -10.287 36.264 1.00 88.38 310 LEU A O 1
ATOM 2405 N N . ALA A 1 311 ? -8.897 -8.209 35.774 1.00 89.81 311 ALA A N 1
ATOM 2406 C CA . ALA A 1 311 ? -9.058 -8.327 34.324 1.00 89.81 311 ALA A CA 1
ATOM 2407 C C . ALA A 1 311 ? -8.109 -9.375 33.716 1.00 89.81 311 ALA A C 1
ATOM 2409 O O . ALA A 1 311 ? -8.513 -10.121 32.829 1.00 89.81 311 ALA A O 1
ATOM 2410 N N . ALA A 1 312 ? -6.879 -9.478 34.232 1.00 88.69 312 ALA A N 1
ATOM 2411 C CA . ALA A 1 312 ? -5.916 -10.487 33.798 1.00 88.69 312 ALA A CA 1
ATOM 2412 C C . ALA A 1 312 ? -6.341 -11.917 34.183 1.00 88.69 312 ALA A C 1
ATOM 2414 O O . ALA A 1 312 ? -6.242 -12.828 33.367 1.00 88.69 312 ALA A O 1
ATOM 2415 N N . TYR A 1 313 ? -6.846 -12.119 35.408 1.00 89.62 313 TYR A N 1
ATOM 2416 C CA . TYR A 1 313 ? -7.260 -13.443 35.896 1.00 89.62 313 TYR A CA 1
ATOM 2417 C C . TYR A 1 313 ? -8.660 -13.869 35.445 1.00 89.62 313 TYR A C 1
ATOM 2419 O O . TYR A 1 313 ? -8.953 -15.062 35.392 1.00 89.62 313 TYR A O 1
ATOM 2427 N N . ARG A 1 314 ? -9.554 -12.912 35.181 1.00 92.31 314 ARG A N 1
ATOM 2428 C CA . ARG A 1 314 ? -10.965 -13.158 34.849 1.00 92.31 314 ARG A CA 1
ATOM 2429 C C . ARG A 1 314 ? -11.383 -12.327 33.633 1.00 92.31 314 ARG A C 1
ATOM 2431 O O . ARG A 1 314 ? -12.268 -11.474 33.760 1.00 92.31 314 ARG A O 1
ATOM 2438 N N . PRO A 1 315 ? -10.758 -12.541 32.464 1.00 92.56 315 PRO A N 1
ATOM 2439 C CA . PRO A 1 315 ? -11.092 -11.784 31.269 1.00 92.56 315 PRO A CA 1
ATOM 2440 C C . PRO A 1 315 ? -12.531 -12.077 30.840 1.00 92.56 315 PRO A C 1
ATOM 2442 O O . PRO A 1 315 ? -12.939 -13.229 30.699 1.00 92.56 315 PRO A O 1
ATOM 2445 N N . GLY A 1 316 ? -13.309 -11.016 30.659 1.00 92.94 316 GLY A N 1
ATOM 2446 C CA . GLY A 1 316 ? -14.704 -11.052 30.242 1.00 92.94 316 GLY A CA 1
ATOM 2447 C C . GLY A 1 316 ? -14.923 -10.405 28.874 1.00 92.94 316 GLY A C 1
ATOM 2448 O O . GLY A 1 316 ? -14.131 -9.549 28.461 1.00 92.94 316 GLY A O 1
ATOM 2449 N N . PRO A 1 317 ? -16.004 -10.799 28.180 1.00 93.94 317 PRO A N 1
ATOM 2450 C CA . PRO A 1 317 ? -16.328 -10.287 26.857 1.00 93.94 317 PRO A CA 1
ATOM 2451 C C . PRO A 1 317 ? -16.773 -8.820 26.906 1.00 93.94 317 PRO A C 1
ATOM 2453 O O . PRO A 1 317 ? -17.219 -8.305 27.933 1.00 93.94 317 PRO A O 1
ATOM 2456 N N . CYS A 1 318 ? -16.673 -8.164 25.759 1.00 95.81 318 CYS A N 1
ATOM 2457 C CA . CYS A 1 318 ? -17.129 -6.811 25.481 1.00 95.81 318 CYS A CA 1
ATOM 2458 C C . CYS A 1 318 ? -18.103 -6.859 24.287 1.00 95.81 318 CYS A C 1
ATOM 2460 O O . CYS A 1 318 ? -17.729 -6.453 23.185 1.00 95.81 318 CYS A O 1
ATOM 2462 N N . PRO A 1 319 ? -19.324 -7.397 24.460 1.00 95.62 319 PRO A N 1
ATOM 2463 C CA . PRO A 1 319 ? -20.245 -7.617 23.349 1.00 95.62 319 PRO A CA 1
ATOM 2464 C C . PRO A 1 319 ? -20.671 -6.294 22.702 1.00 95.62 319 PRO A C 1
ATOM 2466 O O . PRO A 1 319 ? -20.947 -5.312 23.393 1.00 95.62 319 PRO A O 1
ATOM 2469 N N . LEU A 1 320 ? -20.733 -6.283 21.373 1.00 95.88 320 LEU A N 1
ATOM 2470 C CA . LEU A 1 320 ? -21.282 -5.188 20.580 1.00 95.88 320 LEU A CA 1
ATOM 2471 C C . LEU A 1 320 ? -22.776 -5.411 20.352 1.00 95.88 320 LEU A C 1
ATOM 2473 O O . LEU A 1 320 ? -23.214 -6.535 20.109 1.00 95.88 320 LEU A O 1
ATOM 2477 N N . ASP A 1 321 ? -23.543 -4.324 20.380 1.00 92.88 321 ASP A N 1
ATOM 2478 C CA . ASP A 1 321 ? -24.974 -4.337 20.071 1.00 92.88 321 ASP A CA 1
ATOM 2479 C C . ASP A 1 321 ? -25.188 -4.223 18.556 1.00 92.88 321 ASP A C 1
ATOM 2481 O O . ASP A 1 321 ? -25.579 -3.183 18.024 1.00 92.88 321 ASP A O 1
ATOM 2485 N N . VAL A 1 322 ? -24.814 -5.285 17.841 1.00 94.62 322 VAL A N 1
ATOM 2486 C CA . VAL A 1 322 ? -24.993 -5.410 16.391 1.00 94.62 322 VAL A CA 1
ATOM 2487 C C . VAL A 1 322 ? -25.638 -6.758 16.066 1.00 94.62 322 VAL A C 1
ATOM 2489 O O . VAL A 1 322 ? -25.274 -7.771 16.674 1.00 94.62 322 VAL A O 1
ATOM 2492 N N . PRO A 1 323 ? -26.597 -6.805 15.125 1.00 92.62 323 PRO A N 1
ATOM 2493 C CA . PRO A 1 323 ? -27.157 -8.071 14.679 1.00 92.62 323 PRO A CA 1
ATOM 2494 C C . PRO A 1 323 ? -26.088 -8.894 13.953 1.00 92.62 323 PRO A C 1
ATOM 2496 O O . PRO A 1 323 ? -25.206 -8.342 13.301 1.00 92.62 323 PRO A O 1
ATOM 2499 N N . VAL A 1 324 ? -26.193 -10.218 14.066 1.00 94.44 324 VAL A N 1
ATOM 2500 C CA . VAL A 1 324 ? -25.408 -11.173 13.277 1.00 94.44 324 VAL A CA 1
ATOM 2501 C C . VAL A 1 324 ? -26.355 -11.810 12.269 1.00 94.44 324 VAL A C 1
ATOM 2503 O O . VAL A 1 324 ? -27.222 -12.599 12.653 1.00 94.44 324 VAL A O 1
ATOM 2506 N N . THR A 1 325 ? -26.231 -11.438 10.999 1.00 94.12 325 THR A N 1
ATOM 2507 C CA . THR A 1 325 ? -27.088 -11.920 9.906 1.00 94.12 325 THR A CA 1
ATOM 2508 C C . THR A 1 325 ? -26.411 -13.011 9.079 1.00 94.12 325 THR A C 1
ATOM 2510 O O . THR A 1 325 ? -27.102 -13.875 8.533 1.00 94.12 325 THR A O 1
ATOM 2513 N N . GLY A 1 326 ? -25.076 -13.027 9.036 1.00 91.56 326 GLY A N 1
ATOM 2514 C CA . GLY A 1 326 ? -24.282 -13.971 8.263 1.00 91.56 326 GLY A CA 1
ATOM 2515 C C . GLY A 1 326 ? -24.453 -15.417 8.730 1.00 91.56 326 GLY A C 1
ATOM 2516 O O . GLY A 1 326 ? -24.602 -15.714 9.922 1.00 91.56 326 GLY A O 1
ATOM 2517 N N . GLN A 1 327 ? -24.402 -16.357 7.787 1.00 92.94 327 GLN A N 1
ATOM 2518 C CA . GLN A 1 327 ? -24.589 -17.777 8.079 1.00 92.94 327 GLN A CA 1
ATOM 2519 C C . GLN A 1 327 ? -23.512 -18.650 7.448 1.00 92.94 327 GLN A C 1
ATOM 2521 O O . GLN A 1 327 ? -23.150 -18.492 6.287 1.00 92.94 327 GLN A O 1
ATOM 2526 N N . VAL A 1 328 ? -23.066 -19.658 8.197 1.00 90.94 328 VAL A N 1
ATOM 2527 C CA . VAL A 1 328 ? -22.219 -20.746 7.706 1.00 90.94 328 VAL A CA 1
ATOM 2528 C C . VAL A 1 328 ? -22.981 -22.053 7.877 1.00 90.94 328 VAL A C 1
ATOM 2530 O O . VAL A 1 328 ? -23.371 -22.421 8.983 1.00 90.94 328 VAL A O 1
ATOM 2533 N N . ALA A 1 329 ? -23.222 -22.749 6.762 1.00 87.50 329 ALA A N 1
ATOM 2534 C CA . ALA A 1 329 ? -24.010 -23.986 6.718 1.00 87.50 329 ALA A CA 1
ATOM 2535 C C . ALA A 1 329 ? -25.399 -23.854 7.391 1.00 87.50 329 ALA A C 1
ATOM 2537 O O . ALA A 1 329 ? -25.819 -24.723 8.155 1.00 87.50 329 ALA A O 1
ATOM 2538 N N . GLY A 1 330 ? -26.096 -22.738 7.133 1.00 87.50 330 GLY A N 1
ATOM 2539 C CA . GLY A 1 330 ? -27.442 -22.465 7.657 1.00 87.50 330 GLY A CA 1
ATOM 2540 C C . GLY A 1 330 ? -27.497 -22.108 9.147 1.00 87.50 330 GLY A C 1
ATOM 2541 O O . GLY A 1 330 ? -28.577 -22.085 9.732 1.00 87.50 330 GLY A O 1
ATOM 2542 N N . ARG A 1 331 ? -26.348 -21.861 9.788 1.00 91.81 331 ARG A N 1
ATOM 2543 C CA . ARG A 1 331 ? -26.258 -21.432 11.191 1.00 91.81 331 ARG A CA 1
ATOM 2544 C C . ARG A 1 331 ? -25.573 -20.072 11.284 1.00 91.81 331 ARG A C 1
ATOM 2546 O O . ARG A 1 331 ? -24.639 -19.850 10.516 1.00 91.81 331 ARG A O 1
ATOM 2553 N N . PRO A 1 332 ? -25.960 -19.198 12.232 1.00 92.75 332 PRO A N 1
ATOM 2554 C CA . PRO A 1 332 ? -25.228 -17.963 12.488 1.00 92.75 332 PRO A CA 1
ATOM 2555 C C . PRO A 1 332 ? -23.741 -18.249 12.704 1.00 92.75 332 PRO A C 1
ATOM 2557 O O . PRO A 1 332 ? -23.381 -19.133 13.487 1.00 92.75 332 PRO A O 1
ATOM 2560 N N . TRP A 1 333 ? -22.877 -17.524 11.995 1.00 94.56 333 TRP A N 1
ATOM 2561 C CA . TRP A 1 333 ? -21.426 -17.749 12.056 1.00 94.56 333 TRP A CA 1
ATOM 2562 C C . TRP A 1 333 ? -20.820 -17.349 13.411 1.00 94.56 333 TRP A C 1
ATOM 2564 O O . TRP A 1 333 ? -19.792 -17.882 13.836 1.00 94.56 333 TRP A O 1
ATOM 2574 N N . ARG A 1 334 ? -21.499 -16.442 14.120 1.00 92.75 334 ARG A N 1
ATOM 2575 C CA . ARG A 1 334 ? -21.214 -16.016 15.491 1.00 92.75 334 ARG A CA 1
ATOM 2576 C C . ARG A 1 334 ? -22.508 -15.941 16.297 1.00 92.75 334 ARG A C 1
ATOM 2578 O O . ARG A 1 334 ? -23.595 -15.808 15.747 1.00 92.75 334 ARG A O 1
ATOM 2585 N N . ARG A 1 335 ? -22.384 -16.012 17.626 1.00 90.75 335 ARG A N 1
ATOM 2586 C CA . ARG A 1 335 ? -23.503 -15.727 18.548 1.00 90.75 335 ARG A CA 1
ATOM 2587 C C . ARG A 1 335 ? -23.713 -14.224 18.761 1.00 90.75 335 ARG A C 1
ATOM 2589 O O . ARG A 1 335 ? -24.820 -13.804 19.057 1.00 90.75 335 ARG A O 1
ATOM 2596 N N . GLY A 1 336 ? -22.640 -13.455 18.637 1.00 92.88 336 GLY A N 1
ATOM 2597 C CA . GLY A 1 336 ? -22.559 -12.008 18.793 1.00 92.88 336 GLY A CA 1
ATOM 2598 C C . GLY A 1 336 ? -21.119 -11.591 18.509 1.00 92.88 336 GLY A C 1
ATOM 2599 O O . GLY A 1 336 ? -20.221 -12.434 18.602 1.00 92.88 336 GLY A O 1
ATOM 2600 N N . LEU A 1 337 ? -20.914 -10.335 18.127 1.00 95.38 337 LEU A N 1
ATOM 2601 C CA . LEU A 1 337 ? -19.589 -9.806 17.809 1.00 95.38 337 LEU A CA 1
ATOM 2602 C C . LEU A 1 337 ? -19.014 -9.060 19.006 1.00 95.38 337 LEU A C 1
ATOM 2604 O O . LEU A 1 337 ? -19.722 -8.321 19.689 1.00 95.38 337 LEU A O 1
ATOM 2608 N N . ASP A 1 338 ? -17.728 -9.263 19.266 1.00 95.81 338 ASP A N 1
ATOM 2609 C CA . ASP A 1 338 ? -17.031 -8.627 20.378 1.00 95.81 338 ASP A CA 1
ATOM 2610 C C . ASP A 1 338 ? -16.297 -7.357 19.937 1.00 95.81 338 ASP A C 1
ATOM 2612 O O . ASP A 1 338 ? -15.721 -7.266 18.846 1.00 95.81 338 ASP A O 1
ATOM 2616 N N . PHE A 1 339 ? -16.255 -6.372 20.832 1.00 95.56 339 PHE A N 1
ATOM 2617 C CA . PHE A 1 339 ? -15.497 -5.148 20.645 1.00 95.56 339 PHE A CA 1
ATOM 2618 C C . PHE A 1 339 ? -14.059 -5.480 20.267 1.00 95.56 339 PHE A C 1
ATOM 2620 O O . PHE A 1 339 ? -13.541 -4.879 19.332 1.00 95.56 339 PHE A O 1
ATOM 2627 N N . ASN A 1 340 ? -13.422 -6.442 20.936 1.00 93.25 340 ASN A N 1
ATOM 2628 C CA . ASN A 1 340 ? -12.014 -6.769 20.746 1.00 93.25 340 ASN A CA 1
ATOM 2629 C C . ASN A 1 340 ? -11.712 -7.440 19.398 1.00 93.25 340 ASN A C 1
ATOM 2631 O O . ASN A 1 340 ? -10.659 -7.158 18.833 1.00 93.25 340 ASN A O 1
ATOM 2635 N N . GLU A 1 341 ? -12.618 -8.259 18.852 1.00 93.56 341 GLU A N 1
ATOM 2636 C CA . GLU A 1 341 ? -12.374 -8.984 17.591 1.00 93.56 341 GLU A CA 1
ATOM 2637 C C . GLU A 1 341 ? -12.658 -8.140 16.337 1.00 93.56 341 GLU A C 1
ATOM 2639 O O . GLU A 1 341 ? -12.105 -8.413 15.273 1.00 93.56 341 GLU A O 1
ATOM 2644 N N . ALA A 1 342 ? -13.469 -7.079 16.445 1.00 94.94 342 ALA A N 1
ATOM 2645 C CA . ALA A 1 342 ? -13.915 -6.294 15.290 1.00 94.94 342 ALA A CA 1
ATOM 2646 C C . ALA A 1 342 ? -12.765 -5.707 14.444 1.00 94.94 342 ALA A C 1
ATOM 2648 O O . ALA A 1 342 ? -12.879 -5.605 13.223 1.00 94.94 342 ALA A O 1
ATOM 2649 N N . ALA A 1 343 ? -11.638 -5.335 15.065 1.00 91.00 343 ALA A N 1
ATOM 2650 C CA . ALA A 1 343 ? -10.479 -4.816 14.334 1.00 91.00 343 ALA A CA 1
ATOM 2651 C C . ALA A 1 343 ? -9.784 -5.893 13.491 1.00 91.00 343 ALA A C 1
ATOM 2653 O O . ALA A 1 343 ? -9.376 -5.623 12.361 1.00 91.00 343 ALA A O 1
ATOM 2654 N N . ASP A 1 344 ? -9.656 -7.105 14.024 1.00 93.88 344 ASP A N 1
ATOM 2655 C CA . ASP A 1 344 ? -9.010 -8.209 13.318 1.00 93.88 344 ASP A CA 1
ATOM 2656 C C . ASP A 1 344 ? -9.926 -8.788 12.243 1.00 93.88 344 ASP A C 1
ATOM 2658 O O . ASP A 1 344 ? -9.466 -9.065 11.139 1.00 93.88 344 ASP A O 1
ATOM 2662 N N . LEU A 1 345 ? -11.235 -8.848 12.496 1.00 96.06 345 LEU A N 1
ATOM 2663 C CA . LEU A 1 345 ? -12.221 -9.183 11.469 1.00 96.06 345 LEU A CA 1
ATOM 2664 C C . LEU A 1 345 ? -12.182 -8.202 10.292 1.00 96.06 345 LEU A C 1
ATOM 2666 O O . LEU A 1 345 ? -12.196 -8.638 9.144 1.00 96.06 345 LEU A O 1
ATOM 2670 N N . MET A 1 346 ? -12.054 -6.897 10.552 1.00 95.25 346 MET A N 1
ATOM 2671 C CA . MET A 1 346 ? -11.913 -5.897 9.488 1.00 95.25 346 MET A CA 1
ATOM 2672 C C . MET A 1 346 ? -10.628 -6.105 8.668 1.00 95.25 346 MET A C 1
ATOM 2674 O O . MET A 1 346 ? -10.651 -5.986 7.441 1.00 95.25 346 MET A O 1
ATOM 2678 N N . LYS A 1 347 ? -9.507 -6.456 9.319 1.00 93.69 347 LYS A N 1
ATOM 2679 C CA . LYS A 1 347 ? -8.267 -6.825 8.613 1.00 93.69 347 LYS A CA 1
ATOM 2680 C C . LYS A 1 347 ? -8.478 -8.071 7.758 1.00 93.69 347 LYS A C 1
ATOM 2682 O O . LYS A 1 347 ? -8.098 -8.066 6.594 1.00 93.69 347 LYS A O 1
ATOM 2687 N N . HIS A 1 348 ? -9.101 -9.115 8.305 1.00 95.31 348 HIS A N 1
ATOM 2688 C CA . HIS A 1 348 ? -9.377 -10.348 7.571 1.00 95.31 348 HIS A CA 1
ATOM 2689 C C . HIS A 1 348 ? -10.301 -10.117 6.375 1.00 95.31 348 HIS A C 1
ATOM 2691 O O . HIS A 1 348 ? -10.044 -10.682 5.318 1.00 95.31 348 HIS A O 1
ATOM 2697 N N . LEU A 1 349 ? -11.316 -9.259 6.502 1.00 96.81 349 LEU A N 1
ATOM 2698 C CA . LEU A 1 349 ? -12.186 -8.880 5.389 1.00 96.81 349 LEU A CA 1
ATOM 2699 C C . LEU A 1 349 ? -11.394 -8.183 4.271 1.00 96.81 349 LEU A C 1
ATOM 2701 O O . LEU A 1 349 ? -11.524 -8.545 3.103 1.00 96.81 349 LEU A O 1
ATOM 2705 N N . GLY A 1 350 ? -10.518 -7.236 4.623 1.00 93.69 350 GLY A N 1
ATOM 2706 C CA . GLY A 1 350 ? -9.621 -6.593 3.657 1.00 93.69 350 GLY A CA 1
ATOM 2707 C C . GLY A 1 350 ? -8.663 -7.583 2.985 1.00 93.69 350 GLY A C 1
ATOM 2708 O O . GLY A 1 350 ? -8.481 -7.547 1.769 1.00 93.69 350 GLY A O 1
ATOM 2709 N N . THR A 1 351 ? -8.095 -8.511 3.756 1.00 94.44 351 THR A N 1
ATOM 2710 C CA . THR A 1 351 ? -7.234 -9.582 3.239 1.00 94.44 351 THR A CA 1
ATOM 2711 C C . THR A 1 351 ? -7.997 -10.518 2.303 1.00 94.44 351 THR A C 1
ATOM 2713 O O . THR A 1 351 ? -7.481 -10.851 1.241 1.00 94.44 351 THR A O 1
ATOM 2716 N N . ALA A 1 352 ? -9.226 -10.907 2.646 1.00 95.94 352 ALA A N 1
ATOM 2717 C CA . ALA A 1 352 ? -10.080 -11.742 1.806 1.00 95.94 352 ALA A CA 1
ATOM 2718 C C . ALA A 1 352 ? -10.368 -11.066 0.458 1.00 95.94 352 ALA A C 1
ATOM 2720 O O . ALA A 1 352 ? -10.144 -11.672 -0.590 1.00 95.94 352 ALA A O 1
ATOM 2721 N N . ALA A 1 353 ? -10.752 -9.786 0.474 1.00 93.38 353 ALA A N 1
ATOM 2722 C CA . ALA A 1 353 ? -10.944 -9.007 -0.747 1.00 93.38 353 ALA A CA 1
ATOM 2723 C C . ALA A 1 353 ? -9.658 -8.942 -1.592 1.00 93.38 353 ALA A C 1
ATOM 2725 O O . ALA A 1 353 ? -9.703 -9.145 -2.805 1.00 93.38 353 ALA A O 1
ATOM 2726 N N . MET A 1 354 ? -8.500 -8.729 -0.958 1.00 92.00 354 MET A N 1
ATOM 2727 C CA . MET A 1 354 ? -7.211 -8.705 -1.653 1.00 92.00 354 MET A CA 1
ATOM 2728 C C . MET A 1 354 ? -6.863 -10.061 -2.279 1.00 92.00 354 MET A C 1
ATOM 2730 O O . MET A 1 354 ? -6.422 -10.099 -3.423 1.00 92.00 354 MET A O 1
ATOM 2734 N N . ILE A 1 355 ? -7.091 -11.173 -1.572 1.00 92.75 355 ILE A N 1
ATOM 2735 C CA . ILE A 1 355 ? -6.868 -12.529 -2.099 1.00 92.75 355 ILE A CA 1
ATOM 2736 C C . ILE A 1 355 ? -7.711 -12.754 -3.357 1.00 92.75 355 ILE A C 1
ATOM 2738 O O . ILE A 1 355 ? -7.171 -13.184 -4.374 1.00 92.75 355 ILE A O 1
ATOM 2742 N N . ILE A 1 356 ? -9.006 -12.424 -3.306 1.00 91.81 356 ILE A N 1
ATOM 2743 C CA . ILE A 1 356 ? -9.925 -12.569 -4.445 1.00 91.81 356 ILE A CA 1
ATOM 2744 C C . ILE A 1 356 ? -9.435 -11.740 -5.633 1.00 91.81 356 ILE A C 1
ATOM 2746 O O . ILE A 1 356 ? -9.307 -12.268 -6.735 1.00 91.81 356 ILE A O 1
ATOM 2750 N N . ILE A 1 357 ? -9.122 -10.458 -5.412 1.00 87.00 357 ILE A N 1
ATOM 2751 C CA . ILE A 1 357 ? -8.672 -9.554 -6.475 1.00 87.00 357 ILE A CA 1
ATOM 2752 C C . ILE A 1 357 ? -7.382 -10.079 -7.100 1.00 87.00 357 ILE A C 1
ATOM 2754 O O . ILE A 1 357 ? -7.340 -10.296 -8.310 1.00 87.00 357 ILE A O 1
ATOM 2758 N N . LEU A 1 358 ? -6.342 -10.318 -6.301 1.00 86.88 358 LEU A N 1
ATOM 2759 C CA . LEU A 1 358 ? -5.039 -10.740 -6.815 1.00 86.88 358 LEU A CA 1
ATOM 2760 C C . LEU A 1 358 ? -5.127 -12.068 -7.561 1.00 86.88 358 LEU A C 1
ATOM 2762 O O . LEU A 1 358 ? -4.570 -12.196 -8.650 1.00 86.88 358 LEU A O 1
ATOM 2766 N N . TYR A 1 359 ? -5.841 -13.040 -6.995 1.00 87.88 359 TYR A N 1
ATOM 2767 C CA . TYR A 1 359 ? -5.898 -14.374 -7.569 1.00 87.88 359 TYR A CA 1
ATOM 2768 C C . TYR A 1 359 ? -6.766 -14.437 -8.830 1.00 87.88 359 TYR A C 1
ATOM 2770 O O . TYR A 1 359 ? -6.358 -15.044 -9.816 1.00 87.88 359 TYR A O 1
ATOM 2778 N N . LEU A 1 360 ? -7.946 -13.804 -8.832 1.00 83.69 360 LEU A N 1
ATOM 2779 C CA . LEU A 1 360 ? -8.886 -13.917 -9.955 1.00 83.69 360 LEU A CA 1
ATOM 2780 C C . LEU A 1 360 ? -8.577 -12.961 -11.109 1.00 83.69 360 LEU A C 1
ATOM 2782 O O . LEU A 1 360 ? -8.923 -13.262 -12.250 1.00 83.69 360 LEU A O 1
ATOM 2786 N N . THR A 1 361 ? -7.942 -11.817 -10.840 1.00 77.12 361 THR A N 1
ATOM 2787 C CA . THR A 1 361 ? -7.621 -10.831 -11.889 1.00 77.12 361 THR A CA 1
ATOM 2788 C C . THR A 1 361 ? -6.184 -10.935 -12.394 1.00 77.12 361 THR A C 1
ATOM 2790 O O . THR A 1 361 ? -5.892 -10.456 -13.488 1.00 77.12 361 THR A O 1
ATOM 2793 N N . GLY A 1 362 ? -5.279 -11.531 -11.609 1.00 76.62 362 GLY A N 1
ATOM 2794 C CA . GLY A 1 362 ? -3.844 -11.530 -11.892 1.00 76.62 362 GLY A CA 1
ATOM 2795 C C . GLY A 1 362 ? -3.174 -10.158 -11.731 1.00 76.62 362 GLY A C 1
ATOM 2796 O O . GLY A 1 362 ? -2.029 -9.997 -12.154 1.00 76.62 362 GLY A O 1
ATOM 2797 N N . MET A 1 363 ? -3.863 -9.168 -11.144 1.00 77.56 363 MET A N 1
ATOM 2798 C CA . MET A 1 363 ? -3.289 -7.850 -10.856 1.00 77.56 363 MET A CA 1
ATOM 2799 C C . MET A 1 363 ? -2.081 -7.954 -9.925 1.00 77.56 363 MET A C 1
ATOM 2801 O O . MET A 1 363 ? -2.043 -8.767 -8.998 1.00 77.56 363 MET A O 1
ATOM 2805 N N . ARG A 1 364 ? -1.107 -7.060 -10.116 1.00 75.06 364 ARG A N 1
ATOM 2806 C CA . ARG A 1 364 ? 0.007 -6.918 -9.170 1.00 75.06 364 ARG A CA 1
ATOM 2807 C C . ARG A 1 364 ? -0.485 -6.273 -7.866 1.00 75.06 364 ARG A C 1
ATOM 2809 O O . ARG A 1 364 ? -1.385 -5.432 -7.913 1.00 75.06 364 ARG A O 1
ATOM 2816 N N . PRO A 1 365 ? 0.126 -6.566 -6.700 1.00 73.06 365 PRO A N 1
ATOM 2817 C CA . PRO A 1 365 ? -0.277 -5.975 -5.419 1.00 73.06 365 PRO A CA 1
ATOM 2818 C C . PRO A 1 365 ? -0.412 -4.449 -5.438 1.00 73.06 365 PRO A C 1
ATOM 2820 O O . PRO A 1 365 ? -1.346 -3.904 -4.857 1.00 73.06 365 PRO A O 1
ATOM 2823 N N . GLN A 1 366 ? 0.483 -3.758 -6.144 1.00 70.00 366 GLN A N 1
ATOM 2824 C CA . GLN A 1 366 ? 0.462 -2.301 -6.269 1.00 70.00 366 GLN A CA 1
ATOM 2825 C C . GLN A 1 366 ? -0.724 -1.792 -7.105 1.00 70.00 366 GLN A C 1
ATOM 2827 O O . GLN A 1 366 ? -1.260 -0.727 -6.815 1.00 70.00 366 GLN A O 1
ATOM 2832 N N . GLU A 1 367 ? -1.150 -2.545 -8.122 1.00 70.62 367 GLU A N 1
ATOM 2833 C CA . GLU A 1 367 ? -2.307 -2.206 -8.959 1.00 70.62 367 GLU A CA 1
ATOM 2834 C C . GLU A 1 367 ? -3.606 -2.401 -8.176 1.00 70.62 367 GLU A C 1
ATOM 2836 O O . GLU A 1 367 ? -4.450 -1.506 -8.146 1.00 70.62 367 GLU A O 1
ATOM 2841 N N . ALA A 1 368 ? -3.719 -3.528 -7.465 1.00 79.12 368 ALA A N 1
ATOM 2842 C CA . ALA A 1 368 ? -4.863 -3.831 -6.611 1.00 79.12 368 ALA A CA 1
ATOM 2843 C C . ALA A 1 368 ? -5.037 -2.792 -5.484 1.00 79.12 368 ALA A C 1
ATOM 2845 O O . ALA A 1 368 ? -6.153 -2.356 -5.210 1.00 79.12 368 ALA A O 1
ATOM 2846 N N . GLN A 1 369 ? -3.940 -2.315 -4.882 1.00 75.19 369 GLN A N 1
ATOM 2847 C CA . GLN A 1 369 ? -3.977 -1.223 -3.895 1.00 75.19 369 GLN A CA 1
ATOM 2848 C C . GLN A 1 369 ? -4.445 0.118 -4.481 1.00 75.19 369 GLN A C 1
ATOM 2850 O O . GLN A 1 369 ? -4.957 0.964 -3.750 1.00 75.19 369 GLN A O 1
ATOM 2855 N N . GLY A 1 370 ? -4.266 0.330 -5.787 1.00 75.44 370 GLY A N 1
ATOM 2856 C CA . GLY A 1 370 ? -4.698 1.538 -6.489 1.00 75.44 370 GLY A CA 1
ATOM 2857 C C . GLY A 1 370 ? -6.177 1.544 -6.887 1.00 75.44 370 GLY A C 1
ATOM 2858 O O . GLY A 1 370 ? -6.650 2.551 -7.427 1.00 75.44 370 GLY A O 1
ATOM 2859 N N . LEU A 1 371 ? -6.911 0.448 -6.652 1.00 78.56 371 LEU A N 1
ATOM 2860 C CA . LEU A 1 371 ? -8.327 0.345 -6.996 1.00 78.56 371 LEU A CA 1
ATOM 2861 C C . LEU A 1 371 ? -9.160 1.350 -6.195 1.00 78.56 371 LEU A C 1
ATOM 2863 O O . LEU A 1 371 ? -8.990 1.541 -4.992 1.00 78.56 371 LEU A O 1
ATOM 2867 N N . ARG A 1 372 ? -10.095 2.001 -6.888 1.00 76.31 372 ARG A N 1
ATOM 2868 C CA . ARG A 1 372 ? -11.042 2.952 -6.296 1.00 76.31 372 ARG A CA 1
ATOM 2869 C C . ARG A 1 372 ? -12.449 2.374 -6.336 1.00 76.31 372 ARG A C 1
ATOM 2871 O O . ARG A 1 372 ? -12.774 1.596 -7.230 1.00 76.31 372 ARG A O 1
ATOM 2878 N N . SER A 1 373 ? -13.299 2.786 -5.397 1.00 76.00 373 SER A N 1
ATOM 2879 C CA . SER A 1 373 ? -14.721 2.428 -5.442 1.00 76.00 373 SER A CA 1
ATOM 2880 C C . SER A 1 373 ? -15.329 2.824 -6.796 1.00 76.00 373 SER A C 1
ATOM 2882 O O . SER A 1 373 ? -15.037 3.905 -7.312 1.00 76.00 373 SER A O 1
ATOM 2884 N N . GLY A 1 374 ? -16.113 1.925 -7.396 1.00 72.69 374 GLY A N 1
ATOM 2885 C CA . GLY A 1 374 ? -16.682 2.098 -8.738 1.00 72.69 374 GLY A CA 1
ATOM 2886 C C . GLY A 1 374 ? -15.753 1.744 -9.909 1.00 72.69 374 GLY A C 1
ATOM 2887 O O . GLY A 1 374 ? -16.127 1.964 -11.056 1.00 72.69 374 GLY A O 1
ATOM 2888 N N . CYS A 1 375 ? -14.561 1.182 -9.668 1.00 70.44 375 CYS A N 1
ATOM 2889 C CA . CYS A 1 375 ? -13.637 0.760 -10.735 1.00 70.44 375 CYS A CA 1
ATOM 2890 C C . CYS A 1 375 ? -14.088 -0.477 -11.536 1.00 70.44 375 CYS A C 1
ATOM 2892 O O . CYS A 1 375 ? -13.445 -0.823 -12.524 1.00 70.44 375 CYS A O 1
ATOM 2894 N N . CYS A 1 376 ? -15.162 -1.149 -11.121 1.00 69.50 376 CYS A N 1
ATOM 2895 C CA . CYS A 1 376 ? -15.742 -2.306 -11.797 1.00 69.50 376 CYS A CA 1
ATOM 2896 C C . CYS A 1 376 ? -17.236 -2.044 -12.053 1.00 69.50 376 CYS A C 1
ATOM 2898 O O . CYS A 1 376 ? -18.070 -2.483 -11.263 1.00 69.50 376 CYS A O 1
ATOM 2900 N N . PRO A 1 377 ? -17.591 -1.253 -13.079 1.00 70.62 377 PRO A N 1
ATOM 2901 C CA . PRO A 1 377 ? -18.989 -1.036 -13.425 1.00 70.62 377 PRO A CA 1
ATOM 2902 C C . PRO A 1 377 ? -19.625 -2.326 -13.957 1.00 70.62 377 PRO A C 1
ATOM 2904 O O . PRO A 1 377 ? -18.942 -3.184 -14.532 1.00 70.62 377 PRO A O 1
ATOM 2907 N N . ASP A 1 378 ? -20.943 -2.438 -13.801 1.00 69.69 378 ASP A N 1
ATOM 2908 C CA . ASP A 1 378 ? -21.705 -3.512 -14.429 1.00 69.69 378 ASP A CA 1
ATOM 2909 C C . ASP A 1 378 ? -21.554 -3.440 -15.956 1.00 69.69 378 ASP A C 1
ATOM 2911 O O . ASP A 1 378 ? -21.579 -2.346 -16.540 1.00 69.69 378 ASP A O 1
ATOM 2915 N N . PRO A 1 379 ? -21.363 -4.582 -16.637 1.00 62.84 379 PRO A N 1
ATOM 2916 C CA . PRO A 1 379 ? -21.235 -4.609 -18.078 1.00 62.84 379 PRO A CA 1
ATOM 2917 C C . PRO A 1 379 ? -22.534 -4.110 -18.709 1.00 62.84 379 PRO A C 1
ATOM 2919 O O . PRO A 1 379 ? -23.627 -4.541 -18.344 1.00 62.84 379 PRO A O 1
ATOM 2922 N N . ALA A 1 380 ? -22.418 -3.236 -19.710 1.00 60.44 380 ALA A N 1
ATOM 2923 C CA . ALA A 1 380 ? -23.572 -2.868 -20.517 1.00 60.44 380 ALA A CA 1
ATOM 2924 C C . ALA A 1 380 ? -24.156 -4.136 -21.177 1.00 60.44 380 ALA A C 1
ATOM 2926 O O . ALA A 1 380 ? -23.381 -4.940 -21.715 1.00 60.44 380 ALA A O 1
ATOM 2927 N N . PRO A 1 381 ? -25.488 -4.328 -21.157 1.00 59.56 381 PRO A N 1
ATOM 2928 C CA . PRO A 1 381 ? -26.111 -5.491 -21.773 1.00 59.56 381 PRO A CA 1
ATOM 2929 C C . PRO A 1 381 ? -25.763 -5.529 -23.263 1.00 59.56 381 PRO A C 1
ATOM 2931 O O . PRO A 1 381 ? -25.920 -4.538 -23.984 1.00 59.56 381 PRO A O 1
ATOM 2934 N N . ARG A 1 382 ? -25.231 -6.666 -23.725 1.00 57.97 382 ARG A N 1
ATOM 2935 C CA . ARG A 1 382 ? -25.008 -6.893 -25.155 1.00 57.97 382 ARG A CA 1
ATOM 2936 C C . ARG A 1 382 ? -26.351 -7.129 -25.858 1.00 57.97 382 ARG A C 1
ATOM 2938 O O . ARG A 1 382 ? -27.275 -7.625 -25.222 1.00 57.97 382 ARG A O 1
ATOM 2945 N N . PRO A 1 383 ? -26.446 -6.850 -27.173 1.00 60.66 383 PRO A N 1
ATOM 2946 C CA . PRO A 1 383 ? -27.652 -7.116 -27.967 1.00 60.66 383 PRO A CA 1
ATOM 2947 C C . PRO A 1 383 ? -28.136 -8.578 -27.924 1.00 60.66 383 PRO A C 1
ATOM 2949 O O . PRO A 1 383 ? -29.307 -8.825 -28.183 1.00 60.66 383 PRO A O 1
ATOM 2952 N N . ASP A 1 384 ? -27.245 -9.515 -27.574 1.00 61.56 384 ASP A N 1
ATOM 2953 C CA . ASP A 1 384 ? -27.472 -10.967 -27.595 1.00 61.56 384 ASP A CA 1
ATOM 2954 C C . ASP A 1 384 ? -27.677 -11.585 -26.192 1.00 61.56 384 ASP A C 1
ATOM 2956 O O . ASP A 1 384 ? -27.436 -12.776 -26.011 1.00 61.56 384 ASP A O 1
ATOM 2960 N N . ASP A 1 385 ? -28.034 -10.783 -25.179 1.00 54.34 385 ASP A N 1
ATOM 2961 C CA . ASP A 1 385 ? -28.357 -11.224 -23.799 1.00 54.34 385 ASP A CA 1
ATOM 2962 C C . ASP A 1 385 ? -27.257 -12.059 -23.095 1.00 54.34 385 ASP A C 1
ATOM 2964 O O . ASP A 1 385 ? -27.466 -12.718 -22.078 1.00 54.34 385 ASP A O 1
ATOM 2968 N N . THR A 1 386 ? -26.032 -12.020 -23.625 1.00 54.25 386 THR A N 1
ATOM 2969 C CA . THR A 1 386 ? -24.844 -12.621 -23.014 1.00 54.25 386 THR A CA 1
ATOM 2970 C C . THR A 1 386 ? -24.204 -11.616 -22.057 1.00 54.25 386 THR A C 1
ATOM 2972 O O . THR A 1 386 ? -23.936 -10.481 -22.474 1.00 54.25 386 THR A O 1
ATOM 2975 N N . PRO A 1 387 ? -23.899 -11.997 -20.799 1.00 52.06 387 PRO A N 1
ATOM 2976 C CA . PRO A 1 387 ? -23.270 -11.086 -19.851 1.00 52.06 387 PRO A CA 1
ATOM 2977 C C . PRO A 1 387 ? -21.931 -10.593 -20.416 1.00 52.06 387 PRO A C 1
ATOM 2979 O O . PRO A 1 387 ? -21.061 -11.375 -20.814 1.00 52.06 387 PRO A O 1
ATOM 2982 N N . GLY A 1 388 ? -21.784 -9.270 -20.527 1.00 53.94 388 GLY A N 1
ATOM 2983 C CA . GLY A 1 388 ? -20.535 -8.651 -20.962 1.00 53.94 388 GLY A CA 1
ATOM 2984 C C . GLY A 1 388 ? -19.416 -8.915 -19.950 1.00 53.94 388 GLY A C 1
ATOM 2985 O O . GLY A 1 388 ? -19.664 -9.187 -18.781 1.00 53.94 388 GLY A O 1
ATOM 2986 N N . ARG A 1 389 ? -18.154 -8.841 -20.385 1.00 51.94 389 ARG A N 1
ATOM 2987 C CA . ARG A 1 389 ? -17.027 -8.909 -19.443 1.00 51.94 389 ARG A CA 1
ATOM 2988 C C . ARG A 1 389 ? -16.962 -7.603 -18.655 1.00 51.94 389 ARG A C 1
ATOM 2990 O O . ARG A 1 389 ? -16.977 -6.537 -19.271 1.00 51.94 389 ARG A O 1
ATOM 2997 N N . HIS A 1 390 ? -16.835 -7.691 -17.333 1.00 50.22 390 HIS A N 1
ATOM 2998 C CA . HIS A 1 390 ? -16.489 -6.535 -16.514 1.00 50.22 390 HIS A CA 1
ATOM 2999 C C . HIS A 1 390 ? -15.113 -6.017 -16.950 1.00 50.22 390 HIS A C 1
ATOM 3001 O O . HIS A 1 390 ? -14.130 -6.759 -16.977 1.00 50.22 390 HIS A O 1
ATOM 3007 N N . LEU A 1 391 ? -15.056 -4.749 -17.349 1.00 50.66 391 LEU A N 1
ATOM 3008 C CA . LEU A 1 391 ? -13.814 -4.048 -17.648 1.00 50.66 391 LEU A CA 1
ATOM 3009 C C . LEU A 1 391 ? -13.472 -3.196 -16.431 1.00 50.66 391 LEU A C 1
ATOM 3011 O O . LEU A 1 391 ? -14.245 -2.313 -16.063 1.00 50.66 391 LEU A O 1
ATOM 3015 N N . HIS A 1 392 ? -12.313 -3.443 -15.822 1.00 46.88 392 HIS A N 1
ATOM 3016 C CA . HIS A 1 392 ? -11.791 -2.566 -14.781 1.00 46.88 392 HIS A CA 1
ATOM 3017 C C . HIS A 1 392 ? -11.337 -1.250 -15.418 1.00 46.88 392 HIS A C 1
ATOM 3019 O O . HIS A 1 392 ? -10.216 -1.130 -15.910 1.00 46.88 392 HIS A O 1
ATOM 3025 N N . SER A 1 393 ? -12.232 -0.269 -15.470 1.00 44.84 393 SER A N 1
ATOM 3026 C CA . SER A 1 393 ? -11.926 1.072 -15.957 1.00 44.84 393 SER A CA 1
ATOM 3027 C C . SER A 1 393 ? -11.665 1.991 -14.772 1.00 44.84 393 SER A C 1
ATOM 3029 O O . SER A 1 393 ? -12.533 2.158 -13.914 1.00 44.84 393 SER A O 1
ATOM 3031 N N . GLN A 1 394 ? -10.508 2.659 -14.746 1.00 35.31 394 GLN A N 1
ATOM 3032 C CA . GLN A 1 394 ? -10.420 3.900 -13.980 1.00 35.31 394 GLN A CA 1
ATOM 3033 C C . GLN A 1 394 ? -11.465 4.870 -14.549 1.00 35.31 394 GLN A C 1
ATOM 3035 O O . GLN A 1 394 ? -11.554 4.989 -15.777 1.00 35.31 394 GLN A O 1
ATOM 3040 N N . PRO A 1 395 ? -12.287 5.529 -13.712 1.00 28.47 395 PRO A N 1
ATOM 3041 C CA . PRO A 1 395 ? -13.280 6.456 -14.224 1.00 28.47 395 PRO A CA 1
ATOM 3042 C C . PRO A 1 395 ? -12.560 7.524 -15.056 1.00 28.47 395 PRO A C 1
ATOM 3044 O O . PRO A 1 395 ? -11.541 8.061 -14.605 1.00 28.47 395 PRO A O 1
ATOM 3047 N N . PRO A 1 396 ? -13.039 7.832 -16.273 1.00 27.38 396 PRO A N 1
ATOM 3048 C CA . PRO A 1 396 ? -12.472 8.921 -17.040 1.00 27.38 396 PRO A CA 1
ATOM 3049 C C . PRO A 1 396 ? -12.596 10.194 -16.207 1.00 27.38 396 PRO A C 1
ATOM 3051 O O . PRO A 1 396 ? -13.677 10.514 -15.707 1.00 27.38 396 PRO A O 1
ATOM 3054 N N . LEU A 1 397 ? -11.483 10.918 -16.066 1.00 29.48 397 LEU A N 1
ATOM 3055 C CA . LEU A 1 397 ? -11.486 12.303 -15.610 1.00 29.48 397 LEU A CA 1
ATOM 3056 C C . LEU A 1 397 ? -12.599 13.033 -16.365 1.00 29.48 397 LEU A C 1
ATOM 3058 O O . LEU A 1 397 ? -12.572 13.154 -17.594 1.00 29.48 397 LEU A O 1
ATOM 3062 N N . GLN A 1 398 ? -13.620 13.444 -15.622 1.00 29.80 398 GLN A N 1
ATOM 3063 C CA . GLN A 1 398 ? -14.800 14.111 -16.138 1.00 29.80 398 GLN A CA 1
ATOM 3064 C C . GLN A 1 398 ? -14.357 15.471 -16.686 1.00 29.80 398 GLN A C 1
ATOM 3066 O O . GLN A 1 398 ? -14.186 16.433 -15.948 1.00 29.80 398 GLN A O 1
ATOM 3071 N N . GLY A 1 399 ? -14.051 15.514 -17.982 1.00 32.22 399 GLY A N 1
ATOM 3072 C CA . GLY A 1 399 ? -13.419 16.685 -18.580 1.00 32.22 399 GLY A CA 1
ATOM 3073 C C . GLY A 1 399 ? -12.862 16.451 -19.977 1.00 32.22 399 GLY A C 1
ATOM 3074 O O . GLY A 1 399 ? -11.723 16.812 -20.251 1.00 32.22 399 GLY A O 1
ATOM 3075 N N . ARG A 1 400 ? -13.642 15.874 -20.897 1.00 28.08 400 ARG A N 1
ATOM 3076 C CA . ARG A 1 400 ? -13.397 16.091 -22.330 1.00 28.08 400 ARG A CA 1
ATOM 3077 C C . ARG A 1 400 ? -14.693 16.452 -23.033 1.00 28.08 400 ARG A C 1
ATOM 3079 O O . ARG A 1 400 ? -15.611 15.647 -23.148 1.00 28.08 400 ARG A O 1
ATOM 3086 N N . HIS A 1 401 ? -14.723 17.696 -23.505 1.00 28.92 401 HIS A N 1
ATOM 3087 C CA . HIS A 1 401 ? -15.677 18.207 -24.470 1.00 28.92 401 HIS A CA 1
ATOM 3088 C C . HIS A 1 401 ? -15.910 17.183 -25.585 1.00 28.92 401 HIS A C 1
ATOM 3090 O O . HIS A 1 401 ? -15.001 16.859 -26.352 1.00 28.92 401 HIS A O 1
ATOM 3096 N N . GLN A 1 402 ? -17.155 16.722 -25.706 1.00 27.42 402 GLN A N 1
ATOM 3097 C CA . GLN A 1 402 ? -17.652 16.118 -26.931 1.00 27.42 402 GLN A CA 1
ATOM 3098 C C . GLN A 1 402 ? -17.467 17.134 -28.065 1.00 27.42 402 GLN A C 1
ATOM 3100 O O . GLN A 1 402 ? -18.232 18.094 -28.189 1.00 27.42 402 GLN A O 1
ATOM 3105 N N . ARG A 1 403 ? -16.460 16.932 -28.920 1.00 27.59 403 ARG A N 1
ATOM 3106 C CA . ARG A 1 403 ? -16.464 17.544 -30.249 1.00 27.59 403 ARG A CA 1
ATOM 3107 C C . ARG A 1 403 ? -17.593 16.888 -31.038 1.00 27.59 403 ARG A C 1
ATOM 3109 O O . ARG A 1 403 ? -17.443 15.799 -31.586 1.00 27.59 403 ARG A O 1
ATOM 3116 N N . ARG A 1 404 ? -18.744 17.563 -31.045 1.00 25.84 404 ARG A N 1
ATOM 3117 C CA . ARG A 1 404 ? -19.858 17.320 -31.963 1.00 25.84 404 ARG A CA 1
ATOM 3118 C C . ARG A 1 404 ? -19.311 17.242 -33.392 1.00 25.84 404 ARG A C 1
ATOM 3120 O O . ARG A 1 404 ? -18.751 18.216 -33.889 1.00 25.84 404 ARG A O 1
ATOM 3127 N N . ARG A 1 405 ? -19.497 16.103 -34.064 1.00 29.25 405 ARG A N 1
ATOM 3128 C CA . ARG A 1 405 ? -19.473 16.055 -35.534 1.00 29.25 405 ARG A CA 1
ATOM 3129 C C . ARG A 1 405 ? -20.690 16.843 -36.042 1.00 29.25 405 ARG A C 1
ATOM 3131 O O . ARG A 1 405 ? -21.794 16.560 -35.571 1.00 29.25 405 ARG A O 1
ATOM 3138 N N . PRO A 1 406 ? -20.539 17.812 -36.959 1.00 28.33 406 PRO A N 1
ATOM 3139 C CA . PRO A 1 406 ? -21.690 18.473 -37.557 1.00 28.33 406 PRO A CA 1
ATOM 3140 C C . PRO A 1 406 ? -22.365 17.541 -38.579 1.00 28.33 406 PRO A C 1
ATOM 3142 O O . PRO A 1 406 ? -21.681 16.732 -39.216 1.00 28.33 406 PRO A O 1
ATOM 3145 N N . PRO A 1 407 ? -23.696 17.625 -38.747 1.00 32.75 407 PRO A N 1
ATOM 3146 C CA . PRO A 1 407 ? -24.420 16.781 -39.677 1.00 32.75 407 PRO A CA 1
ATOM 3147 C C . PRO A 1 407 ? -24.615 17.454 -41.047 1.00 32.75 407 PRO A C 1
ATOM 3149 O O . PRO A 1 407 ? -24.726 18.671 -41.159 1.00 32.75 407 PRO A O 1
ATOM 3152 N N . HIS A 1 408 ? -24.778 16.586 -42.050 1.00 30.16 408 HIS A N 1
ATOM 3153 C CA . HIS A 1 408 ? -25.393 16.795 -43.368 1.00 30.16 408 HIS A CA 1
ATOM 3154 C C . HIS A 1 408 ? -24.546 17.379 -44.510 1.00 30.16 408 HIS A C 1
ATOM 3156 O O . HIS A 1 408 ? -24.197 18.549 -44.526 1.00 30.16 408 HIS A O 1
ATOM 3162 N N . LEU A 1 409 ? -24.471 16.605 -45.601 1.00 27.84 409 LEU A N 1
ATOM 3163 C CA . LEU A 1 409 ? -25.221 16.974 -46.806 1.00 27.84 409 LEU A CA 1
ATOM 3164 C C . LEU A 1 409 ? -25.558 15.744 -47.662 1.00 27.84 409 LEU A C 1
ATOM 3166 O O . LEU A 1 409 ? -24.704 15.081 -48.245 1.00 27.84 409 LEU A O 1
ATOM 3170 N N . ARG A 1 410 ? -26.864 15.454 -47.715 1.00 32.81 410 ARG A N 1
ATOM 3171 C CA . ARG A 1 410 ? -27.509 14.556 -48.676 1.00 32.81 410 ARG A CA 1
ATOM 3172 C C . ARG A 1 410 ? -27.209 15.047 -50.097 1.00 32.81 410 ARG A C 1
ATOM 3174 O O . ARG A 1 410 ? -27.598 16.163 -50.433 1.00 32.81 410 ARG A O 1
ATOM 3181 N N . ARG A 1 411 ? -26.657 14.195 -50.966 1.00 30.11 411 ARG A N 1
ATOM 3182 C CA . ARG A 1 411 ? -26.853 14.335 -52.419 1.00 30.11 411 ARG A CA 1
ATOM 3183 C C . ARG A 1 411 ? -28.005 13.436 -52.869 1.00 30.11 411 ARG A C 1
ATOM 3185 O O . ARG A 1 411 ? -28.028 12.239 -52.602 1.00 30.11 411 ARG A O 1
ATOM 3192 N N . ARG A 1 412 ? -28.996 14.087 -53.484 1.00 29.81 412 ARG A N 1
ATOM 3193 C C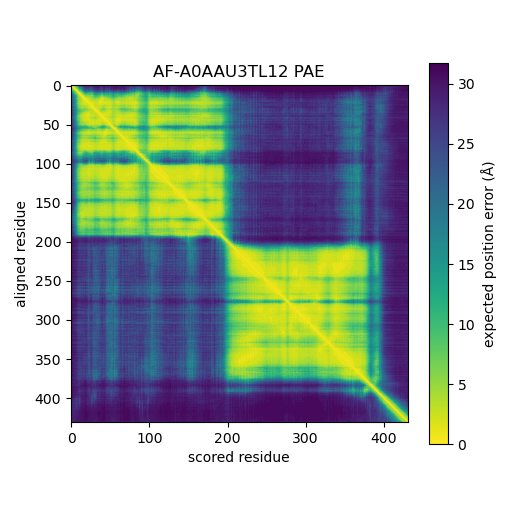A . ARG A 1 412 ? -30.216 13.527 -54.075 1.00 29.81 412 ARG A CA 1
ATOM 3194 C C . ARG A 1 412 ? -29.900 12.596 -55.252 1.00 29.81 412 ARG A C 1
ATOM 3196 O O . ARG A 1 412 ? -28.976 12.849 -56.017 1.00 29.81 412 ARG A O 1
ATOM 3203 N N . ARG A 1 413 ? -30.753 11.579 -55.411 1.00 33.03 413 ARG A N 1
ATOM 3204 C CA . ARG A 1 413 ? -30.945 10.764 -56.621 1.00 33.03 413 ARG A CA 1
ATOM 3205 C C . ARG A 1 413 ? -31.572 11.577 -57.764 1.00 33.03 413 ARG A C 1
ATOM 3207 O O . ARG A 1 413 ? -32.521 12.313 -57.507 1.00 33.03 413 ARG A O 1
ATOM 3214 N N . ALA A 1 414 ? -31.140 11.306 -58.994 1.00 30.77 414 ALA A N 1
ATOM 3215 C CA . ALA A 1 414 ? -31.926 11.253 -60.240 1.00 30.77 414 ALA A CA 1
ATOM 3216 C C . ALA A 1 414 ? -31.008 10.636 -61.317 1.00 30.77 414 ALA A C 1
ATOM 3218 O O . ALA A 1 414 ? -29.851 11.028 -61.372 1.00 30.77 414 ALA A O 1
ATOM 3219 N N . GLY A 1 415 ? -31.350 9.677 -62.173 1.00 28.08 415 GLY A N 1
ATOM 3220 C CA . GLY A 1 415 ? -32.503 8.805 -62.385 1.00 28.08 415 GLY A CA 1
ATOM 3221 C C . GLY A 1 415 ? -31.995 7.552 -63.137 1.00 28.08 415 GLY A C 1
ATOM 3222 O O . GLY A 1 415 ? -30.862 7.541 -63.613 1.00 28.08 415 GLY A O 1
ATOM 3223 N N . GLY A 1 416 ? -32.783 6.473 -63.178 1.00 27.98 416 GLY A N 1
ATOM 3224 C CA . GLY A 1 416 ? -32.505 5.304 -64.041 1.00 27.98 416 GLY A CA 1
ATOM 3225 C C . GLY A 1 416 ? -32.930 5.555 -65.499 1.00 27.98 416 GLY A C 1
ATOM 3226 O O . GLY A 1 416 ? -33.240 6.703 -65.818 1.00 27.98 416 GLY A O 1
ATOM 3227 N N . PRO A 1 417 ? -33.108 4.519 -66.352 1.00 53.22 417 PRO A N 1
ATOM 3228 C CA . PRO A 1 417 ? -32.824 3.083 -66.182 1.00 53.22 417 PRO A CA 1
ATOM 3229 C C . PRO A 1 417 ? -32.179 2.444 -67.453 1.00 53.22 417 PRO A C 1
ATOM 3231 O O . PRO A 1 417 ? -31.694 3.165 -68.314 1.00 53.22 417 PRO A O 1
ATOM 3234 N N . LEU A 1 418 ? -32.279 1.104 -67.584 1.00 30.91 418 LEU A N 1
ATOM 3235 C CA . LEU A 1 418 ? -31.924 0.203 -68.714 1.00 30.91 418 LEU A CA 1
ATOM 3236 C C . LEU A 1 418 ? -30.550 -0.484 -68.535 1.00 30.91 418 LEU A C 1
ATOM 3238 O O . LEU A 1 418 ? -29.546 0.177 -68.353 1.00 30.91 418 LEU A O 1
ATOM 3242 N N . GLY A 1 419 ? -30.403 -1.809 -68.565 1.00 29.77 419 GLY A N 1
ATOM 3243 C CA . GLY A 1 419 ? -31.366 -2.866 -68.817 1.00 29.77 419 GLY A CA 1
ATOM 3244 C C . GLY A 1 419 ? -30.727 -4.256 -68.681 1.00 29.77 419 GLY A C 1
ATOM 3245 O O . GLY A 1 419 ? -29.544 -4.434 -68.924 1.00 29.77 419 GLY A O 1
ATOM 3246 N N . ARG A 1 420 ? -31.605 -5.211 -68.355 1.00 31.03 420 ARG A N 1
ATOM 3247 C CA . ARG A 1 420 ? -31.660 -6.596 -68.851 1.00 31.03 420 ARG A CA 1
ATOM 3248 C C . ARG A 1 420 ? -30.603 -7.654 -68.456 1.00 31.03 420 ARG A C 1
ATOM 3250 O O . ARG A 1 420 ? -29.402 -7.481 -68.554 1.00 31.03 420 ARG A O 1
ATOM 3257 N N . HIS A 1 421 ? -31.195 -8.825 -68.193 1.00 31.11 421 HIS A N 1
ATOM 3258 C CA . HIS A 1 421 ? -30.703 -10.204 -68.300 1.00 31.11 421 HIS A CA 1
ATOM 3259 C C . HIS A 1 421 ? -29.887 -10.829 -67.152 1.00 31.11 421 HIS A C 1
ATOM 3261 O O . HIS A 1 421 ? -28.667 -10.883 -67.143 1.00 31.11 421 HIS A O 1
ATOM 3267 N N . ARG A 1 422 ? -30.647 -11.474 -66.253 1.00 31.95 422 ARG A N 1
ATOM 3268 C CA . ARG A 1 422 ? -30.419 -12.867 -65.806 1.00 31.95 422 ARG A CA 1
ATOM 3269 C C . ARG A 1 422 ? -30.357 -13.810 -67.033 1.00 31.95 422 ARG A C 1
ATOM 3271 O O . ARG A 1 422 ? -31.055 -13.498 -68.005 1.00 31.95 422 ARG A O 1
ATOM 3278 N N . PRO A 1 423 ? -29.651 -14.966 -66.989 1.00 42.38 423 PRO A N 1
ATOM 3279 C CA . PRO A 1 423 ? -30.132 -16.076 -66.149 1.00 42.38 423 PRO A CA 1
ATOM 3280 C C . PRO A 1 423 ? -29.108 -17.101 -65.590 1.00 42.38 423 PRO A C 1
ATOM 3282 O O . PRO A 1 423 ? -27.971 -17.198 -66.021 1.00 42.38 423 PRO A O 1
ATOM 3285 N N . CYS A 1 424 ? -29.639 -17.896 -64.648 1.00 29.33 424 CYS A N 1
ATOM 3286 C CA . CYS A 1 424 ? -29.371 -19.313 -64.338 1.00 29.33 424 CYS A CA 1
ATOM 3287 C C . CYS A 1 424 ? -28.071 -19.795 -63.635 1.00 29.33 424 CYS A C 1
ATOM 3289 O O . CYS A 1 424 ? -26.981 -19.810 -64.184 1.00 29.33 424 CYS A O 1
ATOM 3291 N N . ARG A 1 425 ? -28.308 -20.319 -62.414 1.00 33.03 425 ARG A N 1
ATOM 3292 C CA . ARG A 1 425 ? -27.706 -21.481 -61.694 1.00 33.03 425 ARG A CA 1
ATOM 3293 C C . ARG A 1 425 ? -27.487 -22.735 -62.598 1.00 33.03 425 ARG A C 1
ATOM 3295 O O . ARG A 1 425 ? -28.076 -22.704 -63.677 1.00 33.03 425 ARG A O 1
ATOM 3302 N N . PRO A 1 426 ? -26.853 -23.874 -62.174 1.00 43.97 426 PRO A N 1
ATOM 3303 C CA . PRO A 1 426 ? -26.657 -24.389 -60.792 1.00 43.97 426 PRO A CA 1
ATOM 3304 C C . PRO A 1 426 ? -25.340 -25.170 -60.460 1.00 43.97 426 PRO A C 1
ATOM 3306 O O . PRO A 1 426 ? -24.535 -25.469 -61.326 1.00 43.97 426 PRO A O 1
ATOM 3309 N N . LEU A 1 427 ? -25.200 -25.492 -59.158 1.00 35.38 427 LEU A N 1
ATOM 3310 C CA . LEU A 1 427 ? -24.686 -26.718 -58.485 1.00 35.38 427 LEU A CA 1
ATOM 3311 C C . LEU A 1 427 ? -23.661 -27.651 -59.173 1.00 35.38 427 LEU A C 1
ATOM 3313 O O . LEU A 1 427 ? -23.963 -28.201 -60.218 1.00 35.38 427 LEU A O 1
ATOM 3317 N N . HIS A 1 428 ? -22.583 -27.986 -58.444 1.00 34.50 428 HIS A N 1
ATOM 3318 C CA . HIS A 1 428 ? -22.065 -29.347 -58.147 1.00 34.50 428 HIS A CA 1
ATOM 3319 C C . HIS A 1 428 ? -20.985 -29.189 -57.045 1.00 34.50 428 HIS A C 1
ATOM 3321 O O . HIS A 1 428 ? -20.145 -28.305 -57.157 1.00 34.50 428 HIS A O 1
ATOM 3327 N N . SER A 1 429 ? -21.100 -29.750 -55.835 1.00 34.34 429 SER A N 1
ATOM 3328 C CA . SER A 1 429 ? -20.983 -31.161 -55.410 1.00 34.34 429 SER A CA 1
ATOM 3329 C C . SER A 1 429 ? -19.591 -31.770 -55.646 1.00 34.34 429 SER A C 1
ATOM 3331 O O . SER A 1 429 ? -19.241 -32.057 -56.783 1.00 34.34 429 SER A O 1
ATOM 3333 N N . HIS A 1 430 ? -18.878 -31.962 -54.528 1.00 33.66 430 HIS A N 1
ATOM 3334 C CA . HIS A 1 430 ? -17.746 -32.857 -54.198 1.00 33.66 430 HIS A CA 1
ATOM 3335 C C . HIS A 1 430 ? -17.635 -34.171 -55.009 1.00 33.66 430 HIS A C 1
ATOM 3337 O O . HIS A 1 430 ? -18.642 -34.618 -55.567 1.00 33.66 430 HIS A O 1
ATOM 3343 N N . PRO A 1 431 ? -16.449 -34.818 -55.076 1.00 49.41 431 PRO A N 1
ATOM 3344 C CA . PRO A 1 431 ? -15.639 -35.281 -53.926 1.00 49.41 431 PRO A CA 1
ATOM 3345 C C . PRO A 1 431 ? -14.519 -34.340 -53.488 1.00 49.41 431 PRO A C 1
ATOM 3347 O O . PRO A 1 431 ? -13.791 -33.836 -54.368 1.00 49.41 431 PRO A O 1
#

Sequence (431 aa):
MTSALVDEVDPYVLPMPTPDSPVVLDRWISPSNRHPNGRYGDAVWPLAPLIDSPGATLSKIHWNRCPTGLCGQLKLPAWIMINGELRPTVVQTRGHRAWTRGSAGDILDTCREWIRLARWAHERGMSDLGAFTDEWWSAYTRERWQSGITRAYSEKVLARLTDLWAYDQLAAHPAGIPRPPWDTEGVDDYLPFATGEGGRENTTEPLDPQVIGPLLVWAGRMVDDLAEDILAAWSERRRLLSIASAGTATPAGRARIEETLLPLIASGAPIPSTGCDDGHTLARAFIAATTGASLGQVDRFKKQHGLTNLAAYRPGPCPLDVPVTGQVAGRPWRRGLDFNEAADLMKHLGTAAMIIILYLTGMRPQEAQGLRSGCCPDPAPRPDDTPGRHLHSQPPLQGRHQRRRPPHLRRRRAGGPLGRHRPCRPLHSHP

Secondary structure (DSSP, 8-state):
----------TTSPPPPPTTSBSS-GGGS-TT--PPP-BTTSSEEE-GGG--STT----EEEGGGS-HHHHHHHHHHHHHHHH----HHHHHHH-GGGGSPPPHHHHHHHHHHHHHHHHHHHHTT---GGG--HHHHHHHHHHHHHT---HHHHHHHHHHHHHHHHHHTTSSS---PPPPTHHHH-SGGGSPP--S----S--SPPPPHHHHHHHHHHHHHHHHTSHHHHHHHHHHHHHHHHHHHHPPP-HHHHHHHHHHHHHHHHHTPPEEEEEETTEEEE-HHHHHHHHT--HHHHHHHHHHTTHHHHHHHSEE--B-------EETTEES-SS-BTTTHHHHHHHHHHHHHHHHHHHH---HHHHHT--TTSSPPPPPPTTSPPPPPP-PPPP-S-----PPPP--PPPP------------------

Nearest PDB structures (foldseek):
  1f44-assembly1_A  TM=3.011E-01  e=3.863E-02  Punavirus P1
  3c28-assembly1_B-2  TM=3.040E-01  e=2.628E-01  unclassified
  5u91-assembly1_F  TM=3.015E-01  e=3.586E-01  synthetic construct
  1drg-assembly1_A  TM=2.868E-01  e=5.428E-01  Punavirus P1

pLDDT: mean 78.55, std 20.68, range [25.84, 97.56]

Foldseek 3Di:
DDDDDDPPPDPQFDDDFDQQRWLADPVQADPPQDDDTDGLVDQKGWPSSNDPDVPDDTDIAGLVLADPLCSVQLSQLLSSLRYGAFDVVLDVLVPPVRHDRDGSVLSRVLSVLVSVLRVVCVVVVDSALLPDDLVSLLVVLVVVCVVPDAQVVSVSSLVSLQSSVRSLVSYPHRSNRDHHPCSPVNCPVSTDPDPVPPPDPPPDDPDDCVVLVVLLVVLCLLQPFFVVVLVQLLVQLVVLLVLQAPFDADPQLLVLLCVPVVVCVVVVAAAAWAADPVAIAHPLSLSCSVSSHHSVSSVVVCVVSVRGVSCRVRPDFSFGPTDQRGDDPNHRPDPTDTSRCSVVSVVSNVVSVQSCCCVVVVDDSVVSVVDDPPQFDFDDQDPVRDGDDTDRDDPPPPDDDDPDDDDDDDDDDDDDDDDDDDDDDDDDDDD

Solvent-accessible surface area (backbone atoms only — not comparable to full-atom values): 25912 Å² total; per-residue (Å²): 139,81,83,79,80,76,80,79,81,57,89,59,50,63,80,84,78,49,58,79,31,60,48,65,52,70,94,64,38,51,93,86,57,81,54,70,74,29,33,57,61,47,59,49,41,48,40,33,40,70,56,82,60,93,85,62,82,76,43,69,44,65,52,80,70,30,48,78,75,47,38,65,65,50,49,54,24,50,43,39,63,70,64,50,60,82,57,67,77,65,27,65,78,62,41,83,76,56,77,55,86,69,51,64,64,53,52,46,54,38,53,50,50,51,33,50,50,48,37,59,39,40,78,72,72,47,67,54,66,38,73,54,49,66,65,54,56,52,52,52,46,58,57,56,46,73,74,71,64,52,53,72,56,44,54,54,50,54,51,42,56,47,45,50,27,60,29,22,76,44,41,89,76,49,61,54,48,53,77,57,60,45,83,78,77,45,55,72,90,73,44,62,80,83,60,96,74,67,75,55,95,71,73,70,75,78,77,53,66,84,57,50,50,59,50,48,54,52,22,47,43,39,60,77,47,35,36,67,40,39,53,49,41,36,53,49,43,53,50,34,47,51,44,15,73,70,33,56,84,42,74,67,13,51,52,38,45,50,68,62,47,48,58,30,64,76,71,67,48,56,34,48,30,34,83,51,100,94,45,36,32,57,30,49,47,60,51,11,36,77,34,55,13,8,52,68,56,49,51,50,51,35,62,76,67,52,33,54,60,49,9,48,77,30,63,18,76,43,75,45,99,51,78,69,78,26,58,53,95,89,36,63,73,55,97,63,50,40,52,79,51,24,64,57,48,46,51,50,43,53,50,23,53,48,51,51,48,36,68,77,70,66,46,52,74,72,58,62,71,66,64,53,95,76,28,64,49,81,46,67,82,42,99,78,80,48,85,47,75,68,56,79,42,78,77,74,76,90,79,73,84,82,80,77,79,84,83,87,82,86,81,82,90,85,80,88,84,87,79,88,80,84,84,82,85,83,90,84,83,84,135

Mean predicted aligned error: 18.3 Å

Radius of gyration: 34.37 Å; Cα contacts (8 Å, |Δi|>4): 508; chains: 1; bounding box: 72×70×113 Å